Protein AF-A0A923SUY2-F1 (afdb_monomer_lite)

Sequence (675 aa):
MVNAIQSGGDWDSFSASMKSFDTWKGCISSTAGSLVTNSLNEAVVGARYENVLGEGGKKITRLEHSKLDGFNSSQIGSISSFNSTIGSLASTAVTYGLTGEATFNVLNISDFGAGASSGLLEVALGGKKGFSSRIGTGGTDVSMGNLKTALAGINNLNMNSKIKKAAKANNMENAATALRMQYGFGDEKQMQQLDDILNGKAAIKAGDGKGDAQTVMENGQRTVYLNKYKENMTREEKLAMGITLGHESYRDGVVGTQSEQINETVGAVFGHTVMADKVQKDKNYEKIMKGIIADKSLFTTDLQKDLSYFEDFKKTGDIKAFGDYVLDNYDYSADYWKVLENGNIGWDGQFDLFDENGSLLHHTDKTSYTEALAEHLGITQEAANSLIVNAGYDHFVKGENGQAGYFVGANGRKVTDKNEIQTSEKFKASYDFQVNYADKVLDKYNGNMVSALQDYHFNSLMGETLASSQIISTMMSGLYIFAEAYDDSIQKFGNVGSNNITKEIYENIYNQTGWQSNNNILYEYLKDGTISPVVGYSYITTKAFYEAGLEYLGIPEGAMHSTSINGTAVDLGTNSNNHPVVSVFNSSFLIDNSYGYTNGGGNYISLYTNNLKTDYKHLLGSSNAYNTINSLNSYGRNAGIWSFPVPSNYQIGNVGNSGTLTTNIHLHFQNTRLR

Structure (mmCIF, N/CA/C/O backbone):
data_AF-A0A923SUY2-F1
#
_entry.id   AF-A0A923SUY2-F1
#
loop_
_atom_site.group_PDB
_atom_site.id
_atom_site.type_symbol
_atom_site.label_atom_id
_atom_site.label_alt_id
_atom_site.label_comp_id
_atom_site.label_asym_id
_atom_site.label_entity_id
_atom_site.label_seq_id
_atom_site.pdbx_PDB_ins_code
_atom_site.Cartn_x
_atom_site.Cartn_y
_atom_site.Cartn_z
_atom_site.occupancy
_atom_site.B_iso_or_equiv
_atom_site.auth_seq_id
_atom_site.auth_comp_id
_atom_site.auth_asym_id
_atom_site.auth_atom_id
_atom_site.pdbx_PDB_model_num
ATOM 1 N N . MET A 1 1 ? 40.017 -22.989 -34.394 1.00 28.00 1 MET A N 1
ATOM 2 C CA . MET A 1 1 ? 40.090 -21.721 -35.154 1.00 28.00 1 MET A CA 1
ATOM 3 C C . MET A 1 1 ? 38.667 -21.238 -35.410 1.00 28.00 1 MET A C 1
ATOM 5 O O . MET A 1 1 ? 38.035 -21.788 -36.296 1.00 28.00 1 MET A O 1
ATOM 9 N N . VAL A 1 2 ? 38.130 -20.302 -34.614 1.00 27.25 2 VAL A N 1
ATOM 10 C CA . VAL A 1 2 ? 36.739 -19.802 -34.792 1.00 27.25 2 VAL A CA 1
ATOM 11 C C . VAL A 1 2 ? 36.644 -18.271 -34.653 1.00 27.25 2 VAL A C 1
ATOM 13 O O . VAL A 1 2 ? 35.903 -17.629 -35.388 1.00 27.25 2 VAL A O 1
ATOM 16 N N . ASN A 1 3 ? 37.472 -17.650 -33.806 1.00 33.94 3 ASN A N 1
ATOM 17 C CA . ASN A 1 3 ? 37.354 -16.222 -33.459 1.00 33.94 3 ASN A CA 1
ATOM 18 C C . ASN A 1 3 ? 37.777 -15.230 -34.570 1.00 33.94 3 ASN A C 1
ATOM 20 O O . ASN A 1 3 ? 37.639 -14.024 -34.392 1.00 33.94 3 ASN A O 1
ATOM 24 N N . ALA A 1 4 ? 38.276 -15.704 -35.717 1.00 31.09 4 ALA A N 1
ATOM 25 C CA . ALA A 1 4 ? 38.757 -14.848 -36.809 1.00 31.09 4 ALA A CA 1
ATOM 26 C C . ALA A 1 4 ? 37.637 -14.199 -37.650 1.00 31.09 4 ALA A C 1
ATOM 28 O O . ALA A 1 4 ? 37.929 -13.331 -38.464 1.00 31.09 4 ALA A O 1
ATOM 29 N N . ILE A 1 5 ? 36.376 -14.614 -37.474 1.00 33.03 5 ILE A N 1
ATOM 30 C CA . ILE A 1 5 ? 35.226 -14.091 -38.236 1.00 33.03 5 ILE A CA 1
ATOM 31 C C . ILE A 1 5 ? 34.541 -12.918 -37.504 1.00 33.03 5 ILE A C 1
ATOM 33 O O . ILE A 1 5 ? 33.970 -12.045 -38.150 1.00 33.03 5 ILE A O 1
ATOM 37 N N . GLN A 1 6 ? 34.651 -12.828 -36.171 1.00 42.62 6 GLN A N 1
ATOM 38 C CA . GLN A 1 6 ? 34.088 -11.703 -35.403 1.00 42.62 6 GLN A CA 1
ATOM 39 C C . GLN A 1 6 ? 34.863 -10.385 -35.565 1.00 42.62 6 GLN A C 1
ATOM 41 O O . GLN A 1 6 ? 34.278 -9.321 -35.388 1.00 42.62 6 GLN A O 1
ATOM 46 N N . SER A 1 7 ? 36.146 -10.429 -35.944 1.00 42.47 7 SER A N 1
ATOM 47 C CA . SER A 1 7 ? 36.966 -9.219 -36.104 1.00 42.47 7 SER A CA 1
ATOM 48 C C . SER A 1 7 ? 36.410 -8.247 -37.145 1.00 42.47 7 SER A C 1
ATOM 50 O O . SER A 1 7 ? 36.475 -7.043 -36.919 1.00 42.47 7 SER A O 1
ATOM 52 N N . GLY A 1 8 ? 35.816 -8.742 -38.237 1.00 46.50 8 GLY A N 1
ATOM 53 C CA . GLY A 1 8 ? 35.150 -7.895 -39.232 1.00 46.50 8 GLY A CA 1
ATOM 54 C C . GLY A 1 8 ? 34.011 -7.075 -38.621 1.00 46.50 8 GLY A C 1
ATOM 55 O O . GLY A 1 8 ? 34.009 -5.855 -38.736 1.00 46.50 8 GLY A O 1
ATOM 56 N N . GLY A 1 9 ? 33.106 -7.724 -37.879 1.00 51.97 9 GLY A N 1
ATOM 57 C CA . GLY A 1 9 ? 31.955 -7.058 -37.259 1.00 51.97 9 GLY A CA 1
ATOM 58 C C . GLY A 1 9 ? 32.334 -6.008 -36.208 1.00 51.97 9 GLY A C 1
ATOM 59 O O . GLY A 1 9 ? 31.713 -4.946 -36.157 1.00 51.97 9 GLY A O 1
ATOM 60 N N . ASP A 1 10 ? 33.376 -6.260 -35.410 1.00 54.69 10 ASP A N 1
ATOM 61 C CA . ASP A 1 10 ? 33.889 -5.281 -34.441 1.00 54.69 10 ASP A CA 1
ATOM 62 C C . ASP A 1 10 ? 34.547 -4.071 -35.153 1.00 54.69 10 ASP A C 1
ATOM 64 O O . ASP A 1 10 ? 34.311 -2.921 -34.770 1.00 54.69 10 ASP A O 1
ATOM 68 N N . TRP A 1 11 ? 35.297 -4.294 -36.245 1.00 54.75 11 TRP A N 1
ATOM 69 C CA . TRP A 1 11 ? 35.875 -3.223 -37.076 1.00 54.75 11 TRP A CA 1
ATOM 70 C C . TRP A 1 11 ? 34.820 -2.406 -37.838 1.00 54.75 11 TRP A C 1
ATOM 72 O O . TRP A 1 11 ? 34.917 -1.177 -37.882 1.00 54.75 11 TRP A O 1
ATOM 82 N N . ASP A 1 12 ? 33.800 -3.051 -38.405 1.00 54.84 12 ASP A N 1
ATOM 83 C CA . ASP A 1 12 ? 32.694 -2.377 -39.092 1.00 54.84 12 ASP A CA 1
ATOM 84 C C . ASP A 1 12 ? 31.872 -1.531 -38.109 1.00 54.84 12 ASP A C 1
ATOM 86 O O . ASP A 1 12 ? 31.564 -0.372 -38.397 1.00 54.84 12 ASP A O 1
ATOM 90 N N . SER A 1 13 ? 31.612 -2.053 -36.905 1.00 54.03 13 SER A N 1
ATOM 91 C CA . SER A 1 13 ? 30.945 -1.320 -35.818 1.00 54.03 13 SER A CA 1
ATOM 92 C C . SER A 1 13 ? 31.750 -0.094 -35.373 1.00 54.03 13 SER A C 1
ATOM 94 O O . SER A 1 13 ? 31.186 0.986 -35.175 1.00 54.03 13 SER A O 1
ATOM 96 N N . PHE A 1 14 ? 33.077 -0.218 -35.279 1.00 53.09 14 PHE A N 1
ATOM 97 C CA . PHE A 1 14 ? 33.982 0.892 -34.962 1.00 53.09 14 PHE A CA 1
ATOM 98 C C . PHE A 1 14 ? 33.998 1.941 -36.087 1.00 53.09 14 PHE A C 1
ATOM 100 O O . PHE A 1 14 ? 33.862 3.139 -35.828 1.00 53.09 14 PHE A O 1
ATOM 107 N N . SER A 1 15 ? 34.064 1.498 -37.346 1.00 54.25 15 SER A N 1
ATOM 108 C CA . SER A 1 15 ? 34.021 2.358 -38.538 1.00 54.25 15 SER A CA 1
ATOM 109 C C . SER A 1 15 ? 32.690 3.106 -38.682 1.00 54.25 15 SER A C 1
ATOM 111 O O . SER A 1 15 ? 32.676 4.278 -39.062 1.00 54.25 15 SER A O 1
ATOM 113 N N . ALA A 1 16 ? 31.565 2.462 -38.361 1.00 56.31 16 ALA A N 1
ATOM 114 C CA . ALA A 1 16 ? 30.252 3.099 -38.308 1.00 56.31 16 ALA A CA 1
ATOM 115 C C . ALA A 1 16 ? 30.184 4.152 -37.190 1.00 56.31 16 ALA A C 1
ATOM 117 O O . ALA A 1 16 ? 29.839 5.303 -37.453 1.00 56.31 16 ALA A O 1
ATOM 118 N N . SER A 1 17 ? 30.605 3.793 -35.975 1.00 52.12 17 SER A N 1
ATOM 119 C CA . SER A 1 17 ? 30.573 4.678 -34.800 1.00 52.12 17 SER A CA 1
ATOM 120 C C . SER A 1 17 ? 31.433 5.940 -34.975 1.00 52.12 17 SER A C 1
ATOM 122 O O . SER A 1 17 ? 31.040 7.030 -34.552 1.00 52.12 17 SER A O 1
ATOM 124 N N . MET A 1 18 ? 32.572 5.827 -35.666 1.00 53.62 18 MET A N 1
ATOM 125 C CA . MET A 1 18 ? 33.428 6.970 -36.013 1.00 53.62 18 MET A CA 1
ATOM 126 C C . MET A 1 18 ? 32.769 7.961 -36.984 1.00 53.62 18 MET A C 1
ATOM 128 O O . MET A 1 18 ? 33.041 9.159 -36.913 1.00 53.62 18 MET A O 1
ATOM 132 N N . LYS A 1 19 ? 31.884 7.503 -37.880 1.00 52.91 19 LYS A N 1
ATOM 133 C CA . LYS A 1 19 ? 31.214 8.371 -38.871 1.00 52.91 19 LYS A CA 1
ATOM 134 C C . LYS A 1 19 ? 30.139 9.268 -38.249 1.00 52.91 19 LYS A C 1
ATOM 136 O O . LYS A 1 19 ? 29.808 10.293 -38.834 1.00 52.91 19 LYS A O 1
ATOM 141 N N . SER A 1 20 ? 29.621 8.914 -37.071 1.00 44.62 20 SER A N 1
ATOM 142 C CA . SER A 1 20 ? 28.547 9.642 -36.376 1.00 44.62 20 SER A CA 1
ATOM 143 C C . SER A 1 20 ? 28.997 10.783 -35.445 1.00 44.62 20 SER A C 1
ATOM 145 O O . SER A 1 20 ? 28.147 11.388 -34.795 1.00 44.62 20 SER A O 1
ATOM 147 N N . PHE A 1 21 ? 30.298 11.095 -35.340 1.00 50.50 21 PHE A N 1
ATOM 148 C CA . PHE A 1 21 ? 30.824 12.009 -34.308 1.00 50.50 21 PHE A CA 1
ATOM 149 C C . PHE A 1 21 ? 31.453 13.302 -34.876 1.00 50.50 21 PHE A C 1
ATOM 151 O O . PHE A 1 21 ? 32.666 13.415 -35.052 1.00 50.50 21 PHE A O 1
ATOM 158 N N . ASP A 1 22 ? 30.629 14.330 -35.114 1.00 46.06 22 ASP A N 1
ATOM 159 C CA . ASP A 1 22 ? 31.070 15.625 -35.676 1.00 46.06 22 ASP A CA 1
ATOM 160 C C . ASP A 1 22 ? 32.100 16.387 -34.821 1.00 46.06 22 ASP A C 1
ATOM 162 O O . ASP A 1 22 ? 32.917 17.142 -35.356 1.00 46.06 22 ASP A O 1
ATOM 166 N N . THR A 1 23 ? 32.111 16.158 -33.503 1.00 44.66 23 THR A N 1
ATOM 167 C CA . THR A 1 23 ? 32.978 16.828 -32.512 1.00 44.66 23 THR A CA 1
ATOM 168 C C . THR A 1 23 ? 34.474 16.749 -32.844 1.00 44.66 23 THR A C 1
ATOM 170 O O . THR A 1 23 ? 35.264 17.551 -32.349 1.00 44.66 23 THR A O 1
ATOM 173 N N . TRP A 1 24 ? 34.889 15.779 -33.662 1.00 48.47 24 TRP A N 1
ATOM 174 C CA . TRP A 1 24 ? 36.299 15.449 -33.861 1.00 48.47 24 TRP A CA 1
ATOM 175 C C . TRP A 1 24 ? 37.027 16.298 -34.919 1.00 48.47 24 TRP A C 1
ATOM 177 O O . TRP A 1 24 ? 38.250 16.428 -34.872 1.00 48.47 24 TRP A O 1
ATOM 187 N N . LYS A 1 25 ? 36.294 16.956 -35.830 1.00 42.47 25 LYS A N 1
ATOM 188 C CA . LYS A 1 25 ? 36.864 17.704 -36.974 1.00 42.47 25 LYS A CA 1
ATOM 189 C C . LYS A 1 25 ? 37.778 18.880 -36.582 1.00 42.47 25 LYS A C 1
ATOM 191 O O . LYS A 1 25 ? 38.600 19.293 -37.392 1.00 42.47 25 LYS A O 1
ATOM 196 N N . GLY A 1 26 ? 37.650 19.415 -35.364 1.00 40.94 26 GLY A N 1
ATOM 197 C CA . GLY A 1 26 ? 38.374 20.612 -34.910 1.00 40.94 26 GLY A CA 1
ATOM 198 C C . GLY A 1 26 ? 39.663 20.382 -34.106 1.00 40.94 26 GLY A C 1
ATOM 199 O O . GLY A 1 26 ? 40.336 21.357 -33.794 1.00 40.94 26 GLY A O 1
ATOM 200 N N . CYS A 1 27 ? 40.013 19.144 -33.730 1.00 39.44 27 CYS A N 1
ATOM 201 C CA . CYS A 1 27 ? 41.085 18.893 -32.743 1.00 39.44 27 CYS A CA 1
ATOM 202 C C . CYS A 1 27 ? 42.423 18.403 -33.347 1.00 39.44 27 CYS A C 1
ATOM 204 O O . CYS A 1 27 ? 43.454 18.409 -32.682 1.00 39.44 27 CYS A O 1
ATOM 206 N N . ILE A 1 28 ? 42.424 17.990 -34.616 1.00 42.41 28 ILE A N 1
ATOM 207 C CA . ILE A 1 28 ? 43.501 17.188 -35.233 1.00 42.41 28 ILE A CA 1
ATOM 208 C C . ILE A 1 28 ? 44.678 18.051 -35.749 1.00 42.41 28 ILE A C 1
ATOM 210 O O . ILE A 1 28 ? 45.744 17.541 -36.081 1.00 42.41 28 ILE A O 1
ATOM 214 N N . SER A 1 29 ? 44.506 19.369 -35.862 1.00 35.88 29 SER A N 1
ATOM 215 C CA . SER A 1 29 ? 45.182 20.167 -36.896 1.00 35.88 29 SER A CA 1
ATOM 216 C C . SER A 1 29 ? 46.664 20.535 -36.694 1.00 35.88 29 SER A C 1
ATOM 218 O O . SER A 1 29 ? 47.213 21.153 -37.605 1.00 35.88 29 SER A O 1
ATOM 220 N N . SER A 1 30 ? 47.323 20.261 -35.554 1.00 37.91 30 SER A N 1
ATOM 221 C CA . SER A 1 30 ? 48.619 20.930 -35.280 1.00 37.91 30 SER A CA 1
ATOM 222 C C . SER A 1 30 ? 49.615 20.325 -34.262 1.00 37.91 30 SER A C 1
ATOM 224 O O . SER A 1 30 ? 50.483 21.067 -33.795 1.00 37.91 30 SER A O 1
ATOM 226 N N . THR A 1 31 ? 49.581 19.043 -33.857 1.00 41.19 31 THR A N 1
ATOM 227 C CA . THR A 1 31 ? 50.612 18.535 -32.901 1.00 41.19 31 THR A CA 1
ATOM 228 C C . THR A 1 31 ? 50.918 17.029 -32.975 1.00 41.19 31 THR A C 1
ATOM 230 O O . THR A 1 31 ? 50.167 16.253 -33.554 1.00 41.19 31 THR A O 1
ATOM 233 N N . ALA A 1 32 ? 52.052 16.615 -32.391 1.00 42.81 32 ALA A N 1
ATOM 234 C CA . ALA A 1 32 ? 52.519 15.226 -32.314 1.00 42.81 32 ALA A CA 1
ATOM 235 C C . ALA A 1 32 ? 51.817 14.393 -31.212 1.00 42.81 32 ALA A C 1
ATOM 237 O O . ALA A 1 32 ? 51.270 14.938 -30.253 1.00 42.81 32 ALA A O 1
ATOM 238 N N . GLY A 1 33 ? 51.873 13.060 -31.330 1.00 44.47 33 GLY A N 1
ATOM 239 C CA . GLY A 1 33 ? 50.963 12.110 -30.664 1.00 44.47 33 GLY A CA 1
ATOM 240 C C . GLY A 1 33 ? 50.758 12.240 -29.146 1.00 44.47 33 GLY A C 1
ATOM 241 O O . GLY A 1 33 ? 49.621 12.143 -28.681 1.00 44.47 33 GLY A O 1
ATOM 242 N N . SER A 1 34 ? 51.804 12.494 -28.350 1.00 43.88 34 SER A N 1
ATOM 243 C CA . SER A 1 34 ? 51.650 12.640 -26.888 1.00 43.88 34 SER A CA 1
ATOM 244 C C . SER A 1 34 ? 50.942 13.941 -26.497 1.00 43.88 34 SER A C 1
ATOM 246 O O . SER A 1 34 ? 50.113 13.942 -25.589 1.00 43.88 34 SER A O 1
ATOM 248 N N . LEU A 1 35 ? 51.198 15.032 -27.225 1.00 46.50 35 LEU A N 1
ATOM 249 C CA . LEU A 1 35 ? 50.470 16.293 -27.077 1.00 46.50 35 LEU A CA 1
ATOM 250 C C . LEU A 1 35 ? 49.018 16.156 -27.544 1.00 46.50 35 LEU A C 1
ATOM 252 O O . LEU A 1 35 ? 48.143 16.690 -26.875 1.00 46.50 35 LEU A O 1
ATOM 256 N N . VAL A 1 36 ? 48.752 15.391 -28.609 1.00 53.19 36 VAL A N 1
ATOM 257 C CA . VAL A 1 36 ? 47.384 15.086 -29.072 1.00 53.19 36 VAL A CA 1
ATOM 258 C C . VAL A 1 36 ? 46.617 14.252 -28.044 1.00 53.19 36 VAL A C 1
ATOM 260 O O . VAL A 1 36 ? 45.492 14.590 -27.702 1.00 53.19 36 VAL A O 1
ATOM 263 N N . THR A 1 37 ? 47.219 13.200 -27.485 1.00 54.25 37 THR A N 1
ATOM 264 C CA . THR A 1 37 ? 46.555 12.373 -26.458 1.00 54.25 37 THR A CA 1
ATOM 265 C C . THR A 1 37 ? 46.261 13.185 -25.191 1.00 54.25 37 THR A C 1
ATOM 267 O O . THR A 1 37 ? 45.172 13.084 -24.628 1.00 54.25 37 THR A O 1
ATOM 270 N N . ASN A 1 38 ? 47.193 14.044 -24.766 1.00 54.25 38 ASN A N 1
ATOM 271 C CA . ASN A 1 38 ? 47.004 14.898 -23.594 1.00 54.25 38 ASN A CA 1
ATOM 272 C C . ASN A 1 38 ? 45.978 16.017 -23.841 1.00 54.25 38 ASN A C 1
ATOM 274 O O . ASN A 1 38 ? 45.128 16.251 -22.982 1.00 54.25 38 ASN A O 1
ATOM 278 N N . SER A 1 39 ? 45.997 16.671 -25.009 1.00 55.84 39 SER A N 1
ATOM 279 C CA . SER A 1 39 ? 45.029 17.723 -25.346 1.00 55.84 39 SER A CA 1
ATOM 280 C C . SER A 1 39 ? 43.625 17.162 -25.568 1.00 55.84 39 SER A C 1
ATOM 282 O O . SER A 1 39 ? 42.664 17.763 -25.095 1.00 55.84 39 SER A O 1
ATOM 284 N N . LEU A 1 40 ? 43.486 15.977 -26.176 1.00 60.88 40 LEU A N 1
ATOM 285 C CA . LEU A 1 40 ? 42.222 15.236 -26.234 1.00 60.88 40 LEU A CA 1
ATOM 286 C C . LEU A 1 40 ? 41.725 14.882 -24.832 1.00 60.88 40 LEU A C 1
ATOM 288 O O . LEU A 1 40 ? 40.542 15.057 -24.547 1.00 60.88 40 LEU A O 1
ATOM 292 N N . ASN A 1 41 ? 42.603 14.439 -23.929 1.00 61.53 41 ASN A N 1
ATOM 293 C CA . ASN A 1 41 ? 42.196 14.123 -22.563 1.00 61.53 41 ASN A CA 1
ATOM 294 C C . ASN A 1 41 ? 41.740 15.375 -21.783 1.00 61.53 41 ASN A C 1
ATOM 296 O O . ASN A 1 41 ? 40.703 15.334 -21.116 1.00 61.53 41 ASN A O 1
ATOM 300 N N . GLU A 1 42 ? 42.402 16.526 -21.913 1.00 59.47 42 GLU A N 1
ATOM 301 C CA . GLU A 1 42 ? 41.888 17.767 -21.314 1.00 59.47 42 GLU A CA 1
ATOM 302 C C . GLU A 1 42 ? 40.598 18.258 -22.008 1.00 59.47 42 GLU A C 1
ATOM 304 O O . GLU A 1 42 ? 39.634 18.652 -21.343 1.00 59.47 42 GLU A O 1
ATOM 309 N N . ALA A 1 43 ? 40.520 18.199 -23.340 1.00 59.03 43 ALA A N 1
ATOM 310 C CA . ALA A 1 43 ? 39.373 18.672 -24.115 1.00 59.03 43 ALA A CA 1
ATOM 311 C C . ALA A 1 43 ? 38.109 17.829 -23.878 1.00 59.03 43 ALA A C 1
ATOM 313 O O . ALA A 1 43 ? 37.049 18.392 -23.587 1.00 59.03 43 ALA A O 1
ATOM 314 N N . VAL A 1 44 ? 38.228 16.502 -23.948 1.00 60.66 44 VAL A N 1
ATOM 315 C CA . VAL A 1 44 ? 37.115 15.541 -23.904 1.00 60.66 44 VAL A CA 1
ATOM 316 C C . VAL A 1 44 ? 36.762 15.146 -22.469 1.00 60.66 44 VAL A C 1
ATOM 318 O O . VAL A 1 44 ? 35.599 15.264 -22.076 1.00 60.66 44 VAL A O 1
ATOM 321 N N . VAL A 1 45 ? 37.745 14.702 -21.673 1.00 63.31 45 VAL A N 1
ATOM 322 C CA . VAL A 1 45 ? 37.503 14.143 -20.324 1.00 63.31 45 VAL A CA 1
ATOM 323 C C . VAL A 1 45 ? 37.813 15.115 -19.186 1.00 63.31 45 VAL A C 1
ATOM 325 O O . VAL A 1 45 ? 37.385 14.896 -18.054 1.00 63.31 45 VAL A O 1
ATOM 328 N N . GLY A 1 46 ? 38.460 16.243 -19.488 1.00 58.00 46 GLY A N 1
ATOM 329 C CA . GLY A 1 46 ? 38.779 17.272 -18.498 1.00 58.00 46 GLY A CA 1
ATOM 330 C C . GLY A 1 46 ? 39.925 16.876 -17.575 1.00 58.00 46 GLY A C 1
ATOM 331 O O . GLY A 1 46 ? 39.973 17.387 -16.459 1.00 58.00 46 GLY A O 1
ATOM 332 N N . ALA A 1 47 ? 40.791 15.963 -18.038 1.00 59.31 47 ALA A N 1
ATOM 333 C CA . ALA A 1 47 ? 41.933 15.429 -17.304 1.00 59.31 47 ALA A CA 1
ATOM 334 C C . ALA A 1 47 ? 42.875 16.551 -16.855 1.00 59.31 47 ALA A C 1
ATOM 336 O O . ALA A 1 47 ? 43.551 17.165 -17.682 1.00 59.31 47 ALA A O 1
ATOM 337 N N . ARG A 1 48 ? 42.943 16.798 -15.545 1.00 56.88 48 ARG A N 1
ATOM 338 C CA . ARG A 1 48 ? 43.890 17.744 -14.942 1.00 56.88 48 ARG A CA 1
ATOM 339 C C . ARG A 1 48 ? 44.623 17.113 -13.767 1.00 56.88 48 ARG A C 1
ATOM 341 O O . ARG A 1 48 ? 44.032 16.388 -12.974 1.00 56.88 48 ARG A O 1
ATOM 348 N N . TYR A 1 49 ? 45.920 17.399 -13.682 1.00 53.75 49 TYR A N 1
ATOM 349 C CA . TYR A 1 49 ? 46.790 16.987 -12.584 1.00 53.75 49 TYR A CA 1
ATOM 350 C C . TYR A 1 49 ? 46.816 18.077 -11.510 1.00 53.75 49 TYR A C 1
ATOM 352 O O . TYR A 1 49 ? 47.599 19.025 -11.596 1.00 53.75 49 TYR A O 1
ATOM 360 N N . GLU A 1 50 ? 45.970 17.950 -10.492 1.00 46.84 50 GLU A N 1
ATOM 361 C CA . GLU A 1 50 ? 45.962 18.887 -9.368 1.00 46.84 50 GLU A CA 1
ATOM 362 C C . GLU A 1 50 ? 46.977 18.473 -8.298 1.00 46.84 50 GLU A C 1
ATOM 364 O O . GLU A 1 50 ? 47.082 17.304 -7.925 1.00 46.84 50 GLU A O 1
ATOM 369 N N . ASN A 1 51 ? 47.754 19.443 -7.807 1.00 43.72 51 ASN A N 1
ATOM 370 C CA . ASN A 1 51 ? 48.752 19.239 -6.757 1.00 43.72 51 ASN A CA 1
ATOM 371 C C . ASN A 1 51 ? 48.126 19.518 -5.387 1.00 43.72 51 ASN A C 1
ATOM 373 O O . ASN A 1 51 ? 48.228 20.632 -4.873 1.00 43.72 51 ASN A O 1
ATOM 377 N N . VAL A 1 52 ? 47.498 18.506 -4.795 1.00 46.97 52 VAL A N 1
ATOM 378 C CA . VAL A 1 52 ? 46.855 18.619 -3.480 1.00 46.97 52 VAL A CA 1
ATOM 379 C C . VAL A 1 52 ? 47.883 18.336 -2.380 1.00 46.97 52 VAL A C 1
ATOM 381 O O . VAL A 1 52 ? 48.700 17.422 -2.504 1.00 46.97 52 VAL A O 1
ATOM 384 N N . LEU A 1 53 ? 47.861 19.104 -1.289 1.00 41.50 53 LEU A N 1
ATOM 385 C CA . LEU A 1 53 ? 48.643 18.789 -0.091 1.00 41.50 53 LEU A CA 1
ATOM 386 C C . LEU A 1 53 ? 47.934 17.683 0.700 1.00 41.50 53 LEU A C 1
ATOM 388 O O . LEU A 1 53 ? 46.826 17.877 1.194 1.00 41.50 53 LEU A O 1
ATOM 392 N N . GLY A 1 54 ? 48.569 16.518 0.804 1.00 44.44 54 GLY A N 1
ATOM 393 C CA . GLY A 1 54 ? 48.159 15.458 1.720 1.00 44.44 54 GLY A CA 1
ATOM 394 C C . GLY A 1 54 ? 48.640 15.714 3.150 1.00 44.44 54 GLY A C 1
ATOM 395 O O . GLY A 1 54 ? 49.489 16.575 3.402 1.00 44.44 54 GLY A O 1
ATOM 396 N N . GLU A 1 55 ? 48.130 14.921 4.091 1.00 36.91 55 GLU A N 1
ATOM 397 C CA . GLU A 1 55 ? 48.596 14.923 5.480 1.00 36.91 55 GLU A CA 1
ATOM 398 C C . GLU A 1 55 ? 50.114 14.676 5.550 1.00 36.91 55 GLU A C 1
ATOM 400 O O . GLU A 1 55 ? 50.689 13.921 4.761 1.00 36.91 55 GLU A O 1
ATOM 405 N N . GLY A 1 56 ? 50.792 15.383 6.458 1.00 46.53 56 GLY A N 1
ATOM 406 C CA . GLY A 1 56 ? 52.258 15.424 6.499 1.00 46.53 56 GLY A CA 1
ATOM 407 C C . GLY A 1 56 ? 52.915 16.243 5.374 1.00 46.53 56 GLY A C 1
ATOM 408 O O . GLY A 1 56 ? 54.127 16.156 5.194 1.00 46.53 56 GLY A O 1
ATOM 409 N N . GLY A 1 57 ? 52.153 17.029 4.602 1.00 40.75 57 GLY A N 1
ATOM 410 C CA . GLY A 1 57 ? 52.682 18.007 3.641 1.00 40.75 57 GLY A CA 1
ATOM 411 C C . GLY A 1 57 ? 53.199 17.427 2.320 1.00 40.75 57 GLY A C 1
ATOM 412 O O . GLY A 1 57 ? 53.769 18.157 1.507 1.00 40.75 57 GLY A O 1
ATOM 413 N N . LYS A 1 58 ? 53.002 16.127 2.063 1.00 38.19 58 LYS A N 1
ATOM 414 C CA . LYS A 1 58 ? 53.343 15.518 0.769 1.00 38.19 58 LYS A CA 1
ATOM 415 C C . LYS A 1 58 ? 52.392 16.025 -0.316 1.00 38.19 58 LYS A C 1
ATOM 417 O O . LYS A 1 58 ? 51.177 15.912 -0.175 1.00 38.19 58 LYS A O 1
ATOM 422 N N . LYS A 1 59 ? 52.936 16.518 -1.434 1.00 39.94 59 LYS A N 1
ATOM 423 C CA . LYS A 1 59 ? 52.145 16.746 -2.652 1.00 39.94 59 LYS A CA 1
ATOM 424 C C . LYS A 1 59 ? 51.653 15.405 -3.193 1.00 39.94 59 LYS A C 1
ATOM 426 O O . LYS A 1 59 ? 52.461 14.522 -3.471 1.00 39.94 59 LYS A O 1
ATOM 431 N N . ILE A 1 60 ? 50.343 15.283 -3.364 1.00 47.53 60 ILE A N 1
ATOM 432 C CA . ILE A 1 60 ? 49.681 14.180 -4.056 1.00 47.53 60 ILE A CA 1
ATOM 433 C C . ILE A 1 60 ? 49.131 14.749 -5.361 1.00 47.53 60 ILE A C 1
ATOM 435 O O . ILE A 1 60 ? 48.366 15.714 -5.351 1.00 47.53 60 ILE A O 1
ATOM 439 N N . THR A 1 61 ? 49.523 14.162 -6.488 1.00 44.59 61 THR A N 1
ATOM 440 C CA . THR A 1 61 ? 49.003 14.554 -7.799 1.00 44.59 61 THR A CA 1
ATOM 441 C C . THR A 1 61 ? 47.715 13.779 -8.078 1.00 44.59 61 THR A C 1
ATOM 443 O O . THR A 1 61 ? 47.768 12.568 -8.292 1.00 44.59 61 THR A O 1
ATOM 446 N N . ARG A 1 62 ? 46.554 14.447 -8.056 1.00 50.66 62 ARG A N 1
ATOM 447 C CA . ARG A 1 62 ? 45.250 13.819 -8.341 1.00 50.66 62 ARG A CA 1
ATOM 448 C C . ARG A 1 62 ? 44.852 14.080 -9.795 1.00 50.66 62 ARG A C 1
ATOM 450 O O . ARG A 1 62 ? 44.975 15.206 -10.267 1.00 50.66 62 ARG A O 1
ATOM 457 N N . LEU A 1 63 ? 44.417 13.036 -10.505 1.00 56.69 63 LEU A N 1
ATOM 458 C CA . LEU A 1 63 ? 43.950 13.121 -11.893 1.00 56.69 63 LEU A CA 1
ATOM 459 C C . LEU A 1 63 ? 42.425 13.319 -11.910 1.00 56.69 63 LEU A C 1
ATOM 461 O O . LEU A 1 63 ? 41.659 12.357 -11.843 1.00 56.69 63 LEU A O 1
ATOM 465 N N . GLU A 1 64 ? 41.990 14.575 -11.970 1.00 54.53 64 GLU A N 1
ATOM 466 C CA . GLU A 1 64 ? 40.577 14.961 -12.032 1.00 54.53 64 GLU A CA 1
ATOM 467 C C . GLU A 1 64 ? 40.026 14.746 -13.451 1.00 54.53 64 GLU A C 1
ATOM 469 O O . GLU A 1 64 ? 40.535 15.337 -14.399 1.00 54.53 64 GLU A O 1
ATOM 474 N N . HIS A 1 65 ? 38.956 13.958 -13.614 1.00 64.75 65 HIS A N 1
ATOM 475 C CA . HIS A 1 65 ? 38.239 13.788 -14.892 1.00 64.75 65 HIS A CA 1
ATOM 476 C C . HIS A 1 65 ? 36.980 14.670 -14.932 1.00 64.75 65 HIS A C 1
ATOM 478 O O . HIS A 1 65 ? 35.853 14.192 -15.071 1.00 64.75 65 HIS A O 1
ATOM 484 N N . SER A 1 66 ? 37.176 15.981 -14.774 1.00 64.19 66 SER A N 1
ATOM 485 C CA . SER A 1 66 ? 36.116 16.973 -14.515 1.00 64.19 66 SER A CA 1
ATOM 486 C C . SER A 1 66 ? 34.933 16.972 -15.504 1.00 64.19 66 SER A C 1
ATOM 488 O O . SER A 1 66 ? 33.832 17.380 -15.141 1.00 64.19 66 SER A O 1
ATOM 490 N N . LYS A 1 67 ? 35.108 16.485 -16.744 1.00 75.94 67 LYS A N 1
ATOM 491 C CA . LYS A 1 67 ? 34.048 16.427 -17.778 1.00 75.94 67 LYS A CA 1
ATOM 492 C C . LYS A 1 67 ? 33.350 15.063 -17.891 1.00 75.94 67 LYS A C 1
ATOM 494 O O . LYS A 1 67 ? 32.444 14.931 -18.730 1.00 75.94 67 LYS A O 1
ATOM 499 N N . LEU A 1 68 ? 33.777 14.076 -17.097 1.00 85.81 68 LEU A N 1
ATOM 500 C CA . LEU A 1 68 ? 33.190 12.735 -16.956 1.00 85.81 68 LEU A CA 1
ATOM 501 C C . LEU A 1 68 ? 32.636 12.458 -15.551 1.00 85.81 68 LEU A C 1
ATOM 503 O O . LEU A 1 68 ? 32.070 11.389 -15.341 1.00 85.81 68 LEU A O 1
ATOM 507 N N . ASP A 1 69 ? 32.826 13.370 -14.596 1.00 87.81 69 ASP A N 1
ATOM 508 C CA . ASP A 1 69 ? 32.576 13.092 -13.182 1.00 87.81 69 ASP A CA 1
ATOM 509 C C . ASP A 1 69 ? 31.141 12.593 -12.933 1.00 87.81 69 ASP A C 1
ATOM 511 O O . ASP A 1 69 ? 30.185 13.133 -13.496 1.00 87.81 69 ASP A O 1
ATOM 515 N N . GLY A 1 70 ? 31.016 11.520 -12.153 1.00 88.81 70 GLY A N 1
ATOM 516 C CA . GLY A 1 70 ? 29.798 10.730 -11.980 1.00 88.81 70 GLY A CA 1
ATOM 517 C C . GLY A 1 70 ? 29.791 9.401 -12.751 1.00 88.81 70 GLY A C 1
ATOM 518 O O . GLY A 1 70 ? 29.049 8.505 -12.374 1.00 88.81 70 GLY A O 1
ATOM 519 N N . PHE A 1 71 ? 30.618 9.217 -13.786 1.00 93.31 71 PHE A N 1
ATOM 520 C CA . PHE A 1 71 ? 30.813 7.897 -14.410 1.00 93.31 71 PHE A CA 1
ATOM 521 C C . PHE A 1 71 ? 31.679 6.975 -13.540 1.00 93.31 71 PHE A C 1
ATOM 523 O O . PHE A 1 71 ? 32.614 7.432 -12.884 1.00 93.31 71 PHE A O 1
ATOM 530 N N . ASN A 1 72 ? 31.434 5.662 -13.599 1.00 92.19 72 ASN A N 1
ATOM 531 C CA . ASN A 1 72 ? 32.264 4.693 -12.877 1.00 92.19 72 ASN A CA 1
ATOM 532 C C . ASN A 1 72 ? 33.671 4.554 -13.487 1.00 92.19 72 ASN A C 1
ATOM 534 O O . ASN A 1 72 ? 33.940 4.957 -14.625 1.00 92.19 72 ASN A O 1
ATOM 538 N N . SER A 1 73 ? 34.601 3.965 -12.737 1.00 88.06 73 SER A N 1
ATOM 539 C CA . SER A 1 73 ? 36.000 3.875 -13.162 1.00 88.06 73 SER A CA 1
ATOM 540 C C . SER A 1 73 ? 36.253 2.958 -14.366 1.00 88.06 73 SER A C 1
ATOM 542 O O . SER A 1 73 ? 37.280 3.120 -15.029 1.00 88.06 73 SER A O 1
ATOM 544 N N . SER A 1 74 ? 35.327 2.053 -14.705 1.00 86.19 74 SER A N 1
ATOM 545 C CA . SER A 1 74 ? 35.382 1.262 -15.945 1.00 86.19 74 SER A CA 1
ATOM 546 C C . SER A 1 74 ? 34.957 2.101 -17.155 1.00 86.19 74 SER A C 1
ATOM 548 O O . SER A 1 74 ? 35.653 2.133 -18.170 1.00 86.19 74 SER A O 1
ATOM 550 N N . GLN A 1 75 ? 33.885 2.888 -17.023 1.00 89.25 75 GLN A N 1
ATOM 551 C CA . GLN A 1 75 ? 33.438 3.845 -18.039 1.00 89.25 75 GLN A CA 1
ATOM 552 C C . GLN A 1 75 ? 34.513 4.905 -18.311 1.00 89.25 75 GLN A C 1
ATOM 554 O O . GLN A 1 75 ? 34.904 5.091 -19.464 1.00 89.25 75 GLN A O 1
ATOM 559 N N . ILE A 1 76 ? 35.068 5.530 -17.266 1.00 85.44 76 ILE A N 1
ATOM 560 C CA . ILE A 1 76 ? 36.189 6.479 -17.391 1.00 85.44 76 ILE A CA 1
ATOM 561 C C . ILE A 1 76 ? 37.409 5.798 -18.033 1.00 85.44 76 ILE A C 1
ATOM 563 O O . ILE A 1 76 ? 38.002 6.360 -18.954 1.00 85.44 76 ILE A O 1
ATOM 567 N N . GLY A 1 77 ? 37.738 4.568 -17.621 1.00 82.81 77 GLY A N 1
ATOM 568 C CA . GLY A 1 77 ? 38.802 3.766 -18.231 1.00 82.81 77 GLY A CA 1
ATOM 569 C C . GLY A 1 77 ? 38.604 3.558 -19.735 1.00 82.81 77 GLY A C 1
ATOM 570 O O . GLY A 1 77 ? 39.505 3.860 -20.512 1.00 82.81 77 GLY A O 1
ATOM 571 N N . SER A 1 78 ? 37.408 3.137 -20.159 1.00 81.12 78 SER A N 1
ATOM 572 C CA . SER A 1 78 ? 37.080 2.900 -21.572 1.00 81.12 78 SER A CA 1
ATOM 573 C C . SER A 1 78 ? 37.208 4.155 -22.443 1.00 81.12 78 SER A C 1
ATOM 575 O O . SER A 1 78 ? 37.705 4.085 -23.566 1.00 81.12 78 SER A O 1
ATOM 577 N N . ILE A 1 79 ? 36.833 5.326 -21.913 1.00 78.19 79 ILE A N 1
ATOM 578 C CA . ILE A 1 79 ? 36.963 6.606 -22.617 1.00 78.19 79 ILE A CA 1
ATOM 579 C C . ILE A 1 79 ? 38.439 7.013 -22.730 1.00 78.19 79 ILE A C 1
ATOM 581 O O . ILE A 1 79 ? 38.872 7.468 -23.788 1.00 78.19 79 ILE A O 1
ATOM 585 N N . SER A 1 80 ? 39.234 6.810 -21.678 1.00 78.81 80 SER A N 1
ATOM 586 C CA . SER A 1 80 ? 40.678 7.061 -21.723 1.00 78.81 80 SER A CA 1
ATOM 587 C C . SER A 1 80 ? 41.393 6.110 -22.692 1.00 78.81 80 SER A C 1
ATOM 589 O O . SER A 1 80 ? 42.205 6.572 -23.488 1.00 78.81 80 SER A O 1
ATOM 591 N N . SER A 1 81 ? 41.031 4.821 -22.729 1.00 77.75 81 SER A N 1
ATOM 592 C CA . SER A 1 81 ? 41.515 3.868 -23.742 1.00 77.75 81 SER A CA 1
ATOM 593 C C . SER A 1 81 ? 41.112 4.269 -25.163 1.00 77.75 81 SER A C 1
ATOM 595 O O . SER A 1 81 ? 41.934 4.184 -26.074 1.00 77.75 81 SER A O 1
ATOM 597 N N . PHE A 1 82 ? 39.888 4.764 -25.369 1.00 76.31 82 PHE A N 1
ATOM 598 C CA . PHE A 1 82 ? 39.446 5.304 -26.657 1.00 76.31 82 PHE A CA 1
ATOM 599 C C . PHE A 1 82 ? 40.299 6.506 -27.093 1.00 76.31 82 PHE A C 1
ATOM 601 O O . PHE A 1 82 ? 40.877 6.480 -28.180 1.00 76.31 82 PHE A O 1
ATOM 608 N N . ASN A 1 83 ? 40.469 7.512 -26.229 1.00 69.56 83 ASN A N 1
ATOM 609 C CA . ASN A 1 83 ? 41.314 8.676 -26.510 1.00 69.56 83 ASN A CA 1
ATOM 610 C C . ASN A 1 83 ? 42.771 8.276 -26.805 1.00 69.56 83 ASN A C 1
ATOM 612 O O . ASN A 1 83 ? 43.366 8.787 -27.754 1.00 69.56 83 ASN A O 1
ATOM 616 N N . SER A 1 84 ? 43.337 7.337 -26.039 1.00 73.88 84 SER A N 1
ATOM 617 C CA . SER A 1 84 ? 44.682 6.794 -26.269 1.00 73.88 84 SER A CA 1
ATOM 618 C C . SER A 1 84 ? 44.790 6.021 -27.584 1.00 73.88 84 SER A C 1
ATOM 620 O O . SER A 1 84 ? 45.798 6.147 -28.279 1.00 73.88 84 SER A O 1
ATOM 622 N N . THR A 1 85 ? 43.751 5.275 -27.969 1.00 74.19 85 THR A N 1
ATOM 623 C CA . THR A 1 85 ? 43.692 4.563 -29.254 1.00 74.19 85 THR A CA 1
ATOM 624 C C . THR A 1 85 ? 43.711 5.554 -30.412 1.00 74.19 85 THR A C 1
ATOM 626 O O . THR A 1 85 ? 44.544 5.424 -31.306 1.00 74.19 85 THR A O 1
ATOM 629 N N . ILE A 1 86 ? 42.873 6.600 -30.384 1.00 67.12 86 ILE A N 1
ATOM 630 C CA . ILE A 1 86 ? 42.869 7.590 -31.471 1.00 67.12 86 ILE A CA 1
ATOM 631 C C . ILE A 1 86 ? 44.148 8.436 -31.480 1.00 67.12 86 ILE A C 1
ATOM 633 O O . ILE A 1 86 ? 44.701 8.680 -32.549 1.00 67.12 86 ILE A O 1
ATOM 637 N N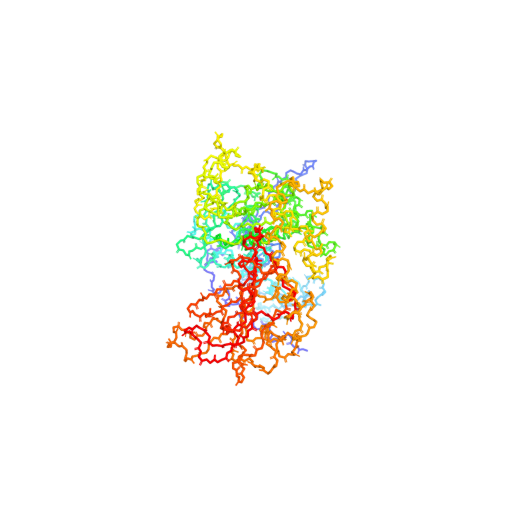 . GLY A 1 87 ? 44.655 8.857 -30.318 1.00 65.75 87 GLY A N 1
ATOM 638 C CA . GLY A 1 87 ? 45.927 9.580 -30.227 1.00 65.75 87 GLY A CA 1
ATOM 639 C C . GLY A 1 87 ? 47.094 8.773 -30.806 1.00 65.75 87 GLY A C 1
ATOM 640 O O . GLY A 1 87 ? 47.938 9.320 -31.520 1.00 65.75 87 GLY A O 1
ATOM 641 N N . SER A 1 88 ? 47.081 7.454 -30.594 1.00 70.25 88 SER A N 1
ATOM 642 C CA . SER A 1 88 ? 48.032 6.529 -31.213 1.00 70.25 88 SER A CA 1
ATOM 643 C C . SER A 1 88 ? 47.825 6.428 -32.727 1.00 70.25 88 SER A C 1
ATOM 645 O O . SER A 1 88 ? 48.788 6.635 -33.457 1.00 70.25 88 SER A O 1
ATOM 647 N N . LEU A 1 89 ? 46.591 6.222 -33.214 1.00 68.00 89 LEU A N 1
ATOM 648 C CA . LEU A 1 89 ? 46.253 6.167 -34.650 1.00 68.00 89 LEU A CA 1
ATOM 649 C C . LEU A 1 89 ? 46.630 7.453 -35.407 1.00 68.00 89 LEU A C 1
ATOM 651 O O . LEU A 1 89 ? 47.172 7.397 -36.513 1.00 68.00 89 LEU A O 1
ATOM 655 N N . ALA A 1 90 ? 46.395 8.621 -34.804 1.00 62.31 90 ALA A N 1
ATOM 656 C CA . ALA A 1 90 ? 46.822 9.910 -35.342 1.00 62.31 90 ALA A CA 1
ATOM 657 C C . ALA A 1 90 ? 48.356 9.993 -35.422 1.00 62.31 90 ALA A C 1
ATOM 659 O O . ALA A 1 90 ? 48.905 10.449 -36.425 1.00 62.31 90 ALA A O 1
ATOM 660 N N . SER A 1 91 ? 49.063 9.476 -34.411 1.00 63.91 91 SER A N 1
ATOM 661 C CA . SER A 1 91 ? 50.523 9.362 -34.440 1.00 63.91 91 SER A CA 1
ATOM 662 C C . SER A 1 91 ? 51.018 8.371 -35.505 1.00 63.91 91 SER A C 1
ATOM 664 O O . SER A 1 91 ? 52.033 8.648 -36.149 1.00 63.91 91 SER A O 1
ATOM 666 N N . THR A 1 92 ? 50.318 7.253 -35.752 1.00 67.44 92 THR A N 1
ATOM 667 C CA . THR A 1 92 ? 50.646 6.323 -36.850 1.00 67.44 92 THR A CA 1
ATOM 668 C C . THR A 1 92 ? 50.472 6.997 -38.206 1.00 67.44 92 THR A C 1
ATOM 670 O O . THR A 1 92 ? 51.335 6.844 -39.064 1.00 67.44 92 THR A O 1
ATOM 673 N N . ALA A 1 93 ? 49.403 7.777 -38.398 1.00 58.75 93 ALA A N 1
ATOM 674 C CA . ALA A 1 93 ? 49.145 8.505 -39.640 1.00 58.75 93 ALA A CA 1
ATOM 675 C C . ALA A 1 93 ? 50.205 9.589 -39.918 1.00 58.75 93 ALA A C 1
ATOM 677 O O . ALA A 1 93 ? 50.695 9.696 -41.042 1.00 58.75 93 ALA A O 1
ATOM 678 N N . VAL A 1 94 ? 50.623 10.342 -38.891 1.00 61.09 94 VAL A N 1
ATOM 679 C CA . VAL A 1 94 ? 51.733 11.308 -39.001 1.00 61.09 94 VAL A CA 1
ATOM 680 C C . VAL A 1 94 ? 53.057 10.596 -39.289 1.00 61.09 94 VAL A C 1
ATOM 682 O O . VAL A 1 94 ? 53.806 11.032 -40.159 1.00 61.09 94 VAL A O 1
ATOM 685 N N . THR A 1 95 ? 53.331 9.471 -38.621 1.00 63.00 95 THR A N 1
ATOM 686 C CA . THR A 1 95 ? 54.531 8.657 -38.886 1.00 63.00 95 THR A CA 1
ATOM 687 C C . THR A 1 95 ? 54.536 8.162 -40.331 1.00 63.00 95 THR A C 1
ATOM 689 O O . THR A 1 95 ? 55.506 8.400 -41.041 1.00 63.00 95 THR A O 1
ATOM 692 N N . TYR A 1 96 ? 53.431 7.583 -40.806 1.00 65.75 96 TYR A N 1
ATOM 693 C CA . TYR A 1 96 ? 53.265 7.121 -42.185 1.00 65.75 96 TYR A CA 1
ATOM 694 C C . TYR A 1 96 ? 53.486 8.239 -43.212 1.00 65.75 96 TYR A C 1
ATOM 696 O O . TYR A 1 96 ? 54.184 8.031 -44.201 1.00 65.75 96 TYR A O 1
ATOM 704 N N . GLY A 1 97 ? 52.968 9.445 -42.956 1.00 56.12 97 GLY A N 1
ATOM 705 C CA . GLY A 1 97 ? 53.191 10.614 -43.813 1.00 56.12 97 GLY A CA 1
ATOM 706 C C . GLY A 1 97 ? 54.644 11.111 -43.860 1.00 56.12 97 GLY A C 1
ATOM 707 O O . GLY A 1 97 ? 55.018 11.780 -44.820 1.00 56.12 97 GLY A O 1
ATOM 708 N N . LEU A 1 98 ? 55.468 10.781 -42.857 1.00 63.25 98 LEU A N 1
ATOM 709 C CA . LEU A 1 98 ? 56.876 11.192 -42.758 1.00 63.25 98 LEU A CA 1
ATOM 710 C C . LEU A 1 98 ? 57.872 10.097 -43.178 1.00 63.25 98 LEU A C 1
ATOM 712 O O . LEU A 1 98 ? 58.938 10.412 -43.702 1.00 63.25 98 LEU A O 1
ATOM 716 N N . THR A 1 99 ? 57.557 8.821 -42.935 1.00 71.19 99 THR A N 1
ATOM 717 C CA . THR A 1 99 ? 58.456 7.672 -43.167 1.00 71.19 99 THR A CA 1
ATOM 718 C C . THR A 1 99 ? 58.018 6.779 -44.329 1.00 71.19 99 THR A C 1
ATOM 720 O O . THR A 1 99 ? 58.813 5.978 -44.822 1.00 71.19 99 THR A O 1
ATOM 723 N N . GLY A 1 100 ? 56.753 6.877 -44.746 1.00 67.88 100 GLY A N 1
ATOM 724 C CA . GLY A 1 100 ? 56.102 5.936 -45.654 1.00 67.88 100 GLY A CA 1
ATOM 725 C C . GLY A 1 100 ? 55.726 4.590 -45.020 1.00 67.88 100 GLY A C 1
ATOM 726 O O . GLY A 1 100 ? 55.285 3.708 -45.753 1.00 67.88 100 GLY A O 1
ATOM 727 N N . GLU A 1 101 ? 55.907 4.392 -43.706 1.00 74.81 101 GLU A N 1
ATOM 728 C CA . GLU A 1 101 ? 55.680 3.116 -43.005 1.00 74.81 101 GLU A CA 1
ATOM 729 C C . GLU A 1 101 ? 54.820 3.302 -41.739 1.00 74.81 101 GLU A C 1
ATOM 731 O O . GLU A 1 101 ? 55.103 4.145 -40.888 1.00 74.81 101 GLU A O 1
ATOM 736 N N . ALA A 1 102 ? 53.764 2.495 -41.614 1.00 76.62 102 ALA A N 1
ATOM 737 C CA . ALA A 1 102 ? 52.873 2.412 -40.456 1.00 76.62 102 ALA A CA 1
ATOM 738 C C . ALA A 1 102 ? 53.013 1.028 -39.810 1.00 76.62 102 ALA A C 1
ATOM 740 O O . ALA A 1 102 ? 53.164 0.045 -40.528 1.00 76.62 102 ALA A O 1
ATOM 741 N N . THR A 1 103 ? 52.940 0.912 -38.481 1.00 77.81 103 THR A N 1
ATOM 742 C CA . THR A 1 103 ? 52.957 -0.387 -37.779 1.00 77.81 103 THR A CA 1
ATOM 743 C C . THR A 1 103 ? 51.835 -0.456 -36.747 1.00 77.81 103 THR A C 1
ATOM 745 O O . THR A 1 103 ? 51.623 0.498 -35.998 1.00 77.81 103 THR A O 1
ATOM 748 N N . PHE A 1 104 ? 51.150 -1.597 -36.684 1.00 80.50 104 PHE A N 1
ATOM 749 C CA . PHE A 1 104 ? 49.985 -1.854 -35.839 1.00 80.50 104 PHE A CA 1
ATOM 750 C C . PHE A 1 104 ? 50.155 -3.164 -35.055 1.00 80.50 104 PHE A C 1
ATOM 752 O O . PHE A 1 104 ? 50.484 -4.179 -35.665 1.00 80.50 104 PHE A O 1
ATOM 759 N N . ASN A 1 105 ? 49.894 -3.176 -33.745 1.00 79.06 105 ASN A N 1
ATOM 760 C CA . ASN A 1 105 ? 49.757 -4.420 -32.976 1.00 79.06 105 ASN A CA 1
ATOM 761 C C . ASN A 1 105 ? 48.320 -4.924 -33.181 1.00 79.06 105 ASN A C 1
ATOM 763 O O . ASN A 1 105 ? 47.375 -4.245 -32.783 1.00 79.06 105 ASN A O 1
ATOM 767 N N . VAL A 1 106 ? 48.146 -6.082 -33.819 1.00 78.19 106 VAL A N 1
ATOM 768 C CA . VAL A 1 106 ? 46.821 -6.647 -34.158 1.00 78.19 106 VAL A CA 1
ATOM 769 C C . VAL A 1 106 ? 46.396 -7.795 -33.236 1.00 78.19 106 VAL A C 1
ATOM 771 O O . VAL A 1 106 ? 45.227 -8.171 -33.227 1.00 78.19 106 VAL A O 1
ATOM 774 N N . LEU A 1 107 ? 47.334 -8.344 -32.458 1.00 73.38 107 LEU A N 1
ATOM 775 C CA . LEU A 1 107 ? 47.093 -9.303 -31.377 1.00 73.38 107 LEU A CA 1
ATOM 776 C C . LEU A 1 107 ? 48.043 -9.008 -30.214 1.00 73.38 107 LEU A C 1
ATOM 778 O O . LEU A 1 107 ? 49.237 -8.778 -30.435 1.00 73.38 107 LEU A O 1
ATOM 782 N N . ASN A 1 108 ? 47.525 -9.106 -28.994 1.00 74.25 108 ASN A N 1
ATOM 783 C CA . ASN A 1 108 ? 48.259 -9.000 -27.737 1.00 74.25 108 ASN A CA 1
ATOM 784 C C . ASN A 1 108 ? 48.215 -10.328 -26.962 1.00 74.25 108 ASN A C 1
ATOM 786 O O . ASN A 1 108 ? 47.298 -11.132 -27.118 1.00 74.25 108 ASN A O 1
ATOM 790 N N . ILE A 1 109 ? 49.165 -10.537 -26.048 1.00 66.38 109 ILE A N 1
ATOM 791 C CA . ILE A 1 109 ? 49.148 -11.678 -25.113 1.00 66.38 109 ILE A CA 1
ATOM 792 C C . ILE A 1 109 ? 47.895 -11.636 -24.210 1.00 66.38 109 ILE A C 1
ATOM 794 O O . ILE A 1 109 ? 47.311 -12.678 -23.907 1.00 66.38 109 ILE A O 1
ATOM 798 N N . SER A 1 110 ? 47.414 -10.434 -23.877 1.00 66.38 110 SER A N 1
ATOM 799 C CA . SER A 1 110 ? 46.176 -10.207 -23.122 1.00 66.38 110 SER A CA 1
ATOM 800 C C . SER A 1 110 ? 44.902 -10.704 -23.814 1.00 66.38 110 SER A C 1
ATOM 802 O O . SER A 1 110 ? 43.946 -11.034 -23.115 1.00 66.38 110 SER A O 1
ATOM 804 N N . ASP A 1 111 ? 44.876 -10.831 -25.149 1.00 65.44 111 ASP A N 1
ATOM 805 C CA . ASP A 1 111 ? 43.716 -11.381 -25.878 1.00 65.44 111 ASP A CA 1
ATOM 806 C C . ASP A 1 111 ? 43.483 -12.880 -25.569 1.00 65.44 111 ASP A C 1
ATOM 808 O O . ASP A 1 111 ? 42.423 -13.424 -25.877 1.00 65.44 111 ASP A O 1
ATOM 812 N N . PHE A 1 112 ? 44.454 -13.546 -24.929 1.00 68.50 112 PHE A N 1
ATOM 813 C CA . PHE A 1 112 ? 44.389 -14.944 -24.488 1.00 68.50 112 PHE A CA 1
ATOM 814 C C . PHE A 1 112 ? 44.175 -15.094 -22.968 1.00 68.50 112 PHE A C 1
ATOM 816 O O . PHE A 1 112 ? 44.357 -16.180 -22.422 1.00 68.50 112 PHE A O 1
ATOM 823 N N . GLY A 1 113 ? 43.821 -14.014 -22.260 1.00 54.34 113 GLY A N 1
ATOM 824 C CA . GLY A 1 113 ? 43.549 -14.026 -20.814 1.00 54.34 113 GLY A CA 1
ATOM 825 C C . GLY A 1 113 ? 44.790 -14.055 -19.911 1.00 54.34 113 GLY A C 1
ATOM 826 O O . GLY A 1 113 ? 44.668 -13.906 -18.696 1.00 54.34 113 GLY A O 1
ATOM 827 N N . ALA A 1 114 ? 45.994 -14.183 -20.473 1.00 56.53 114 ALA A N 1
ATOM 828 C CA . ALA A 1 114 ? 47.238 -13.978 -19.740 1.00 56.53 114 ALA A CA 1
ATOM 829 C C . ALA A 1 114 ? 47.466 -12.469 -19.538 1.00 56.53 114 ALA A C 1
ATOM 831 O O . ALA A 1 114 ? 47.646 -11.738 -20.507 1.00 56.53 114 ALA A O 1
ATOM 832 N N . GLY A 1 115 ? 47.465 -11.998 -18.286 1.00 49.03 115 GLY A N 1
ATOM 833 C CA . GLY A 1 115 ? 47.396 -10.573 -17.905 1.00 49.03 115 GLY A CA 1
ATOM 834 C C . GLY A 1 115 ? 48.583 -9.661 -18.270 1.00 49.03 115 GLY A C 1
ATOM 835 O O . GLY A 1 115 ? 48.770 -8.634 -17.624 1.00 49.03 115 GLY A O 1
ATOM 836 N N . ALA A 1 116 ? 49.391 -10.009 -19.273 1.00 55.84 116 ALA A N 1
ATOM 837 C CA . ALA A 1 116 ? 50.459 -9.174 -19.809 1.00 55.84 116 ALA A CA 1
ATOM 838 C C . ALA A 1 116 ? 49.993 -8.453 -21.087 1.00 55.84 116 ALA A C 1
ATOM 840 O O . ALA A 1 116 ? 49.798 -9.074 -22.133 1.00 55.84 116 ALA A O 1
ATOM 841 N N . SER A 1 117 ? 49.872 -7.126 -21.026 1.00 53.66 117 SER A N 1
ATOM 842 C CA . SER A 1 117 ? 49.563 -6.253 -22.169 1.00 53.66 117 SER A CA 1
ATOM 843 C C . SER A 1 117 ? 50.787 -6.047 -23.078 1.00 53.66 117 SER A C 1
ATOM 845 O O . SER A 1 117 ? 51.276 -4.932 -23.251 1.00 53.66 117 SER A O 1
ATOM 847 N N . SER A 1 118 ? 51.328 -7.143 -23.610 1.00 60.47 118 SER A N 1
ATOM 848 C CA . SER A 1 118 ? 52.421 -7.136 -24.583 1.00 60.47 118 SER A CA 1
ATOM 849 C C . SER A 1 118 ? 51.881 -7.487 -25.962 1.00 60.47 118 SER A C 1
ATOM 851 O O . SER A 1 118 ? 5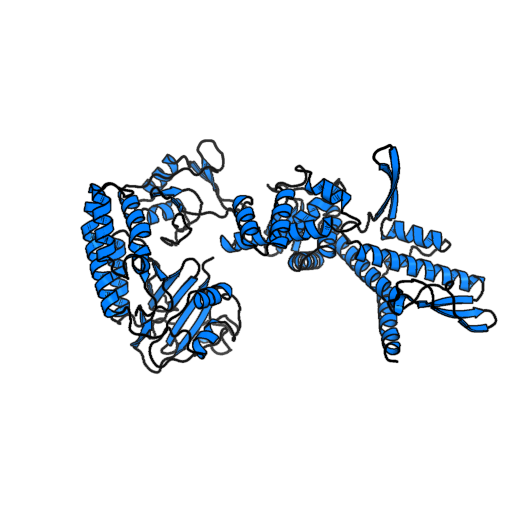1.150 -8.470 -26.103 1.00 60.47 118 SER A O 1
ATOM 853 N N . GLY A 1 119 ? 52.307 -6.733 -26.975 1.00 61.09 119 GLY A N 1
ATOM 854 C CA . GLY A 1 119 ? 52.118 -7.095 -28.376 1.00 61.09 119 GLY A CA 1
ATOM 855 C C . GLY A 1 119 ? 52.662 -8.492 -28.678 1.00 61.09 119 GLY A C 1
ATOM 856 O O . GLY A 1 119 ? 53.716 -8.892 -28.175 1.00 61.09 119 GLY A O 1
ATOM 857 N N . LEU A 1 120 ? 51.889 -9.242 -29.463 1.00 72.00 120 LEU A N 1
ATOM 858 C CA . LEU A 1 120 ? 52.192 -10.599 -29.918 1.00 72.00 120 LEU A CA 1
ATOM 859 C C . LEU A 1 120 ? 52.354 -10.646 -31.444 1.00 72.00 120 LEU A C 1
ATOM 861 O O . LEU A 1 120 ? 53.210 -11.373 -31.944 1.00 72.00 120 LEU A O 1
ATOM 865 N N . LEU A 1 121 ? 51.563 -9.857 -32.178 1.00 77.31 121 LEU A N 1
ATOM 866 C CA . LEU A 1 121 ? 51.653 -9.736 -33.633 1.00 77.31 121 LEU A CA 1
ATOM 867 C C . LEU A 1 121 ? 51.581 -8.270 -34.069 1.00 77.31 121 LEU A C 1
ATOM 869 O O . LEU A 1 121 ? 50.538 -7.628 -33.957 1.00 77.31 121 LEU A O 1
ATOM 873 N N . GLU A 1 122 ? 52.683 -7.775 -34.624 1.00 83.06 122 GLU A N 1
ATOM 874 C CA . GLU A 1 122 ? 52.758 -6.532 -35.385 1.00 83.06 122 GLU A CA 1
ATOM 875 C C . GLU A 1 122 ? 52.500 -6.791 -36.875 1.00 83.06 122 GLU A C 1
ATOM 877 O O . GLU A 1 122 ? 53.031 -7.743 -37.454 1.00 83.06 122 GLU A O 1
ATOM 882 N N . VAL A 1 123 ? 51.764 -5.883 -37.515 1.00 80.25 123 VAL A N 1
ATOM 883 C CA . VAL A 1 123 ? 51.637 -5.755 -38.972 1.00 80.25 123 VAL A CA 1
ATOM 884 C C . VAL A 1 123 ? 52.119 -4.366 -39.380 1.00 80.25 123 VAL A C 1
ATOM 886 O O . VAL A 1 123 ? 51.603 -3.356 -38.903 1.00 80.25 123 VAL A O 1
ATOM 889 N N . ALA A 1 124 ? 53.106 -4.317 -40.271 1.00 78.88 124 ALA A N 1
ATOM 890 C CA . ALA A 1 124 ? 53.641 -3.099 -40.860 1.00 78.88 124 ALA A CA 1
ATOM 891 C C . ALA A 1 124 ? 53.195 -2.950 -42.323 1.00 78.88 124 ALA A C 1
ATOM 893 O O . ALA A 1 124 ? 53.302 -3.891 -43.116 1.00 78.88 124 ALA A O 1
ATOM 894 N N . LEU A 1 125 ? 52.713 -1.755 -42.666 1.00 72.56 125 LEU A N 1
ATOM 895 C CA . LEU A 1 125 ? 52.201 -1.368 -43.979 1.00 72.56 125 LEU A CA 1
ATOM 896 C C . LEU A 1 125 ? 53.053 -0.231 -44.556 1.00 72.56 125 LEU A C 1
ATOM 898 O O . LEU A 1 125 ? 53.317 0.763 -43.878 1.00 72.56 125 LEU A O 1
ATOM 902 N N . GLY A 1 126 ? 53.448 -0.359 -45.821 1.00 65.06 126 GLY A N 1
ATOM 903 C CA . GLY A 1 126 ? 54.328 0.582 -46.510 1.00 65.06 126 GLY A CA 1
ATOM 904 C C . GLY A 1 126 ? 55.821 0.274 -46.341 1.00 65.06 126 GLY A C 1
ATOM 905 O O . GLY A 1 126 ? 56.241 -0.886 -46.285 1.00 65.06 126 GLY A O 1
ATOM 906 N N . GLY A 1 127 ? 56.639 1.325 -46.338 1.00 64.06 127 GLY A N 1
ATOM 907 C CA . GLY A 1 127 ? 58.098 1.239 -46.306 1.00 64.06 127 GLY A CA 1
ATOM 908 C C . GLY A 1 127 ? 58.691 0.481 -47.502 1.00 64.06 127 GLY A C 1
ATOM 909 O O . GLY A 1 127 ? 58.041 0.244 -48.520 1.00 64.06 127 GLY A O 1
ATOM 910 N N . LYS A 1 128 ? 59.947 0.036 -47.374 1.00 56.31 128 LYS A N 1
ATOM 911 C CA . LYS A 1 128 ? 60.656 -0.718 -48.434 1.00 56.31 128 LYS A CA 1
ATOM 912 C C . LYS A 1 128 ? 60.146 -2.156 -48.644 1.00 56.31 128 LYS A C 1
ATOM 914 O O . LYS A 1 128 ? 60.713 -2.872 -49.465 1.00 56.31 128 LYS A O 1
ATOM 919 N N . LYS A 1 129 ? 59.142 -2.605 -47.880 1.00 62.84 129 LYS A N 1
ATOM 920 C CA . LYS A 1 129 ? 58.625 -3.988 -47.901 1.00 62.84 129 LYS A CA 1
ATOM 921 C C . LYS A 1 129 ? 57.142 -4.100 -48.274 1.00 62.84 129 LYS A C 1
ATOM 923 O O . LYS A 1 129 ? 56.703 -5.197 -48.599 1.00 62.84 129 LYS A O 1
ATOM 928 N N . GLY A 1 130 ? 56.380 -3.004 -48.262 1.00 66.31 130 GLY A N 1
ATOM 929 C CA . GLY A 1 130 ? 54.966 -2.951 -48.659 1.00 66.31 130 GLY A CA 1
ATOM 930 C C . GLY A 1 130 ? 54.007 -3.548 -47.623 1.00 66.31 130 GLY A C 1
ATOM 931 O O . GLY A 1 130 ? 53.121 -2.853 -47.136 1.00 66.31 130 GLY A O 1
ATOM 932 N N . PHE A 1 131 ? 54.208 -4.813 -47.260 1.00 79.50 131 PHE A N 1
ATOM 933 C CA . PHE A 1 131 ? 53.503 -5.510 -46.185 1.00 79.50 131 PHE A CA 1
ATOM 934 C C . PHE A 1 131 ? 54.486 -6.430 -45.456 1.00 79.50 131 PHE A C 1
ATOM 936 O O . PHE A 1 131 ? 55.227 -7.180 -46.092 1.00 79.50 131 PHE A O 1
ATOM 943 N N . SER A 1 132 ? 54.496 -6.415 -44.123 1.00 78.81 132 SER A N 1
ATOM 944 C CA . SER A 1 132 ? 55.215 -7.427 -43.341 1.00 78.81 132 SER A CA 1
ATOM 945 C C . SER A 1 132 ? 54.613 -7.619 -41.954 1.00 78.81 132 SER A C 1
ATOM 947 O O . SER A 1 132 ? 54.055 -6.687 -41.386 1.00 78.81 132 SER A O 1
ATOM 949 N N . SER A 1 133 ? 54.752 -8.818 -41.393 1.00 78.94 133 SER A N 1
ATOM 950 C CA . SER A 1 133 ? 54.319 -9.147 -40.032 1.00 78.94 133 SER A CA 1
ATOM 951 C C . SER A 1 133 ? 55.495 -9.620 -39.180 1.00 78.94 133 SER A C 1
ATOM 953 O O . SER A 1 133 ? 56.354 -10.351 -39.680 1.00 78.94 133 SER A O 1
ATOM 955 N N . ARG A 1 134 ? 55.536 -9.244 -37.899 1.00 81.88 134 ARG A N 1
ATOM 956 C CA . ARG A 1 134 ? 56.585 -9.648 -36.943 1.00 81.88 134 ARG A CA 1
ATOM 957 C C . ARG A 1 134 ? 56.023 -9.782 -35.525 1.00 81.88 134 ARG A C 1
ATOM 959 O O . ARG A 1 134 ? 54.932 -9.304 -35.250 1.00 81.88 134 ARG A O 1
ATOM 966 N N . ILE A 1 135 ? 56.766 -10.419 -34.625 1.00 77.94 135 ILE A N 1
ATOM 967 C CA . ILE A 1 135 ? 56.478 -10.364 -33.183 1.00 77.94 135 ILE A CA 1
ATOM 968 C C . ILE A 1 135 ? 57.123 -9.080 -32.645 1.00 77.94 135 ILE A C 1
ATOM 970 O O . ILE A 1 135 ? 58.289 -8.818 -32.945 1.00 77.94 135 ILE A O 1
ATOM 974 N N . GLY A 1 136 ? 56.373 -8.275 -31.893 1.00 70.75 136 GLY A N 1
ATOM 975 C CA . GLY A 1 136 ? 56.828 -6.980 -31.388 1.00 70.75 136 GLY A CA 1
ATOM 976 C C . GLY A 1 136 ? 55.756 -6.245 -30.579 1.00 70.75 136 GLY A C 1
ATOM 977 O O . GLY A 1 136 ? 54.628 -6.722 -30.455 1.00 70.75 136 GLY A O 1
ATOM 978 N N . THR A 1 137 ? 56.137 -5.105 -30.003 1.00 72.69 137 THR A N 1
ATOM 979 C CA . THR A 1 137 ? 55.304 -4.256 -29.131 1.00 72.69 137 THR A CA 1
ATOM 980 C C . THR A 1 137 ? 55.274 -2.775 -29.537 1.00 72.69 137 THR A C 1
ATOM 982 O O . THR A 1 137 ? 54.584 -1.987 -28.894 1.00 72.69 137 THR A O 1
ATOM 985 N N . GLY A 1 138 ? 56.018 -2.379 -30.573 1.00 68.94 138 GLY A N 1
ATOM 986 C CA . GLY A 1 138 ? 56.211 -0.990 -31.004 1.00 68.94 138 GLY A CA 1
ATOM 987 C C . GLY A 1 138 ? 55.199 -0.485 -32.038 1.00 68.94 138 GLY A C 1
ATOM 988 O O . GLY A 1 138 ? 55.296 0.666 -32.466 1.00 68.94 138 GLY A O 1
ATOM 989 N N . GLY A 1 139 ? 54.248 -1.318 -32.465 1.00 72.62 139 GLY A N 1
ATOM 990 C CA . GLY A 1 139 ? 53.112 -0.893 -33.278 1.00 72.62 139 GLY A CA 1
ATOM 991 C C . GLY A 1 139 ? 52.025 -0.173 -32.472 1.00 72.62 139 GLY A C 1
ATOM 992 O O . GLY A 1 139 ? 51.959 -0.243 -31.248 1.00 72.62 139 GLY A O 1
ATOM 993 N N . THR A 1 140 ? 51.130 0.515 -33.180 1.00 78.25 140 THR A N 1
ATOM 994 C CA . THR A 1 140 ? 49.910 1.103 -32.604 1.00 78.25 140 THR A CA 1
ATOM 995 C C . THR A 1 140 ? 48.897 0.012 -32.266 1.00 78.25 140 THR A C 1
ATOM 997 O O . THR A 1 140 ? 48.544 -0.779 -33.138 1.00 78.25 140 THR A O 1
ATOM 1000 N N . ASP A 1 141 ? 48.423 -0.038 -31.022 1.00 74.69 141 ASP A N 1
ATOM 1001 C CA . ASP A 1 141 ? 47.520 -1.094 -30.558 1.00 74.69 141 ASP A CA 1
ATOM 1002 C C . ASP A 1 141 ? 46.111 -0.981 -31.161 1.00 74.69 141 ASP A C 1
ATOM 1004 O O . ASP A 1 141 ? 45.348 -0.059 -30.865 1.00 74.69 141 ASP A O 1
ATOM 1008 N N . VAL A 1 142 ? 45.770 -1.960 -31.997 1.00 73.81 142 VAL A N 1
ATOM 1009 C CA . VAL A 1 142 ? 44.440 -2.191 -32.577 1.00 73.81 142 VAL A CA 1
ATOM 1010 C C . VAL A 1 142 ? 44.007 -3.649 -32.355 1.00 73.81 142 VAL A C 1
ATOM 1012 O O . VAL A 1 142 ? 43.299 -4.238 -33.171 1.00 73.81 142 VAL A O 1
ATOM 1015 N N . SER A 1 143 ? 44.466 -4.245 -31.250 1.00 76.88 143 SER A N 1
ATOM 1016 C CA . SER A 1 143 ? 44.080 -5.586 -30.802 1.00 76.88 143 SER A CA 1
ATOM 1017 C C . SER A 1 143 ? 42.581 -5.693 -30.514 1.00 76.88 143 SER A C 1
ATOM 1019 O O . SER A 1 143 ? 41.891 -4.699 -30.273 1.00 76.88 143 SER A O 1
ATOM 1021 N N . MET A 1 144 ? 42.070 -6.926 -30.488 1.00 70.19 144 MET A N 1
ATOM 1022 C CA . MET A 1 144 ? 40.659 -7.206 -30.212 1.00 70.19 144 MET A CA 1
ATOM 1023 C C . MET A 1 144 ? 40.218 -6.654 -28.843 1.00 70.19 144 MET A C 1
ATOM 1025 O O . MET A 1 144 ? 39.175 -6.001 -28.747 1.00 70.19 144 MET A O 1
ATOM 1029 N N . GLY A 1 145 ? 41.021 -6.861 -27.793 1.00 68.00 145 GLY A N 1
ATOM 1030 C CA . GLY A 1 145 ? 40.762 -6.301 -26.466 1.00 68.00 145 GLY A CA 1
ATOM 1031 C C . GLY A 1 145 ? 40.761 -4.768 -26.443 1.00 68.00 145 GLY A C 1
ATOM 1032 O O . GLY A 1 145 ? 39.876 -4.164 -25.826 1.00 68.00 145 GLY A O 1
ATOM 1033 N N . ASN A 1 146 ? 41.694 -4.119 -27.153 1.00 73.88 146 ASN A N 1
ATOM 1034 C CA . ASN A 1 146 ? 41.734 -2.658 -27.206 1.00 73.88 146 ASN A CA 1
ATOM 1035 C C . ASN A 1 146 ? 40.547 -2.076 -27.997 1.00 73.88 146 ASN A C 1
ATOM 1037 O O . ASN A 1 146 ? 39.880 -1.167 -27.510 1.00 73.88 146 ASN A O 1
ATOM 1041 N N . LEU A 1 147 ? 40.205 -2.645 -29.160 1.00 68.12 147 LEU A N 1
ATOM 1042 C CA . LEU A 1 147 ? 39.060 -2.206 -29.972 1.00 68.12 147 LEU A CA 1
ATOM 1043 C C . LEU A 1 147 ? 37.730 -2.307 -29.214 1.00 68.12 147 LEU A C 1
ATOM 1045 O O . LEU A 1 147 ? 36.941 -1.363 -29.241 1.00 68.12 147 LEU A O 1
ATOM 1049 N N . LYS A 1 148 ? 37.492 -3.400 -28.477 1.00 66.94 148 LYS A N 1
ATOM 1050 C CA . LYS A 1 148 ? 36.281 -3.558 -27.647 1.00 66.94 148 LYS A CA 1
ATOM 1051 C C . LYS A 1 148 ? 36.213 -2.543 -26.509 1.00 66.94 148 LYS A C 1
ATOM 1053 O O . LYS A 1 148 ? 35.153 -1.973 -26.249 1.00 66.94 148 LYS A O 1
ATOM 1058 N N . THR A 1 149 ? 37.352 -2.248 -25.891 1.00 70.88 149 THR A N 1
ATOM 1059 C CA . THR A 1 149 ? 37.456 -1.209 -24.858 1.00 70.88 149 THR A CA 1
ATOM 1060 C C . THR A 1 149 ? 37.225 0.191 -25.447 1.00 70.88 149 THR A C 1
ATOM 1062 O O . THR A 1 149 ? 36.509 1.003 -24.860 1.00 70.88 149 THR A O 1
ATOM 1065 N N . ALA A 1 150 ? 37.752 0.464 -26.644 1.00 69.19 150 ALA A N 1
ATOM 1066 C CA . ALA A 1 150 ? 37.564 1.721 -27.361 1.00 69.19 150 ALA A CA 1
ATOM 1067 C C . ALA A 1 150 ? 36.108 1.925 -27.832 1.00 69.19 150 ALA A C 1
ATOM 1069 O O . ALA A 1 150 ? 35.579 3.029 -27.706 1.00 69.19 150 ALA A O 1
ATOM 1070 N N . LEU A 1 151 ? 35.430 0.869 -28.300 1.00 66.19 151 LEU A N 1
ATOM 1071 C CA . LEU A 1 151 ? 33.997 0.869 -28.636 1.00 66.19 151 LEU A CA 1
ATOM 1072 C C . LEU A 1 151 ? 33.124 1.238 -27.427 1.00 66.19 151 LEU A C 1
ATOM 1074 O O . LEU A 1 151 ? 32.252 2.103 -27.533 1.00 66.19 151 LEU A O 1
ATOM 1078 N N . ALA A 1 152 ? 33.394 0.646 -26.258 1.00 71.69 152 ALA A N 1
ATOM 1079 C CA . ALA A 1 152 ? 32.732 1.036 -25.012 1.00 71.69 152 ALA A CA 1
ATOM 1080 C C . ALA A 1 152 ? 32.988 2.520 -24.677 1.00 71.69 152 ALA A C 1
ATOM 1082 O O . ALA A 1 152 ? 32.061 3.235 -24.291 1.00 71.69 152 ALA A O 1
ATOM 1083 N N . GLY A 1 153 ? 34.207 3.016 -24.917 1.00 73.56 153 GLY A N 1
ATOM 1084 C CA . GLY A 1 153 ? 34.552 4.434 -24.799 1.00 73.56 153 GLY A CA 1
ATOM 1085 C C . GLY A 1 153 ? 33.707 5.353 -25.691 1.00 73.56 153 GLY A C 1
ATOM 1086 O O . GLY A 1 153 ? 33.210 6.369 -25.202 1.00 73.56 153 GLY A O 1
ATOM 1087 N N . ILE A 1 154 ? 33.463 4.986 -26.957 1.00 70.50 154 ILE A N 1
ATOM 1088 C CA . ILE A 1 154 ? 32.574 5.750 -27.858 1.00 70.50 154 ILE A CA 1
ATOM 1089 C C . ILE A 1 154 ? 31.154 5.811 -27.292 1.00 70.50 154 ILE A C 1
ATOM 1091 O O . ILE A 1 154 ? 30.568 6.892 -27.210 1.00 70.50 154 ILE A O 1
ATOM 1095 N N . ASN A 1 155 ? 30.605 4.672 -26.865 1.00 74.19 155 ASN A N 1
ATOM 1096 C CA . ASN A 1 155 ? 29.245 4.601 -26.326 1.00 74.19 155 ASN A CA 1
ATOM 1097 C C . ASN A 1 155 ? 29.093 5.455 -25.056 1.00 74.19 155 ASN A C 1
ATOM 1099 O O . ASN A 1 155 ? 28.127 6.208 -24.923 1.00 74.19 155 ASN A O 1
ATOM 1103 N N . ASN A 1 156 ? 30.091 5.430 -24.172 1.00 82.19 156 ASN A N 1
ATOM 1104 C CA . ASN A 1 156 ? 30.103 6.236 -22.953 1.00 82.19 156 ASN A CA 1
ATOM 1105 C C . ASN A 1 156 ? 30.293 7.744 -23.246 1.00 82.19 156 ASN A C 1
ATOM 1107 O O . ASN A 1 156 ? 29.708 8.586 -22.560 1.00 82.19 156 ASN A O 1
ATOM 1111 N N . LEU A 1 157 ? 31.023 8.121 -24.306 1.00 75.56 157 LEU A N 1
ATOM 1112 C CA . LEU A 1 157 ? 31.080 9.510 -24.789 1.00 75.56 157 LEU A CA 1
ATOM 1113 C C . LEU A 1 157 ? 29.775 9.980 -25.439 1.00 75.56 157 LEU A C 1
ATOM 1115 O O . LEU A 1 157 ? 29.362 11.117 -25.204 1.00 75.56 157 LEU A O 1
ATOM 1119 N N . ASN A 1 158 ? 29.110 9.121 -26.214 1.00 74.94 158 ASN A N 1
ATOM 1120 C CA . ASN A 1 158 ? 27.784 9.391 -26.769 1.00 74.94 158 ASN A CA 1
ATOM 1121 C C . ASN A 1 158 ? 26.775 9.634 -25.633 1.00 74.94 158 ASN A C 1
ATOM 1123 O O . ASN A 1 158 ? 26.089 10.656 -25.616 1.00 74.94 158 ASN A O 1
ATOM 1127 N N . MET A 1 159 ? 26.777 8.775 -24.607 1.00 82.56 159 MET A N 1
ATOM 1128 C CA . MET A 1 159 ? 25.940 8.957 -23.420 1.00 82.56 159 MET A CA 1
ATOM 1129 C C . MET A 1 159 ? 26.262 10.263 -22.674 1.00 82.56 159 MET A C 1
ATOM 1131 O O . MET A 1 159 ? 25.352 11.016 -22.339 1.00 82.56 159 MET A O 1
ATOM 1135 N N . ASN A 1 160 ? 27.541 10.620 -22.497 1.00 85.69 160 ASN A N 1
ATOM 1136 C CA . ASN A 1 160 ? 27.923 11.915 -21.914 1.00 85.69 160 ASN A CA 1
ATOM 1137 C C . ASN A 1 160 ? 27.427 13.111 -22.753 1.00 85.69 160 ASN A C 1
ATOM 1139 O O . ASN A 1 160 ? 27.062 14.147 -22.198 1.00 85.69 160 ASN A O 1
ATOM 1143 N N . SER A 1 161 ? 27.400 12.982 -24.085 1.00 79.19 161 SER A N 1
ATOM 1144 C CA . SER A 1 161 ? 26.850 14.002 -24.986 1.00 79.19 161 SER A CA 1
ATOM 1145 C C . SER A 1 161 ? 25.336 14.156 -24.803 1.00 79.19 161 SER A C 1
ATOM 1147 O O . SER A 1 161 ? 24.867 15.276 -24.583 1.00 79.19 161 SER A O 1
ATOM 1149 N N . LYS A 1 162 ? 24.586 13.042 -24.775 1.00 85.56 162 LYS A N 1
ATOM 1150 C CA . LYS A 1 162 ? 23.147 13.029 -24.456 1.00 85.56 162 LYS A CA 1
ATOM 1151 C C . LYS A 1 162 ? 22.866 13.671 -23.091 1.00 85.56 162 LYS A C 1
ATOM 1153 O O . LYS A 1 162 ? 22.057 14.591 -23.014 1.00 85.56 162 LYS A O 1
ATOM 1158 N N . ILE A 1 163 ? 23.589 13.258 -22.046 1.00 90.38 163 ILE A N 1
ATOM 1159 C CA . ILE A 1 163 ? 23.465 13.787 -20.677 1.00 90.38 163 ILE A CA 1
ATOM 1160 C C . ILE A 1 163 ? 23.710 15.299 -20.634 1.00 90.38 163 ILE A C 1
ATOM 1162 O O . ILE A 1 163 ? 22.903 16.032 -20.068 1.00 90.38 163 ILE A O 1
ATOM 1166 N N . LYS A 1 164 ? 24.780 15.794 -21.270 1.00 87.38 164 LYS A N 1
ATOM 1167 C CA . LYS A 1 164 ? 25.065 17.238 -21.344 1.00 87.38 164 LYS A CA 1
ATOM 1168 C C . LYS A 1 164 ? 23.972 18.003 -22.096 1.00 87.38 164 LYS A C 1
ATOM 1170 O O . LYS A 1 164 ? 23.608 19.096 -21.670 1.00 87.38 164 LYS A O 1
ATOM 1175 N N . LYS A 1 165 ? 23.418 17.431 -23.172 1.00 84.56 165 LYS A N 1
ATOM 1176 C CA . LYS A 1 165 ? 22.302 18.027 -23.921 1.00 84.56 165 LYS A CA 1
ATOM 1177 C C . LYS A 1 165 ? 21.029 18.106 -23.071 1.00 84.56 165 LYS A C 1
ATOM 1179 O O . LYS A 1 165 ? 20.415 19.166 -23.038 1.00 84.56 165 LYS A O 1
ATOM 1184 N N . ALA A 1 166 ? 20.656 17.032 -22.374 1.00 86.88 166 ALA A N 1
ATOM 1185 C CA . ALA A 1 166 ? 19.464 16.990 -21.525 1.00 86.88 166 ALA A CA 1
ATOM 1186 C C . ALA A 1 166 ? 19.588 17.927 -20.312 1.00 86.88 166 ALA A C 1
ATOM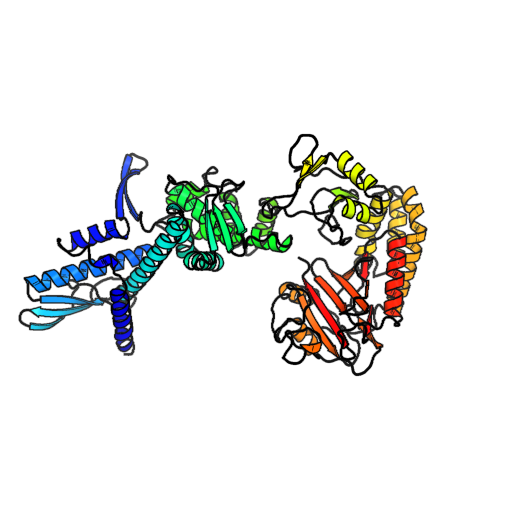 1188 O O . ALA A 1 166 ? 18.696 18.739 -20.071 1.00 86.88 166 ALA A O 1
ATOM 1189 N N . ALA A 1 167 ? 20.728 17.898 -19.613 1.00 90.88 167 ALA A N 1
ATOM 1190 C CA . ALA A 1 167 ? 21.024 18.815 -18.513 1.00 90.88 167 ALA A CA 1
ATOM 1191 C C . ALA A 1 167 ? 20.913 20.283 -18.961 1.00 90.88 167 ALA A C 1
ATOM 1193 O O . ALA A 1 167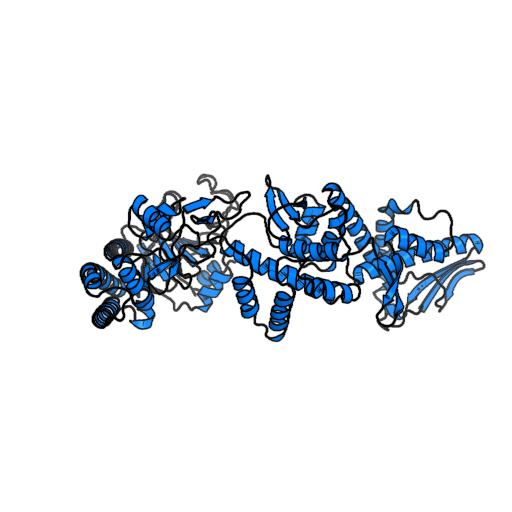 ? 20.221 21.070 -18.320 1.00 90.88 167 ALA A O 1
ATOM 1194 N N . LYS A 1 168 ? 21.506 20.642 -20.111 1.00 88.75 168 LYS A N 1
ATOM 1195 C CA . LYS A 1 168 ? 21.400 21.997 -20.670 1.00 88.75 168 LYS A CA 1
ATOM 1196 C C . LYS A 1 168 ? 19.978 22.359 -21.112 1.00 88.75 168 LYS A C 1
ATOM 1198 O O . LYS A 1 168 ? 19.557 23.483 -20.877 1.00 88.75 168 LYS A O 1
ATOM 1203 N N . ALA A 1 169 ? 19.229 21.434 -21.716 1.00 84.62 169 ALA A N 1
ATOM 1204 C CA . ALA A 1 169 ? 17.843 21.674 -22.134 1.00 84.62 169 ALA A CA 1
ATOM 1205 C C . ALA A 1 169 ? 16.902 21.972 -20.950 1.00 84.62 169 ALA A C 1
ATOM 1207 O O . ALA A 1 169 ? 15.943 22.719 -21.109 1.00 84.62 169 ALA A O 1
ATOM 1208 N N . ASN A 1 170 ? 17.213 21.438 -19.765 1.00 86.12 170 ASN A N 1
ATOM 1209 C CA . ASN A 1 170 ? 16.515 21.732 -18.513 1.00 86.12 170 ASN A CA 1
ATOM 1210 C C . ASN A 1 170 ? 17.067 22.984 -17.780 1.00 86.12 170 ASN A C 1
ATOM 1212 O O . ASN A 1 170 ? 16.543 23.356 -16.738 1.00 86.12 170 ASN A O 1
ATOM 1216 N N . ASN A 1 171 ? 18.117 23.642 -18.296 1.00 89.50 171 ASN A N 1
ATOM 1217 C CA . ASN A 1 171 ? 18.919 24.683 -17.615 1.00 89.50 171 ASN A CA 1
ATOM 1218 C C . ASN A 1 171 ? 19.662 24.199 -16.345 1.00 89.50 171 ASN A C 1
ATOM 1220 O O . ASN A 1 171 ? 20.119 24.992 -15.525 1.00 89.50 171 ASN A O 1
ATOM 1224 N N . MET A 1 172 ? 19.847 22.885 -16.213 1.00 91.00 172 MET A N 1
ATOM 1225 C CA . MET A 1 172 ? 20.399 22.196 -15.043 1.00 91.00 172 MET A CA 1
ATOM 1226 C C . MET A 1 172 ? 21.824 21.675 -15.307 1.00 91.00 172 MET A C 1
ATOM 1228 O O . MET A 1 172 ? 22.115 20.504 -15.066 1.00 91.00 172 MET A O 1
ATOM 1232 N N . GLU A 1 173 ? 22.738 22.496 -15.848 1.00 88.88 173 GLU A N 1
ATOM 1233 C CA . GLU A 1 173 ? 24.053 22.014 -16.326 1.00 88.88 173 GLU A CA 1
ATOM 1234 C C . GLU A 1 173 ? 24.884 21.277 -15.247 1.00 88.88 173 GLU A C 1
ATOM 1236 O O . GLU A 1 173 ? 25.560 20.295 -15.567 1.00 88.88 173 GLU A O 1
ATOM 1241 N N . ASN A 1 174 ? 24.776 21.652 -13.963 1.00 89.25 174 ASN A N 1
ATOM 1242 C CA . ASN A 1 174 ? 25.445 20.933 -12.863 1.00 89.25 174 ASN A CA 1
ATOM 1243 C C . ASN A 1 174 ? 24.850 19.538 -12.578 1.00 89.25 174 ASN A C 1
ATOM 1245 O O . ASN A 1 174 ? 25.572 18.653 -12.112 1.00 89.25 174 ASN A O 1
ATOM 1249 N N . ALA A 1 175 ? 23.576 19.294 -12.908 1.00 91.81 175 ALA A N 1
ATOM 1250 C CA . ALA A 1 175 ? 22.936 17.985 -12.748 1.00 91.81 175 ALA A CA 1
ATOM 1251 C C . ALA A 1 175 ? 23.479 16.931 -13.732 1.00 91.81 175 ALA A C 1
ATOM 1253 O O . ALA A 1 175 ? 23.240 15.738 -13.559 1.00 91.81 175 ALA A O 1
ATOM 1254 N N . ALA A 1 176 ? 24.291 17.331 -14.720 1.00 92.62 176 ALA A N 1
ATOM 1255 C CA . ALA A 1 176 ? 24.977 16.400 -15.610 1.00 92.62 176 ALA A CA 1
ATOM 1256 C C . ALA A 1 176 ? 25.880 15.394 -14.863 1.00 92.62 176 ALA A C 1
ATOM 1258 O O . ALA A 1 176 ? 26.117 14.311 -15.387 1.00 92.62 176 ALA A O 1
ATOM 1259 N N . THR A 1 177 ? 26.382 15.714 -13.662 1.00 93.75 177 THR A N 1
ATOM 1260 C CA . THR A 1 177 ? 27.112 14.748 -12.813 1.00 93.75 177 THR A CA 1
ATOM 1261 C C . THR A 1 177 ? 26.167 13.732 -12.168 1.00 93.75 177 THR A C 1
ATOM 1263 O O . THR A 1 177 ? 26.411 12.533 -12.283 1.00 93.75 177 THR A O 1
ATOM 1266 N N . ALA A 1 178 ? 25.043 14.177 -11.600 1.00 94.50 178 ALA A N 1
ATOM 1267 C CA . ALA A 1 178 ? 24.013 13.300 -11.037 1.00 94.50 178 ALA A CA 1
ATOM 1268 C C . ALA A 1 178 ? 23.433 12.331 -12.092 1.00 94.50 178 ALA A C 1
ATOM 1270 O O . ALA A 1 178 ? 23.323 11.128 -11.861 1.00 94.50 178 ALA A O 1
ATOM 1271 N N . LEU A 1 179 ? 23.170 12.829 -13.305 1.00 96.31 179 LEU A N 1
ATOM 1272 C CA . LEU A 1 179 ? 22.748 12.015 -14.451 1.00 96.31 179 LEU A CA 1
ATOM 1273 C C . LEU A 1 179 ? 23.814 10.989 -14.884 1.00 96.31 179 LEU A C 1
ATOM 1275 O O . LEU A 1 179 ? 23.467 9.868 -15.253 1.00 96.31 179 LEU A O 1
ATOM 1279 N N . ARG A 1 180 ? 25.114 11.319 -14.799 1.00 96.50 180 ARG A N 1
ATOM 1280 C CA . ARG A 1 180 ? 26.187 10.329 -15.018 1.00 96.50 180 ARG A CA 1
ATOM 1281 C C . ARG A 1 180 ? 26.244 9.277 -13.919 1.00 96.50 180 ARG A C 1
ATOM 1283 O O . ARG A 1 180 ? 26.551 8.137 -14.245 1.00 96.50 180 ARG A O 1
ATOM 1290 N N . MET A 1 181 ? 25.930 9.619 -12.669 1.00 96.69 181 MET A N 1
ATOM 1291 C CA . MET A 1 181 ? 25.927 8.644 -11.574 1.00 96.69 181 MET A CA 1
ATOM 1292 C C . MET A 1 181 ? 24.844 7.584 -11.747 1.00 96.69 181 MET A C 1
ATOM 1294 O O . MET A 1 181 ? 25.133 6.414 -11.518 1.00 96.69 181 MET A O 1
ATOM 1298 N N . GLN A 1 182 ? 23.660 7.943 -12.250 1.00 94.69 182 GLN A N 1
ATOM 1299 C CA . GLN A 1 182 ? 22.652 6.946 -12.637 1.00 94.69 182 GLN A CA 1
ATOM 1300 C C . GLN A 1 182 ? 23.183 5.995 -13.727 1.00 94.69 182 GLN A C 1
ATOM 1302 O O . GLN A 1 182 ? 23.033 4.786 -13.610 1.00 94.69 182 GLN A O 1
ATOM 1307 N N . TYR A 1 183 ? 23.916 6.499 -14.727 1.00 95.38 183 TYR A N 1
ATOM 1308 C CA . TYR A 1 183 ? 24.564 5.643 -15.736 1.00 95.38 183 TYR A CA 1
ATOM 1309 C C . TYR A 1 183 ? 25.760 4.828 -15.204 1.00 95.38 183 TYR A C 1
ATOM 1311 O O . TYR A 1 183 ? 26.079 3.762 -15.728 1.00 95.38 183 TYR A O 1
ATOM 1319 N N . GLY A 1 184 ? 26.483 5.343 -14.208 1.00 91.56 184 GLY A N 1
ATOM 1320 C CA . GLY A 1 184 ? 27.697 4.729 -13.664 1.00 91.56 184 GLY A CA 1
ATOM 1321 C C . GLY A 1 184 ? 27.439 3.692 -12.578 1.00 91.56 184 GLY A C 1
ATOM 1322 O O . GLY A 1 184 ? 28.150 2.691 -12.500 1.00 91.56 184 GLY A O 1
ATOM 1323 N N . PHE A 1 185 ? 26.431 3.931 -11.748 1.00 94.12 185 PHE A N 1
ATOM 1324 C CA . PHE A 1 185 ? 26.193 3.219 -10.495 1.00 94.12 185 PHE A CA 1
ATOM 1325 C C . PHE A 1 185 ? 24.721 2.837 -10.302 1.00 94.12 185 PHE A C 1
ATOM 1327 O O . PHE A 1 185 ? 24.377 2.261 -9.272 1.00 94.12 185 PHE A O 1
ATOM 1334 N N . GLY A 1 186 ? 23.862 3.126 -11.282 1.00 89.12 186 GLY A N 1
ATOM 1335 C CA . GLY A 1 186 ? 22.431 2.872 -11.209 1.00 89.12 186 GLY A CA 1
ATOM 1336 C C . GLY A 1 186 ? 22.052 1.411 -10.971 1.00 89.12 186 GLY A C 1
ATOM 1337 O O . GLY A 1 186 ? 22.827 0.477 -11.208 1.00 89.12 186 GLY A O 1
ATOM 1338 N N . ASP A 1 187 ? 20.846 1.211 -10.466 1.00 84.75 187 ASP A N 1
ATOM 1339 C CA . ASP A 1 187 ? 20.008 0.046 -10.758 1.00 84.75 187 ASP A CA 1
ATOM 1340 C C . ASP A 1 187 ? 19.112 0.307 -11.993 1.00 84.75 187 ASP A C 1
ATOM 1342 O O . ASP A 1 187 ? 19.313 1.267 -12.742 1.00 84.75 187 ASP A O 1
ATOM 1346 N N . GLU A 1 188 ? 18.139 -0.573 -12.236 1.00 87.94 188 GLU A N 1
ATOM 1347 C CA . GLU A 1 188 ? 17.210 -0.482 -13.366 1.00 87.94 188 GLU A CA 1
ATOM 1348 C C . GLU A 1 188 ? 16.275 0.738 -13.290 1.00 87.94 188 GLU A C 1
ATOM 1350 O O . GLU A 1 188 ? 16.035 1.371 -14.318 1.00 87.94 188 GLU A O 1
ATOM 1355 N N . LYS A 1 189 ? 15.813 1.139 -12.096 1.00 87.50 189 LYS A N 1
ATOM 1356 C CA . LYS A 1 189 ? 14.950 2.322 -11.911 1.00 87.50 189 LYS A CA 1
ATOM 1357 C C . LYS A 1 189 ? 15.729 3.612 -12.143 1.00 87.50 189 LYS A C 1
ATOM 1359 O O . LYS A 1 189 ? 15.268 4.503 -12.856 1.00 87.50 189 LYS A O 1
ATOM 1364 N N . GLN A 1 190 ? 16.955 3.668 -11.635 1.00 92.31 190 GLN A N 1
ATOM 1365 C CA . GLN A 1 190 ? 17.885 4.781 -11.842 1.00 92.31 190 GLN A CA 1
ATOM 1366 C C . GLN A 1 190 ? 18.282 4.906 -13.329 1.00 92.31 190 GLN A C 1
ATOM 1368 O O . GLN A 1 190 ? 18.338 6.007 -13.882 1.00 92.31 190 GLN A O 1
ATOM 1373 N N . MET A 1 191 ? 18.475 3.781 -14.025 1.00 90.50 191 MET A N 1
ATOM 1374 C CA . MET A 1 191 ? 18.688 3.757 -15.478 1.00 90.50 191 MET A CA 1
ATOM 1375 C C . MET A 1 191 ? 17.440 4.151 -16.285 1.00 90.50 191 MET A C 1
ATOM 1377 O O . MET A 1 191 ? 17.572 4.859 -17.286 1.00 90.50 191 MET A O 1
ATOM 1381 N N . GLN A 1 192 ? 16.241 3.744 -15.855 1.00 91.81 192 GLN A N 1
ATOM 1382 C CA . GLN A 1 192 ? 14.976 4.121 -16.491 1.00 91.81 192 GLN A CA 1
ATOM 1383 C C . GLN A 1 192 ? 14.722 5.629 -16.371 1.00 91.81 192 GLN A C 1
ATOM 1385 O O . GLN A 1 192 ? 14.504 6.290 -17.386 1.00 91.81 192 GLN A O 1
ATOM 1390 N N . GLN A 1 193 ? 14.843 6.196 -15.163 1.00 94.75 193 GLN A N 1
ATOM 1391 C CA . GLN A 1 193 ? 14.724 7.641 -14.947 1.00 94.75 193 GLN A CA 1
ATOM 1392 C C . GLN A 1 193 ? 15.707 8.421 -15.833 1.00 94.75 193 GLN A C 1
ATOM 1394 O O . GLN A 1 193 ? 15.344 9.453 -16.399 1.00 94.75 193 GLN A O 1
ATOM 1399 N N . LEU A 1 194 ? 16.946 7.939 -15.978 1.00 96.00 194 LEU A N 1
ATOM 1400 C CA . LEU A 1 194 ? 17.909 8.553 -16.884 1.00 96.00 194 LEU A CA 1
ATOM 1401 C C . LEU A 1 194 ? 17.407 8.551 -18.338 1.00 96.00 194 LEU A C 1
ATOM 1403 O O . LEU A 1 194 ? 17.412 9.612 -18.958 1.00 96.00 194 LEU A O 1
ATOM 1407 N N . ASP A 1 195 ? 16.977 7.414 -18.893 1.00 92.81 195 ASP A N 1
ATOM 1408 C CA . ASP A 1 195 ? 16.484 7.361 -20.279 1.00 92.81 195 ASP A CA 1
ATOM 1409 C C . ASP A 1 195 ? 15.244 8.247 -20.491 1.00 92.81 195 ASP A C 1
ATOM 1411 O O . ASP A 1 195 ? 15.169 8.985 -21.477 1.00 92.81 195 ASP A O 1
ATOM 1415 N N . ASP A 1 196 ? 14.320 8.270 -19.528 1.00 94.38 196 ASP A N 1
ATOM 1416 C CA . ASP A 1 196 ? 13.126 9.111 -19.587 1.00 94.38 196 ASP A CA 1
ATOM 1417 C C . ASP A 1 196 ? 13.468 10.616 -19.561 1.00 94.38 196 ASP A C 1
ATOM 1419 O O . ASP A 1 196 ? 12.846 11.392 -20.294 1.00 94.38 196 ASP A O 1
ATOM 1423 N N . ILE A 1 197 ? 14.508 11.036 -18.825 1.00 94.69 197 ILE A N 1
ATOM 1424 C CA . ILE A 1 197 ? 15.046 12.413 -18.858 1.00 94.69 197 ILE A CA 1
ATOM 1425 C C . ILE A 1 197 ? 15.775 12.705 -20.182 1.00 94.69 197 ILE A C 1
ATOM 1427 O O . ILE A 1 197 ? 15.638 13.792 -20.746 1.00 94.69 197 ILE A O 1
ATOM 1431 N N . LEU A 1 198 ? 16.549 11.752 -20.714 1.00 91.25 198 LEU A N 1
ATOM 1432 C CA . LEU A 1 198 ? 17.275 11.919 -21.982 1.00 91.25 198 LEU A CA 1
ATOM 1433 C C . LEU A 1 198 ? 16.337 12.025 -23.194 1.00 91.25 198 LEU A C 1
ATOM 1435 O O . LEU A 1 198 ? 16.669 12.717 -24.161 1.00 91.25 198 LEU A O 1
ATOM 1439 N N . ASN A 1 199 ? 15.183 11.359 -23.129 1.00 89.31 199 ASN A N 1
ATOM 1440 C CA . ASN A 1 199 ? 14.146 11.364 -24.159 1.00 89.31 199 ASN A CA 1
ATOM 1441 C C . ASN A 1 199 ? 13.036 12.407 -23.908 1.00 89.31 199 ASN A C 1
ATOM 1443 O O . ASN A 1 199 ? 12.150 12.557 -24.746 1.00 89.31 199 ASN A O 1
ATOM 1447 N N . GLY A 1 200 ? 13.087 13.150 -22.795 1.00 88.06 200 GLY A N 1
ATOM 1448 C CA . GLY A 1 200 ? 12.153 14.240 -22.477 1.00 88.06 200 GLY A CA 1
ATOM 1449 C C . GLY A 1 200 ? 10.771 13.804 -21.973 1.00 88.06 200 GLY A C 1
ATOM 1450 O O . GLY A 1 200 ? 9.874 14.639 -21.873 1.00 88.06 200 GLY A O 1
ATOM 1451 N N . LYS A 1 201 ? 10.584 12.524 -21.633 1.00 88.31 201 LYS A N 1
ATOM 1452 C CA . LYS A 1 201 ? 9.380 12.027 -20.939 1.00 88.31 201 LYS A CA 1
ATOM 1453 C C . LYS A 1 201 ? 9.339 12.485 -19.475 1.00 88.31 201 LYS A C 1
ATOM 1455 O O . LYS A 1 201 ? 8.262 12.648 -18.914 1.00 88.31 201 LYS A O 1
ATOM 1460 N N . ALA A 1 202 ? 10.511 12.694 -18.878 1.00 91.56 202 ALA A N 1
ATOM 1461 C CA . ALA A 1 202 ? 10.686 13.273 -17.553 1.00 91.56 202 ALA A CA 1
ATOM 1462 C C . ALA A 1 202 ? 11.555 14.541 -17.622 1.00 91.56 202 ALA A C 1
ATOM 1464 O O . ALA A 1 202 ? 12.365 14.707 -18.538 1.00 91.56 202 ALA A O 1
ATOM 1465 N N . ALA A 1 203 ? 11.391 15.427 -16.643 1.00 92.50 203 ALA A N 1
ATOM 1466 C CA . ALA A 1 203 ? 12.113 16.690 -16.515 1.00 92.50 203 ALA A CA 1
ATOM 1467 C C . ALA A 1 203 ? 12.890 16.765 -15.191 1.00 92.50 203 ALA A C 1
ATOM 1469 O O . ALA A 1 203 ? 12.552 16.094 -14.214 1.00 92.50 203 ALA A O 1
ATOM 1470 N N . ILE A 1 204 ? 13.917 17.617 -15.149 1.00 94.50 204 ILE A N 1
ATOM 1471 C CA . ILE A 1 204 ? 14.642 17.969 -13.920 1.00 94.50 204 ILE A CA 1
ATOM 1472 C C . ILE A 1 204 ? 14.661 19.487 -13.753 1.00 94.50 204 ILE A C 1
ATOM 1474 O O . ILE A 1 204 ? 14.901 20.212 -14.714 1.00 94.50 204 ILE A O 1
ATOM 1478 N N . LYS A 1 205 ? 14.420 19.986 -12.542 1.00 93.94 205 LYS A N 1
ATOM 1479 C CA . LYS A 1 205 ? 14.348 21.426 -12.253 1.00 93.94 205 LYS A CA 1
ATOM 1480 C C . LYS A 1 205 ? 15.043 21.762 -10.938 1.00 93.94 205 LYS A C 1
ATOM 1482 O O . LYS A 1 205 ? 15.226 20.898 -10.085 1.00 93.94 205 LYS A O 1
ATOM 1487 N N . ALA A 1 206 ? 15.428 23.022 -10.769 1.00 90.38 206 ALA A N 1
ATOM 1488 C CA . ALA A 1 206 ? 15.793 23.551 -9.460 1.00 90.38 206 ALA A CA 1
ATOM 1489 C C . ALA A 1 206 ? 14.508 23.775 -8.653 1.00 90.38 206 ALA A C 1
ATOM 1491 O O . ALA A 1 206 ? 13.534 24.284 -9.209 1.00 90.38 206 ALA A O 1
ATOM 1492 N N . GLY A 1 207 ? 14.507 23.380 -7.382 1.00 85.88 207 GLY A N 1
ATOM 1493 C CA . GLY A 1 207 ? 13.403 23.618 -6.449 1.00 85.88 207 GLY A CA 1
ATOM 1494 C C . GLY A 1 207 ? 13.848 24.415 -5.226 1.00 85.88 207 GLY A C 1
ATOM 1495 O O . GLY A 1 207 ? 15.039 24.648 -5.029 1.00 85.88 207 GLY A O 1
ATOM 1496 N N . ASP A 1 208 ? 12.884 24.807 -4.403 1.00 77.25 208 ASP A N 1
ATOM 1497 C CA . ASP A 1 208 ? 13.056 25.492 -3.117 1.00 77.25 208 ASP A CA 1
ATOM 1498 C C . ASP A 1 208 ? 12.249 24.818 -1.983 1.00 77.25 208 ASP A C 1
ATOM 1500 O O . ASP A 1 208 ? 12.047 25.392 -0.911 1.00 77.25 208 ASP A O 1
ATOM 1504 N N . GLY A 1 209 ? 11.802 23.577 -2.215 1.00 64.25 209 GLY A N 1
ATOM 1505 C CA . GLY A 1 209 ? 10.993 22.796 -1.284 1.00 64.25 209 GLY A CA 1
ATOM 1506 C C . GLY A 1 209 ? 11.741 22.307 -0.036 1.00 64.25 209 GLY A C 1
ATOM 1507 O O . GLY A 1 209 ? 12.960 22.422 0.100 1.00 64.25 209 GLY A O 1
ATOM 1508 N N . LYS A 1 210 ? 10.983 21.713 0.893 1.00 62.56 210 LYS A N 1
ATOM 1509 C CA . LYS A 1 210 ? 11.536 20.993 2.054 1.00 62.56 210 LYS A CA 1
ATOM 1510 C C . LYS A 1 210 ? 12.121 19.648 1.598 1.00 62.56 210 LYS A C 1
ATOM 1512 O O . LYS A 1 210 ? 11.585 19.032 0.685 1.00 62.56 210 LYS A O 1
ATOM 1517 N N . GLY A 1 211 ? 13.179 19.182 2.264 1.00 74.19 211 GLY A N 1
ATOM 1518 C CA . GLY A 1 211 ? 13.923 17.981 1.852 1.00 74.19 211 GLY A CA 1
ATOM 1519 C C . GLY A 1 211 ? 14.921 18.259 0.721 1.00 74.19 211 GLY A C 1
ATOM 1520 O O . GLY A 1 211 ? 14.966 19.359 0.173 1.00 74.19 211 GLY A O 1
ATOM 1521 N N . ASP A 1 212 ? 15.754 17.275 0.379 1.00 81.44 212 ASP A N 1
ATOM 1522 C CA . ASP A 1 212 ? 16.841 17.454 -0.601 1.00 81.44 212 ASP A CA 1
ATOM 1523 C C . ASP A 1 212 ? 16.354 17.524 -2.064 1.00 81.44 212 ASP A C 1
ATOM 1525 O O . ASP A 1 212 ? 16.994 18.166 -2.906 1.00 81.44 212 ASP A O 1
ATOM 1529 N N . ALA A 1 213 ? 15.215 16.892 -2.353 1.00 86.62 213 ALA A N 1
ATOM 1530 C CA . ALA A 1 213 ? 14.518 16.882 -3.635 1.00 86.62 213 ALA A CA 1
ATOM 1531 C C . ALA A 1 213 ? 13.018 16.579 -3.441 1.00 86.62 213 ALA A C 1
ATOM 1533 O O . ALA A 1 213 ? 12.587 16.277 -2.329 1.00 86.62 213 ALA A O 1
ATOM 1534 N N . GLN A 1 214 ? 12.238 16.679 -4.520 1.00 85.06 214 GLN A N 1
ATOM 1535 C CA . GLN A 1 214 ? 10.851 16.217 -4.593 1.00 85.06 214 GLN A CA 1
ATOM 1536 C C . GLN A 1 214 ? 10.482 15.861 -6.043 1.00 85.06 214 GLN A C 1
ATOM 1538 O O . GLN A 1 214 ? 10.602 16.697 -6.940 1.00 85.06 214 GLN A O 1
ATOM 1543 N N . THR A 1 215 ? 9.965 14.658 -6.282 1.00 86.50 215 THR A N 1
ATOM 1544 C CA . THR A 1 215 ? 9.330 14.290 -7.558 1.00 86.50 215 THR A CA 1
ATOM 1545 C C . THR A 1 215 ? 7.830 14.585 -7.525 1.00 86.50 215 THR A C 1
ATOM 1547 O O . THR A 1 215 ? 7.158 14.292 -6.540 1.00 86.50 215 THR A O 1
ATOM 1550 N N . VAL A 1 216 ? 7.298 15.151 -8.611 1.00 82.25 216 VAL A N 1
ATOM 1551 C CA . VAL A 1 216 ? 5.868 15.453 -8.804 1.00 82.25 216 VAL A CA 1
ATOM 1552 C C . VAL A 1 216 ? 5.439 15.226 -10.257 1.00 82.25 216 VAL A C 1
ATOM 1554 O O . VAL A 1 216 ? 6.252 15.296 -11.181 1.00 82.25 216 VAL A O 1
ATOM 1557 N N . MET A 1 217 ? 4.145 14.994 -10.475 1.00 81.06 217 MET A N 1
ATOM 1558 C CA . MET A 1 217 ? 3.543 14.872 -11.805 1.00 81.06 217 MET A CA 1
ATOM 1559 C C . MET A 1 217 ? 2.960 16.213 -12.282 1.00 81.06 217 MET A C 1
ATOM 1561 O O . MET A 1 217 ? 1.907 16.651 -11.823 1.00 81.06 217 MET A O 1
ATOM 1565 N N . GLU A 1 218 ? 3.614 16.871 -13.239 1.00 79.00 218 GLU A N 1
ATOM 1566 C CA . GLU A 1 218 ? 3.208 18.183 -13.758 1.00 79.00 218 GLU A CA 1
ATOM 1567 C C . GLU A 1 218 ? 2.642 18.076 -15.173 1.00 79.00 218 GLU A C 1
ATOM 1569 O O . GLU A 1 218 ? 3.361 17.768 -16.119 1.00 79.00 218 GLU A O 1
ATOM 1574 N N . ASN A 1 219 ? 1.356 18.386 -15.357 1.00 77.69 219 ASN A N 1
ATOM 1575 C CA . ASN A 1 219 ? 0.691 18.344 -16.672 1.00 77.69 219 ASN A CA 1
ATOM 1576 C C . ASN A 1 219 ? 0.821 16.980 -17.398 1.00 77.69 219 ASN A C 1
ATOM 1578 O O . ASN A 1 219 ? 0.780 16.924 -18.626 1.00 77.69 219 ASN A O 1
ATOM 1582 N N . GLY A 1 220 ? 0.998 15.885 -16.646 1.00 72.31 220 GLY A N 1
ATOM 1583 C CA . GLY A 1 220 ? 1.256 14.540 -17.180 1.00 72.31 220 GLY A CA 1
ATOM 1584 C C . GLY A 1 220 ? 2.727 14.235 -17.508 1.00 72.31 220 GLY A C 1
ATOM 1585 O O . GLY A 1 220 ? 3.004 13.188 -18.085 1.00 72.31 220 GLY A O 1
ATOM 1586 N N . GLN A 1 221 ? 3.665 15.119 -17.153 1.00 85.38 221 GLN A N 1
ATOM 1587 C CA . GLN A 1 221 ? 5.109 14.899 -17.245 1.00 85.38 221 GLN A CA 1
ATOM 1588 C C . GLN A 1 221 ? 5.706 14.735 -15.840 1.00 85.38 221 GLN A C 1
ATOM 1590 O O . GLN A 1 221 ? 5.453 15.547 -14.950 1.00 85.38 221 GLN A O 1
ATOM 1595 N N . ARG A 1 222 ? 6.531 13.704 -15.635 1.00 88.44 222 ARG A N 1
ATOM 1596 C CA . ARG A 1 222 ? 7.210 13.473 -14.353 1.00 88.44 222 ARG A CA 1
ATOM 1597 C C . ARG A 1 222 ? 8.360 14.467 -14.181 1.00 88.44 222 ARG A C 1
ATOM 1599 O O . ARG A 1 222 ? 9.323 14.422 -14.947 1.00 88.44 222 ARG A O 1
ATOM 1606 N N . THR A 1 223 ? 8.297 15.323 -13.168 1.00 92.62 223 THR A N 1
ATOM 1607 C CA . THR A 1 223 ? 9.312 16.346 -12.884 1.00 92.62 223 THR A CA 1
ATOM 1608 C C . THR A 1 223 ? 9.991 16.074 -11.550 1.00 92.62 223 THR A C 1
ATOM 1610 O O . THR A 1 223 ? 9.325 15.967 -10.525 1.00 92.62 223 THR A O 1
ATOM 1613 N N . VAL A 1 224 ? 11.325 16.040 -11.549 1.00 93.69 224 VAL A N 1
ATOM 1614 C CA . VAL A 1 224 ? 12.132 15.989 -10.322 1.00 93.69 224 VAL A CA 1
ATOM 1615 C C . VAL A 1 224 ? 12.669 17.381 -9.993 1.00 93.69 224 VAL A C 1
ATOM 1617 O O . VAL A 1 224 ? 13.490 17.931 -10.734 1.00 93.69 224 VAL A O 1
ATOM 1620 N N . TYR A 1 225 ? 12.232 17.943 -8.870 1.00 93.12 225 TYR A N 1
ATOM 1621 C CA . TYR A 1 225 ? 12.783 19.164 -8.291 1.00 93.12 225 TYR A CA 1
ATOM 1622 C C . TYR A 1 225 ? 13.972 18.830 -7.388 1.00 93.12 225 TYR A C 1
ATOM 1624 O O . TYR A 1 225 ? 13.870 18.011 -6.483 1.00 93.12 225 TYR A O 1
ATOM 1632 N N . LEU A 1 226 ? 15.116 19.465 -7.635 1.00 92.62 226 LEU A N 1
ATOM 1633 C CA . LEU A 1 226 ? 16.348 19.295 -6.867 1.00 92.62 226 LEU A CA 1
ATOM 1634 C C . LEU A 1 226 ? 16.548 20.537 -5.988 1.00 92.62 226 LEU A C 1
ATOM 1636 O O . LEU A 1 226 ? 17.060 21.558 -6.454 1.00 92.62 226 LEU A O 1
ATOM 1640 N N . ASN A 1 227 ? 16.127 20.458 -4.723 1.00 86.31 227 ASN A N 1
ATOM 1641 C CA . ASN A 1 227 ? 16.032 21.609 -3.811 1.00 86.31 227 ASN A CA 1
ATOM 1642 C C . ASN A 1 227 ? 17.407 22.152 -3.381 1.00 86.31 227 ASN A C 1
ATOM 1644 O O . ASN A 1 227 ? 17.557 23.326 -3.057 1.00 86.31 227 ASN A O 1
ATOM 1648 N N . LYS A 1 228 ? 18.447 21.308 -3.421 1.00 85.44 228 LYS A N 1
ATOM 1649 C CA . LYS A 1 228 ? 19.849 21.704 -3.182 1.00 85.44 228 LYS A CA 1
ATOM 1650 C C . LYS A 1 228 ? 20.610 22.153 -4.444 1.00 85.44 228 LYS A C 1
ATOM 1652 O O . LYS A 1 228 ? 21.825 22.357 -4.380 1.00 85.44 228 LYS A O 1
ATOM 1657 N N . TYR A 1 229 ? 19.947 22.307 -5.595 1.00 91.31 229 TYR A N 1
ATOM 1658 C CA . TYR A 1 229 ? 20.609 22.746 -6.828 1.00 91.31 229 TYR A CA 1
ATOM 1659 C C . TYR A 1 229 ? 21.046 24.219 -6.775 1.00 91.31 229 TYR A C 1
ATOM 1661 O O . TYR A 1 229 ? 20.294 25.096 -6.361 1.00 91.31 229 TYR A O 1
ATOM 1669 N N . LYS A 1 230 ? 22.249 24.511 -7.283 1.00 88.69 230 LYS A N 1
ATOM 1670 C CA . LYS A 1 230 ? 22.746 25.878 -7.522 1.00 88.69 230 LYS A CA 1
ATOM 1671 C C . LYS A 1 230 ? 23.775 25.907 -8.656 1.00 88.69 230 LYS A C 1
ATOM 1673 O O . LYS A 1 230 ? 24.382 24.891 -9.001 1.00 88.69 230 LYS A O 1
ATOM 1678 N N . GLU A 1 231 ? 24.015 27.077 -9.245 1.00 85.06 231 GLU A N 1
ATOM 1679 C CA . GLU A 1 231 ? 24.982 27.231 -10.348 1.00 85.06 231 GLU A CA 1
ATOM 1680 C C . GLU A 1 231 ? 26.441 27.024 -9.903 1.00 85.06 231 GLU A C 1
ATOM 1682 O O . GLU A 1 231 ? 27.274 26.536 -10.667 1.00 85.06 231 GLU A O 1
ATOM 1687 N N . ASN A 1 232 ? 26.750 27.324 -8.641 1.00 86.44 232 ASN A N 1
ATOM 1688 C CA . ASN A 1 232 ? 28.093 27.274 -8.060 1.00 86.44 232 ASN A CA 1
ATOM 1689 C C . ASN A 1 232 ? 28.339 26.040 -7.166 1.00 86.44 232 ASN A C 1
ATOM 1691 O O . ASN A 1 232 ? 29.109 26.127 -6.211 1.00 86.44 232 ASN A O 1
ATOM 1695 N N . MET A 1 233 ? 27.699 24.899 -7.455 1.00 87.00 233 MET A N 1
ATOM 1696 C CA . MET A 1 233 ? 27.888 23.672 -6.666 1.00 87.00 233 MET A CA 1
ATOM 1697 C C . MET A 1 233 ? 29.345 23.182 -6.667 1.00 87.00 233 MET A C 1
ATOM 1699 O O . MET A 1 233 ? 30.007 23.177 -7.717 1.00 87.00 233 MET A O 1
ATOM 1703 N N . THR A 1 234 ? 29.804 22.691 -5.513 1.00 89.75 234 THR A N 1
ATOM 1704 C CA . THR A 1 234 ? 31.087 21.984 -5.355 1.00 89.75 234 THR A CA 1
ATOM 1705 C C . THR A 1 234 ? 31.068 20.617 -6.054 1.00 89.75 234 THR A C 1
ATOM 1707 O O . THR A 1 234 ? 30.073 20.221 -6.672 1.00 89.75 234 THR A O 1
ATOM 1710 N N . ARG A 1 235 ? 32.182 19.874 -6.000 1.00 87.75 235 ARG A N 1
ATOM 1711 C CA . ARG A 1 235 ? 32.221 18.498 -6.515 1.00 87.75 235 ARG A CA 1
ATOM 1712 C C . ARG A 1 235 ? 31.425 17.565 -5.602 1.00 87.75 235 ARG A C 1
ATOM 1714 O O . ARG A 1 235 ? 30.651 16.743 -6.078 1.00 87.75 235 ARG A O 1
ATOM 1721 N N . GLU A 1 236 ? 31.568 17.761 -4.301 1.00 89.50 236 GLU A N 1
ATOM 1722 C CA . GLU A 1 236 ? 30.913 17.026 -3.227 1.00 89.50 236 GLU A CA 1
ATOM 1723 C C . GLU A 1 236 ? 29.386 17.171 -3.304 1.00 89.50 236 GLU A C 1
ATOM 1725 O O . GLU A 1 236 ? 28.672 16.171 -3.326 1.00 89.50 236 GLU A O 1
ATOM 1730 N N . GLU A 1 237 ? 28.884 18.397 -3.476 1.00 89.88 237 GLU A N 1
ATOM 1731 C CA . GLU A 1 237 ? 27.452 18.684 -3.637 1.00 89.88 237 GLU A CA 1
ATOM 1732 C C . GLU A 1 237 ? 26.865 18.043 -4.906 1.00 89.88 237 GLU A C 1
ATOM 1734 O O . GLU A 1 237 ? 25.726 17.578 -4.897 1.00 89.88 237 GLU A O 1
ATOM 1739 N N . LYS A 1 238 ? 27.638 17.964 -5.999 1.00 92.88 238 LYS A N 1
ATOM 1740 C CA . LYS A 1 238 ? 27.209 17.303 -7.249 1.00 92.88 238 LYS A CA 1
ATOM 1741 C C . LYS A 1 238 ? 27.123 15.787 -7.125 1.00 92.88 238 LYS A C 1
ATOM 1743 O O . LYS A 1 238 ? 26.303 15.181 -7.812 1.00 92.88 238 LYS A O 1
ATOM 1748 N N . LEU A 1 239 ? 27.957 15.189 -6.274 1.00 92.56 239 LEU A N 1
ATOM 1749 C CA . LEU A 1 239 ? 27.915 13.761 -5.969 1.00 92.56 239 LEU A CA 1
ATOM 1750 C C . LEU A 1 239 ? 26.786 13.440 -4.977 1.00 92.56 239 LEU A C 1
ATOM 1752 O O . LEU A 1 239 ? 26.042 12.491 -5.208 1.00 92.56 239 LEU A O 1
ATOM 1756 N N . ALA A 1 240 ? 26.581 14.272 -3.949 1.00 91.94 240 ALA A N 1
ATOM 1757 C CA . ALA A 1 240 ? 25.440 14.165 -3.037 1.00 91.94 240 ALA A CA 1
ATOM 1758 C C . ALA A 1 240 ? 24.101 14.264 -3.793 1.00 91.94 240 ALA A C 1
ATOM 1760 O O . ALA A 1 240 ? 23.280 13.357 -3.697 1.00 91.94 240 ALA A O 1
ATOM 1761 N N . MET A 1 241 ? 23.944 15.269 -4.666 1.00 93.94 241 MET A N 1
ATOM 1762 C CA . MET A 1 241 ? 22.796 15.400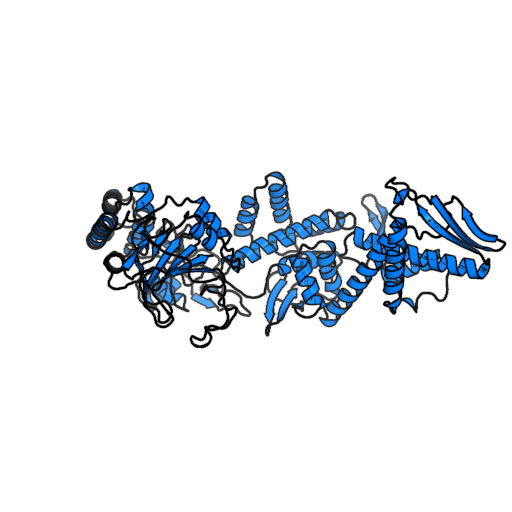 -5.579 1.00 93.94 241 MET A CA 1
ATOM 1763 C C . MET A 1 241 ? 22.621 14.183 -6.508 1.00 93.94 241 MET A C 1
ATOM 1765 O O . MET A 1 241 ? 21.509 13.904 -6.948 1.00 93.94 241 MET A O 1
ATOM 1769 N N . GLY A 1 242 ? 23.691 13.443 -6.816 1.00 94.00 242 GLY A N 1
ATOM 1770 C CA . GLY A 1 242 ? 23.609 12.184 -7.558 1.00 94.00 242 GLY A CA 1
ATOM 1771 C C . GLY A 1 242 ? 22.994 11.038 -6.760 1.00 94.00 242 GLY A C 1
ATOM 1772 O O . GLY A 1 242 ? 22.242 10.255 -7.333 1.00 94.00 242 GLY A O 1
ATOM 1773 N N . ILE A 1 243 ? 23.253 10.974 -5.452 1.00 94.12 243 ILE A N 1
ATOM 1774 C CA . ILE A 1 243 ? 22.573 10.045 -4.537 1.00 94.12 243 ILE A CA 1
ATOM 1775 C C . ILE A 1 243 ? 21.113 10.473 -4.341 1.00 94.12 243 ILE A C 1
ATOM 1777 O O . ILE A 1 243 ? 20.221 9.640 -4.467 1.00 94.12 243 ILE A O 1
ATOM 1781 N N . THR A 1 244 ? 20.846 11.771 -4.150 1.00 92.69 244 THR A N 1
ATOM 1782 C CA . THR A 1 244 ? 19.477 12.311 -4.063 1.00 92.69 244 THR A CA 1
ATOM 1783 C C . THR A 1 244 ? 18.662 12.002 -5.323 1.00 92.69 244 THR A C 1
ATOM 1785 O O . THR A 1 244 ? 17.571 11.460 -5.228 1.00 92.69 244 THR A O 1
ATOM 1788 N N . LEU A 1 245 ? 19.201 12.244 -6.524 1.00 94.12 245 LEU A N 1
ATOM 1789 C CA . LEU A 1 245 ? 18.521 11.887 -7.776 1.00 94.12 245 LEU A CA 1
ATOM 1790 C C . LEU A 1 245 ? 18.316 10.361 -7.911 1.00 94.12 245 LEU A C 1
ATOM 1792 O O . LEU A 1 245 ? 17.358 9.924 -8.546 1.00 94.12 245 LEU A O 1
ATOM 1796 N N . GLY A 1 246 ? 19.181 9.556 -7.284 1.00 91.12 246 GLY A N 1
ATOM 1797 C CA . GLY A 1 246 ? 19.011 8.110 -7.133 1.00 91.12 246 GLY A CA 1
ATOM 1798 C C . GLY A 1 246 ? 17.831 7.712 -6.238 1.00 91.12 246 GLY A C 1
ATOM 1799 O O . GLY A 1 246 ? 17.122 6.770 -6.592 1.00 91.12 246 GLY A O 1
ATOM 1800 N N . HIS A 1 247 ? 17.576 8.445 -5.146 1.00 91.06 247 HIS A N 1
ATOM 1801 C CA . HIS A 1 247 ? 16.365 8.307 -4.316 1.00 91.06 247 HIS A CA 1
ATOM 1802 C C . HIS A 1 247 ? 15.123 8.609 -5.161 1.00 91.06 247 HIS A C 1
ATOM 1804 O O . HIS A 1 247 ? 14.239 7.768 -5.303 1.00 91.06 247 HIS A O 1
ATOM 1810 N N . GLU A 1 248 ? 15.113 9.768 -5.824 1.00 91.62 248 GLU A N 1
ATOM 1811 C CA . GLU A 1 248 ? 13.972 10.231 -6.619 1.00 91.62 248 GLU A CA 1
ATOM 1812 C C . GLU A 1 248 ? 13.567 9.268 -7.742 1.00 91.62 248 GLU A C 1
ATOM 1814 O O . GLU A 1 248 ? 12.395 9.211 -8.088 1.00 91.62 248 GLU A O 1
ATOM 1819 N N . SER A 1 249 ? 14.479 8.450 -8.281 1.00 90.38 249 SER A N 1
ATOM 1820 C CA . SER A 1 249 ? 14.151 7.459 -9.328 1.00 90.38 249 SER A CA 1
ATOM 1821 C C . SER A 1 249 ? 13.097 6.410 -8.932 1.00 90.38 249 SER A C 1
ATOM 1823 O O . SER A 1 249 ? 12.497 5.788 -9.810 1.00 90.38 249 SER A O 1
ATOM 1825 N N . TYR A 1 250 ? 12.868 6.228 -7.630 1.00 85.75 250 TYR A N 1
ATOM 1826 C CA . TYR A 1 250 ? 11.851 5.338 -7.066 1.00 85.75 250 TYR A CA 1
ATOM 1827 C C . TYR A 1 250 ? 10.533 6.050 -6.728 1.00 85.75 250 TYR A C 1
ATOM 1829 O O . TYR A 1 250 ? 9.585 5.379 -6.337 1.00 85.75 250 TYR A O 1
ATOM 1837 N N . ARG A 1 251 ? 10.468 7.377 -6.901 1.00 80.31 251 ARG A N 1
ATOM 1838 C CA . ARG A 1 251 ? 9.247 8.186 -6.804 1.00 80.31 251 ARG A CA 1
ATOM 1839 C C . ARG A 1 251 ? 8.622 8.347 -8.183 1.00 80.31 251 ARG A C 1
ATOM 1841 O O . ARG A 1 251 ? 9.309 8.797 -9.103 1.00 80.31 251 ARG A O 1
ATOM 1848 N N . ASP A 1 252 ? 7.345 8.043 -8.373 1.00 77.50 252 ASP A N 1
ATOM 1849 C CA . ASP A 1 252 ? 6.650 8.316 -9.636 1.00 77.50 252 ASP A CA 1
ATOM 1850 C C . ASP A 1 252 ? 6.147 9.773 -9.732 1.00 77.50 252 ASP A C 1
ATOM 1852 O O . ASP A 1 252 ? 6.072 10.323 -10.833 1.00 77.50 252 ASP A O 1
ATOM 1856 N N . GLY A 1 253 ? 5.937 10.439 -8.590 1.00 67.25 253 GLY A N 1
ATOM 1857 C CA . GLY A 1 253 ? 5.445 11.818 -8.485 1.00 67.25 253 GLY A CA 1
ATOM 1858 C C . GLY A 1 253 ? 3.928 11.945 -8.303 1.00 67.25 253 GLY A C 1
ATOM 1859 O O . GLY A 1 253 ? 3.393 13.051 -8.420 1.00 67.25 253 GLY A O 1
ATOM 1860 N N . VAL A 1 254 ? 3.243 10.837 -8.034 1.00 65.38 254 VAL A N 1
ATOM 1861 C CA . VAL A 1 254 ? 1.818 10.721 -7.731 1.00 65.38 254 VAL A CA 1
ATOM 1862 C C . VAL A 1 254 ? 1.679 10.203 -6.300 1.00 65.38 254 VAL A C 1
ATOM 1864 O O . VAL A 1 254 ? 2.207 9.153 -5.946 1.00 65.38 254 VAL A O 1
ATOM 1867 N N . VAL A 1 255 ? 0.934 10.912 -5.451 1.00 56.75 255 VAL A N 1
ATOM 1868 C CA . VAL A 1 255 ? 0.642 10.403 -4.104 1.00 56.75 255 VAL A CA 1
ATOM 1869 C C . VAL A 1 255 ? -0.478 9.369 -4.198 1.00 56.75 255 VAL A C 1
ATOM 1871 O O . VAL A 1 255 ? -1.663 9.701 -4.222 1.00 56.75 255 VAL A O 1
ATOM 1874 N N . GLY A 1 256 ? -0.059 8.109 -4.329 1.00 46.69 256 GLY A N 1
ATOM 1875 C CA . GLY A 1 256 ? -0.904 6.922 -4.225 1.00 46.69 256 GLY A CA 1
ATOM 1876 C C . GLY A 1 256 ? -1.259 6.565 -2.777 1.00 46.69 256 GLY A C 1
ATOM 1877 O O . GLY A 1 256 ? -1.228 7.398 -1.870 1.00 46.69 256 GLY A O 1
ATOM 1878 N N . THR A 1 257 ? -1.597 5.299 -2.553 1.00 42.97 257 THR A N 1
ATOM 1879 C CA . THR A 1 257 ? -1.894 4.746 -1.225 1.00 42.97 257 THR A CA 1
ATOM 1880 C C . THR A 1 257 ? -0.681 4.792 -0.288 1.00 42.97 257 THR A C 1
ATOM 1882 O O . THR A 1 257 ? 0.462 4.895 -0.736 1.00 42.97 257 THR A O 1
ATOM 1885 N N . GLN A 1 258 ? -0.910 4.604 1.022 1.00 42.19 258 GLN A N 1
ATOM 1886 C CA . GLN A 1 258 ? 0.159 4.403 2.016 1.00 42.19 258 GLN A CA 1
ATOM 1887 C C . GLN A 1 258 ? 1.224 3.430 1.534 1.00 42.19 258 GLN A C 1
ATOM 1889 O O . GLN A 1 258 ? 2.405 3.637 1.767 1.00 42.19 258 GLN A O 1
ATOM 1894 N N . SER A 1 259 ? 0.801 2.321 0.939 1.00 42.94 259 SER A N 1
ATOM 1895 C CA . SER A 1 259 ? 1.682 1.185 0.706 1.00 42.94 259 SER A CA 1
ATOM 1896 C C . SER A 1 259 ? 2.394 1.283 -0.627 1.00 42.94 259 SER A C 1
ATOM 1898 O O . SER A 1 259 ? 3.527 0.829 -0.724 1.00 42.94 259 SER A O 1
ATOM 1900 N N . GLU A 1 260 ? 1.827 2.000 -1.595 1.00 48.34 260 GLU A N 1
ATOM 1901 C CA . GLU A 1 260 ? 2.610 2.574 -2.688 1.00 48.34 260 GLU A CA 1
ATOM 1902 C C . GLU A 1 260 ? 3.651 3.554 -2.123 1.00 48.34 260 GLU A C 1
ATOM 1904 O O . GLU A 1 260 ? 4.833 3.356 -2.370 1.00 48.34 260 GLU A O 1
ATOM 1909 N N . GLN A 1 261 ? 3.279 4.499 -1.251 1.00 49.72 261 GLN A N 1
ATOM 1910 C CA . GLN A 1 261 ? 4.221 5.448 -0.633 1.00 49.72 261 GLN A CA 1
ATOM 1911 C C . GLN A 1 261 ? 5.288 4.800 0.274 1.00 49.72 261 GLN A C 1
ATOM 1913 O O . GLN A 1 261 ? 6.424 5.273 0.314 1.00 49.72 261 GLN A O 1
ATOM 1918 N N . ILE A 1 262 ? 4.988 3.692 0.955 1.00 51.44 262 ILE A N 1
ATOM 1919 C CA . ILE A 1 262 ? 5.953 2.887 1.719 1.00 51.44 262 ILE A CA 1
ATOM 1920 C C . ILE A 1 262 ? 6.854 2.092 0.773 1.00 51.44 262 ILE A C 1
ATOM 1922 O O . ILE A 1 262 ? 8.065 2.097 0.969 1.00 51.44 262 ILE A O 1
ATOM 1926 N N . ASN A 1 263 ? 6.312 1.446 -0.264 1.00 58.09 263 ASN A N 1
ATOM 1927 C CA . ASN A 1 263 ? 7.120 0.715 -1.245 1.00 58.09 263 ASN A CA 1
ATOM 1928 C C . ASN A 1 263 ? 8.034 1.664 -2.037 1.00 58.09 263 ASN A C 1
ATOM 1930 O O . ASN A 1 263 ? 9.189 1.326 -2.293 1.00 58.09 263 ASN A O 1
ATOM 1934 N N . GLU A 1 264 ? 7.558 2.868 -2.359 1.00 64.62 264 GLU A N 1
ATOM 1935 C CA . GLU A 1 264 ? 8.378 3.960 -2.876 1.00 64.62 264 GLU A CA 1
ATOM 1936 C C . GLU A 1 264 ? 9.441 4.386 -1.865 1.00 64.62 264 GLU A C 1
ATOM 1938 O O . GLU A 1 264 ? 10.601 4.483 -2.235 1.00 64.62 264 GLU A O 1
ATOM 1943 N N . THR A 1 265 ? 9.091 4.628 -0.596 1.00 68.06 265 THR A N 1
ATOM 1944 C CA . THR A 1 265 ? 10.052 5.118 0.409 1.00 68.06 265 THR A CA 1
ATOM 1945 C C . THR A 1 265 ? 11.132 4.075 0.698 1.00 68.06 265 THR A C 1
ATOM 1947 O O . THR A 1 265 ? 12.319 4.376 0.602 1.00 68.06 265 THR A O 1
ATOM 1950 N N . VAL A 1 266 ? 10.756 2.823 0.965 1.00 66.88 266 VAL A N 1
ATOM 1951 C CA . VAL A 1 266 ? 11.692 1.707 1.175 1.00 66.88 266 VAL A CA 1
ATOM 1952 C C . VAL A 1 266 ? 12.499 1.428 -0.094 1.00 66.88 266 VAL A C 1
ATOM 1954 O O . VAL A 1 266 ? 13.712 1.238 -0.009 1.00 66.88 266 VAL A O 1
ATOM 1957 N N . GLY A 1 267 ? 11.872 1.477 -1.274 1.00 72.62 267 GLY A N 1
ATOM 1958 C CA . GLY A 1 267 ? 12.550 1.343 -2.564 1.00 72.62 267 GLY A CA 1
ATOM 1959 C C . GLY A 1 267 ? 13.559 2.462 -2.830 1.00 72.62 267 GLY A C 1
ATOM 1960 O O . GLY A 1 267 ? 14.689 2.183 -3.222 1.00 72.62 267 GLY A O 1
ATOM 1961 N N . ALA A 1 268 ? 13.198 3.713 -2.549 1.00 81.56 268 ALA A N 1
ATOM 1962 C CA . ALA A 1 268 ? 14.038 4.893 -2.728 1.00 81.56 268 ALA A CA 1
ATOM 1963 C C . ALA A 1 268 ? 15.204 4.924 -1.739 1.00 81.56 268 ALA A C 1
ATOM 1965 O O . ALA A 1 268 ? 16.322 5.302 -2.105 1.00 81.56 268 ALA A O 1
ATOM 1966 N N . VAL A 1 269 ? 14.978 4.493 -0.494 1.00 81.06 269 VAL A N 1
ATOM 1967 C CA . VAL A 1 269 ? 16.037 4.361 0.509 1.00 81.06 269 VAL A CA 1
ATOM 1968 C C . VAL A 1 269 ? 16.984 3.220 0.162 1.00 81.06 269 VAL A C 1
ATOM 1970 O O . VAL A 1 269 ? 18.192 3.442 0.082 1.00 81.06 269 VAL A O 1
ATOM 1973 N N . PHE A 1 270 ? 16.465 2.037 -0.171 1.00 80.62 270 PHE A N 1
ATOM 1974 C CA . PHE A 1 270 ? 17.270 0.918 -0.666 1.00 80.62 270 PHE A CA 1
ATOM 1975 C C . PHE A 1 270 ? 18.079 1.298 -1.917 1.00 80.62 270 PHE A C 1
ATOM 1977 O O . PHE A 1 270 ? 19.297 1.131 -1.935 1.00 80.62 270 PHE A O 1
ATOM 1984 N N . GLY A 1 271 ? 17.433 1.868 -2.935 1.00 80.06 271 GLY A N 1
ATOM 1985 C CA . GLY A 1 271 ? 18.042 2.236 -4.213 1.00 80.06 271 GLY A CA 1
ATOM 1986 C C . GLY A 1 271 ? 19.159 3.268 -4.072 1.00 80.06 271 GLY A C 1
ATOM 1987 O O . GLY A 1 271 ? 20.251 3.073 -4.617 1.00 80.06 271 GLY A O 1
ATOM 1988 N N . HIS A 1 272 ? 18.953 4.345 -3.303 1.00 89.00 272 HIS A N 1
ATOM 1989 C CA . HIS A 1 272 ? 20.016 5.337 -3.103 1.00 89.00 272 HIS A CA 1
ATOM 1990 C C . HIS A 1 272 ? 21.131 4.829 -2.177 1.00 89.00 272 HIS A C 1
ATOM 1992 O O . HIS A 1 272 ? 22.289 5.192 -2.376 1.00 89.00 272 HIS A O 1
ATOM 1998 N N . THR A 1 273 ? 20.828 3.937 -1.228 1.00 85.88 273 THR A N 1
ATOM 1999 C CA . THR A 1 273 ? 21.826 3.296 -0.352 1.00 85.88 273 THR A CA 1
ATOM 2000 C C . THR A 1 273 ? 22.699 2.309 -1.124 1.00 85.88 273 THR A C 1
ATOM 2002 O O . THR A 1 273 ? 23.924 2.335 -1.010 1.00 85.88 273 THR A O 1
ATOM 2005 N N . VAL A 1 274 ? 22.094 1.488 -1.987 1.00 85.56 274 VAL A N 1
ATOM 2006 C CA . VAL A 1 274 ? 22.789 0.605 -2.938 1.00 85.56 274 VAL A CA 1
ATOM 2007 C C . VAL A 1 274 ? 23.662 1.423 -3.892 1.00 85.56 274 VAL A C 1
ATOM 2009 O O . VAL A 1 274 ? 24.811 1.058 -4.151 1.00 85.56 274 VAL A O 1
ATOM 2012 N N . MET A 1 275 ? 23.149 2.545 -4.402 1.00 90.81 275 MET A N 1
ATOM 2013 C CA . MET A 1 275 ? 23.900 3.462 -5.258 1.00 90.81 275 MET A CA 1
ATOM 2014 C C . MET A 1 275 ? 25.082 4.092 -4.506 1.00 90.81 275 MET A C 1
ATOM 2016 O O . MET A 1 275 ? 26.207 4.045 -5.002 1.00 90.81 275 MET A O 1
ATOM 2020 N N . ALA A 1 276 ? 24.874 4.596 -3.287 1.00 90.94 276 ALA A N 1
ATOM 2021 C CA . ALA A 1 276 ? 25.936 5.124 -2.432 1.00 90.94 276 ALA A CA 1
ATOM 2022 C C . ALA A 1 276 ? 27.003 4.061 -2.124 1.00 90.94 276 ALA A C 1
ATOM 2024 O O . ALA A 1 276 ? 28.196 4.365 -2.198 1.00 90.94 276 ALA A O 1
ATOM 2025 N N . ASP A 1 277 ? 26.597 2.810 -1.874 1.00 90.44 277 ASP A N 1
ATOM 2026 C CA . ASP A 1 277 ? 27.512 1.695 -1.623 1.00 90.44 277 ASP A CA 1
ATOM 2027 C C . ASP A 1 277 ? 28.402 1.382 -2.840 1.00 90.44 277 ASP A C 1
ATOM 2029 O O . ASP A 1 277 ? 29.621 1.230 -2.714 1.00 90.44 277 ASP A O 1
ATOM 2033 N N . LYS A 1 278 ? 27.817 1.359 -4.045 1.00 91.56 278 LYS A N 1
ATOM 2034 C CA . LYS A 1 278 ? 28.565 1.203 -5.304 1.00 91.56 278 LYS A CA 1
ATOM 2035 C C . LYS A 1 278 ? 29.552 2.359 -5.521 1.00 91.56 278 LYS A C 1
ATOM 2037 O O . LYS A 1 278 ? 30.693 2.109 -5.906 1.00 91.56 278 LYS A O 1
ATOM 2042 N N . VAL A 1 279 ? 29.146 3.609 -5.264 1.00 90.88 279 VAL A N 1
ATOM 2043 C CA . VAL A 1 279 ? 30.005 4.790 -5.481 1.00 90.88 279 VAL A CA 1
ATOM 2044 C C . VAL A 1 279 ? 31.150 4.828 -4.456 1.00 90.88 279 VAL A C 1
ATOM 2046 O O . VAL A 1 279 ? 32.291 5.065 -4.845 1.00 90.88 279 VAL A O 1
ATOM 2049 N N . GLN A 1 280 ? 30.915 4.528 -3.168 1.00 90.81 280 GLN A N 1
ATOM 2050 C CA . GLN A 1 280 ? 32.002 4.487 -2.170 1.00 90.81 280 GLN A CA 1
ATOM 2051 C C . GLN A 1 280 ? 33.008 3.346 -2.403 1.00 90.81 280 GLN A C 1
ATOM 2053 O O . GLN A 1 280 ? 34.136 3.428 -1.920 1.00 90.81 280 GLN A O 1
ATOM 2058 N N . LYS A 1 281 ? 32.619 2.290 -3.129 1.00 88.19 281 LYS A N 1
ATOM 2059 C CA . LYS A 1 281 ? 33.488 1.155 -3.485 1.00 88.19 281 LYS A CA 1
ATOM 2060 C C . LYS A 1 281 ? 34.236 1.349 -4.811 1.00 88.19 281 LYS A C 1
ATOM 2062 O O . LYS A 1 281 ? 35.117 0.550 -5.126 1.00 88.19 281 LYS A O 1
ATOM 2067 N N . ASP A 1 282 ? 33.960 2.413 -5.571 1.00 91.00 282 ASP A N 1
ATOM 2068 C CA . ASP A 1 282 ? 34.734 2.749 -6.769 1.00 91.00 282 ASP A CA 1
ATOM 2069 C C . ASP A 1 282 ? 36.009 3.539 -6.430 1.00 91.00 282 ASP A C 1
ATOM 2071 O O . ASP A 1 282 ? 35.992 4.562 -5.742 1.00 91.00 282 ASP A O 1
ATOM 2075 N N . LYS A 1 283 ? 37.138 3.084 -6.983 1.00 86.75 283 LYS A N 1
ATOM 2076 C CA . LYS A 1 283 ? 38.488 3.635 -6.768 1.00 86.75 283 LYS A CA 1
ATOM 2077 C C . LYS A 1 283 ? 38.660 5.125 -7.107 1.00 86.75 283 LYS A C 1
ATOM 2079 O O . LYS A 1 283 ? 39.610 5.739 -6.627 1.00 86.75 283 LYS A O 1
ATOM 2084 N N . ASN A 1 284 ? 37.787 5.715 -7.927 1.00 84.88 284 ASN A N 1
ATOM 2085 C CA . ASN A 1 284 ? 37.816 7.149 -8.233 1.00 84.88 284 ASN A CA 1
ATOM 2086 C C . ASN A 1 284 ? 37.072 7.993 -7.180 1.00 84.88 284 ASN A C 1
ATOM 2088 O O . ASN A 1 284 ? 37.277 9.209 -7.125 1.00 84.88 284 ASN A O 1
ATOM 2092 N N . TYR A 1 285 ? 36.220 7.363 -6.363 1.00 87.31 285 TYR A N 1
ATOM 2093 C CA . TYR A 1 285 ? 35.245 8.027 -5.494 1.00 87.31 285 TYR A CA 1
ATOM 2094 C C . TYR A 1 285 ? 35.360 7.667 -4.008 1.00 87.31 285 TYR A C 1
ATOM 2096 O O . TYR A 1 285 ? 34.943 8.470 -3.177 1.00 87.31 285 TYR A O 1
ATOM 2104 N N . GLU A 1 286 ? 35.992 6.547 -3.648 1.00 87.06 286 GLU A N 1
ATOM 2105 C CA . GLU A 1 286 ? 36.132 6.053 -2.267 1.00 87.06 286 GLU A CA 1
ATOM 2106 C C . GLU A 1 286 ? 36.456 7.156 -1.239 1.00 87.06 286 GLU A C 1
ATOM 2108 O O . GLU A 1 286 ? 35.728 7.338 -0.262 1.00 87.06 286 GLU A O 1
ATOM 2113 N N . LYS A 1 287 ? 37.526 7.938 -1.459 1.00 85.38 287 LYS A N 1
ATOM 2114 C CA . LYS A 1 287 ? 37.950 8.971 -0.497 1.00 85.38 287 LYS A CA 1
ATOM 2115 C C . LYS A 1 287 ? 36.966 10.145 -0.391 1.00 85.38 287 LYS A C 1
ATOM 2117 O O . LYS A 1 287 ? 36.821 10.696 0.695 1.00 85.38 287 LYS A O 1
ATOM 2122 N N . ILE A 1 288 ? 36.332 10.552 -1.493 1.00 85.38 288 ILE A N 1
ATOM 2123 C CA . ILE A 1 288 ? 35.403 11.695 -1.494 1.00 85.38 288 ILE A CA 1
ATOM 2124 C C . ILE A 1 288 ? 34.029 11.278 -0.948 1.00 85.38 288 ILE A C 1
ATOM 2126 O O . ILE A 1 288 ? 33.480 11.990 -0.113 1.00 85.38 288 ILE A O 1
ATOM 2130 N N . MET A 1 289 ? 33.539 10.078 -1.281 1.00 88.06 289 MET A N 1
ATOM 2131 C CA . MET A 1 289 ? 32.298 9.537 -0.714 1.00 88.06 289 MET A CA 1
ATOM 2132 C C . MET A 1 289 ? 32.390 9.294 0.789 1.00 88.06 289 MET A C 1
ATOM 2134 O O . MET A 1 289 ? 31.455 9.636 1.498 1.00 88.06 289 MET A O 1
ATOM 2138 N N . LYS A 1 290 ? 33.519 8.789 1.307 1.00 86.00 290 LYS A N 1
ATOM 2139 C CA . LYS A 1 290 ? 33.724 8.652 2.762 1.00 86.00 290 LYS A CA 1
ATOM 2140 C C . LYS A 1 290 ? 33.657 9.991 3.510 1.00 86.00 290 LYS A C 1
ATOM 2142 O O . LYS A 1 290 ? 33.288 10.002 4.677 1.00 86.00 290 LYS A O 1
ATOM 2147 N N . GLY A 1 291 ? 33.989 11.103 2.846 1.00 83.75 291 GLY A N 1
ATOM 2148 C CA . GLY A 1 291 ? 33.740 12.452 3.363 1.00 83.75 291 GLY A CA 1
ATOM 2149 C C . GLY A 1 291 ? 32.261 12.832 3.282 1.00 83.75 291 GLY A C 1
ATOM 2150 O O . GLY A 1 291 ? 31.674 13.197 4.291 1.00 83.75 291 GLY A O 1
ATOM 2151 N N . ILE A 1 292 ? 31.648 12.672 2.104 1.00 86.75 292 ILE A N 1
ATOM 2152 C CA . ILE A 1 292 ? 30.239 13.012 1.838 1.00 86.75 292 ILE A CA 1
ATOM 2153 C C . ILE A 1 292 ? 29.269 12.274 2.777 1.00 86.75 292 ILE A C 1
ATOM 2155 O O . ILE A 1 292 ? 28.374 12.893 3.335 1.00 86.75 292 ILE A O 1
ATOM 2159 N N . ILE A 1 293 ? 29.469 10.971 2.996 1.00 85.00 293 ILE A N 1
ATOM 2160 C CA . ILE A 1 293 ? 28.639 10.123 3.874 1.00 85.00 293 ILE A CA 1
ATOM 2161 C C . ILE A 1 293 ? 28.742 10.554 5.350 1.00 85.00 293 ILE A C 1
ATOM 2163 O O . ILE A 1 293 ? 27.809 10.340 6.118 1.00 85.00 293 ILE A O 1
ATOM 2167 N N . ALA A 1 294 ? 29.857 11.171 5.753 1.00 81.44 294 ALA A N 1
ATOM 2168 C CA . ALA A 1 294 ? 30.059 11.690 7.106 1.00 81.44 294 ALA A CA 1
ATOM 2169 C C . ALA A 1 294 ? 29.590 13.152 7.280 1.00 81.44 294 ALA A C 1
ATOM 2171 O O . ALA A 1 294 ? 29.515 13.637 8.411 1.00 81.44 294 ALA A O 1
ATOM 2172 N N . ASP A 1 295 ? 29.286 13.866 6.190 1.00 78.81 295 ASP A N 1
ATOM 2173 C CA . ASP A 1 295 ? 28.915 15.282 6.214 1.00 78.81 295 ASP A CA 1
ATOM 2174 C C . ASP A 1 295 ? 27.391 15.468 6.270 1.00 78.81 295 ASP A C 1
ATOM 2176 O O . ASP A 1 295 ? 26.685 15.499 5.258 1.00 78.81 295 ASP A O 1
ATOM 2180 N N . LYS A 1 296 ? 26.888 15.666 7.492 1.00 74.50 296 LYS A N 1
ATOM 2181 C CA . LYS A 1 296 ? 25.463 15.890 7.785 1.00 74.50 296 LYS A CA 1
ATOM 2182 C C . LYS A 1 296 ? 24.915 17.249 7.318 1.00 74.50 296 LYS A C 1
ATOM 2184 O O . LYS A 1 296 ? 23.780 17.576 7.642 1.00 74.50 296 LYS A O 1
ATOM 2189 N N . SER A 1 297 ? 25.688 18.050 6.578 1.00 77.44 297 SER A N 1
ATOM 2190 C CA . SER A 1 297 ? 25.163 19.216 5.850 1.00 77.44 297 SER A CA 1
ATOM 2191 C C . SER A 1 297 ? 24.716 18.873 4.421 1.00 77.44 297 SER A C 1
ATOM 2193 O O . SER A 1 297 ? 23.826 19.532 3.871 1.00 77.44 297 SER A O 1
ATOM 2195 N N . LEU A 1 298 ? 25.281 17.818 3.819 1.00 76.88 298 LEU A N 1
ATOM 2196 C CA . LEU A 1 298 ? 25.016 17.452 2.426 1.00 76.88 298 LEU A CA 1
ATOM 2197 C C . LEU A 1 298 ? 23.682 16.722 2.236 1.00 76.88 298 LEU A C 1
ATOM 2199 O O . LEU A 1 298 ? 23.044 16.925 1.204 1.00 76.88 298 LEU A O 1
ATOM 2203 N N . PHE A 1 299 ? 23.195 16.003 3.248 1.00 73.69 299 PHE A N 1
ATOM 2204 C CA . PHE A 1 299 ? 21.906 15.295 3.244 1.00 73.69 299 PHE A CA 1
ATOM 2205 C C . PHE A 1 299 ? 20.991 15.776 4.375 1.00 73.69 299 PHE A C 1
ATOM 2207 O O . PHE A 1 299 ? 21.464 16.301 5.381 1.00 73.69 299 PHE A O 1
ATOM 2214 N N . THR A 1 300 ? 19.682 15.609 4.202 1.00 57.47 300 THR A N 1
ATOM 2215 C CA . THR A 1 300 ? 18.676 15.784 5.266 1.00 57.47 300 THR A CA 1
ATOM 2216 C C . THR A 1 300 ? 18.463 14.518 6.096 1.00 57.47 300 THR A C 1
ATOM 2218 O O . THR A 1 300 ? 18.005 14.616 7.233 1.00 57.47 300 THR A O 1
ATOM 2221 N N . THR A 1 301 ? 18.852 13.350 5.576 1.00 64.19 301 THR A N 1
ATOM 2222 C CA . THR A 1 301 ? 18.788 12.051 6.261 1.00 64.19 301 THR A CA 1
ATOM 2223 C C . THR A 1 301 ? 20.184 11.479 6.533 1.00 64.19 301 THR A C 1
ATOM 2225 O O . THR A 1 301 ? 21.199 11.959 6.023 1.00 64.19 301 THR A O 1
ATOM 2228 N N . ASP A 1 302 ? 20.265 10.487 7.420 1.00 74.56 302 ASP A N 1
ATOM 2229 C CA . ASP A 1 302 ? 21.526 10.020 8.006 1.00 74.56 302 ASP A CA 1
ATOM 2230 C C . ASP A 1 302 ? 22.144 8.867 7.194 1.00 74.56 302 ASP A C 1
ATOM 2232 O O . ASP A 1 302 ? 22.224 7.746 7.690 1.00 74.56 302 ASP A O 1
ATOM 2236 N N . LEU A 1 303 ? 22.614 9.154 5.969 1.00 81.81 303 LEU A N 1
ATOM 2237 C CA . LEU A 1 303 ? 23.145 8.177 4.990 1.00 81.81 303 LEU A CA 1
ATOM 2238 C C . LEU A 1 303 ? 24.181 7.183 5.564 1.00 81.81 303 LEU A C 1
ATOM 2240 O O . LEU A 1 303 ? 24.352 6.069 5.064 1.00 81.81 303 LEU A O 1
ATOM 2244 N N . GLN A 1 304 ? 24.881 7.563 6.636 1.00 83.56 304 GLN A N 1
ATOM 2245 C CA . GLN A 1 304 ? 25.793 6.684 7.366 1.00 83.56 304 GLN A CA 1
ATOM 2246 C C . GLN A 1 304 ? 25.073 5.514 8.069 1.00 83.56 304 GLN A C 1
ATOM 2248 O O . GLN A 1 304 ? 25.623 4.412 8.123 1.00 83.56 304 GLN A O 1
ATOM 2253 N N . LYS A 1 305 ? 23.859 5.733 8.595 1.00 79.62 305 LYS A N 1
ATOM 2254 C CA . LYS A 1 305 ? 23.007 4.700 9.204 1.00 79.62 305 LYS A CA 1
ATOM 2255 C C . LYS A 1 305 ? 22.396 3.778 8.155 1.00 79.62 305 LYS A C 1
ATOM 2257 O O . LYS A 1 305 ? 22.438 2.562 8.346 1.00 79.62 305 LYS A O 1
ATOM 2262 N N . ASP A 1 306 ? 21.894 4.334 7.052 1.00 82.25 306 ASP A N 1
ATOM 2263 C CA . ASP A 1 306 ? 21.355 3.553 5.932 1.00 82.25 306 ASP A CA 1
ATOM 2264 C C . ASP A 1 306 ? 22.377 2.512 5.460 1.00 82.25 306 ASP A C 1
ATOM 2266 O O . ASP A 1 306 ? 22.102 1.312 5.398 1.00 82.25 306 ASP A O 1
ATOM 2270 N N . LEU A 1 307 ? 23.618 2.961 5.242 1.00 83.88 307 LEU A N 1
ATOM 2271 C CA . LEU A 1 307 ? 24.733 2.094 4.874 1.00 83.88 307 LEU A CA 1
ATOM 2272 C C . LEU A 1 307 ? 25.102 1.077 5.967 1.00 83.88 307 LEU A C 1
ATOM 2274 O O . LEU A 1 307 ? 25.541 -0.018 5.614 1.00 83.88 307 LEU A O 1
ATOM 2278 N N . SER A 1 308 ? 24.914 1.370 7.262 1.00 85.00 308 SER A N 1
ATOM 2279 C CA . SER A 1 308 ? 25.155 0.373 8.319 1.00 85.00 308 SER A CA 1
ATOM 2280 C C . SER A 1 308 ? 24.106 -0.740 8.328 1.00 85.00 308 SER A C 1
ATOM 2282 O O . SER A 1 308 ? 24.488 -1.909 8.291 1.00 85.00 308 SER A O 1
ATOM 2284 N N . TYR A 1 309 ? 22.810 -0.406 8.264 1.00 80.25 309 TYR A N 1
ATOM 2285 C CA . TYR A 1 309 ? 21.749 -1.418 8.188 1.00 80.25 309 TYR A CA 1
ATOM 2286 C C . TYR A 1 309 ? 21.829 -2.214 6.876 1.00 80.25 309 TYR A C 1
ATOM 2288 O O . TYR A 1 309 ? 21.620 -3.425 6.875 1.00 80.25 309 TYR A O 1
ATOM 2296 N N . PHE A 1 310 ? 22.215 -1.576 5.766 1.00 83.31 310 PHE A N 1
ATOM 2297 C CA . PHE A 1 310 ? 22.434 -2.259 4.490 1.00 83.31 310 PHE A CA 1
ATOM 2298 C C . PHE A 1 310 ? 23.660 -3.193 4.509 1.00 83.31 310 PHE A C 1
ATOM 2300 O O . PHE A 1 310 ? 23.618 -4.277 3.921 1.00 83.31 310 PHE A O 1
ATOM 2307 N N . GLU A 1 311 ? 24.756 -2.824 5.186 1.00 82.25 311 GLU A N 1
ATOM 2308 C CA . GLU A 1 311 ? 25.883 -3.741 5.416 1.00 82.25 311 GLU A CA 1
ATOM 2309 C C . GLU A 1 311 ? 25.524 -4.901 6.351 1.00 82.25 311 GLU A C 1
ATOM 2311 O O . GLU A 1 311 ? 26.058 -5.990 6.162 1.00 82.25 311 GLU A O 1
ATOM 2316 N N . ASP A 1 312 ? 24.621 -4.728 7.317 1.00 75.19 312 ASP A N 1
ATOM 2317 C CA . ASP A 1 312 ? 24.145 -5.840 8.150 1.00 75.19 312 ASP A CA 1
ATOM 2318 C C . ASP A 1 312 ? 23.177 -6.768 7.399 1.00 75.19 312 ASP A C 1
ATOM 2320 O O . ASP A 1 312 ? 23.398 -7.981 7.409 1.00 75.19 312 ASP A O 1
ATOM 2324 N N . PHE A 1 313 ? 22.230 -6.233 6.618 1.00 78.25 313 PHE A N 1
ATOM 2325 C CA . PHE A 1 313 ? 21.406 -7.009 5.676 1.00 78.25 313 PHE A CA 1
ATOM 2326 C C . PHE A 1 313 ? 22.260 -7.899 4.752 1.00 78.25 313 PHE A C 1
ATOM 2328 O O . PHE A 1 313 ? 21.990 -9.091 4.609 1.00 78.25 313 PHE A O 1
ATOM 2335 N N . LYS A 1 314 ? 23.350 -7.367 4.179 1.00 75.81 314 LYS A N 1
ATOM 2336 C CA . LYS A 1 314 ? 24.275 -8.145 3.327 1.00 75.81 314 LYS A CA 1
ATOM 2337 C C . LYS A 1 314 ? 25.018 -9.275 4.058 1.00 75.81 314 LYS A C 1
ATOM 2339 O O . LYS A 1 314 ? 25.556 -10.155 3.388 1.00 75.81 314 LYS A O 1
ATOM 2344 N N . LYS A 1 315 ? 25.076 -9.266 5.396 1.00 73.19 315 LYS A N 1
ATOM 2345 C CA . LYS A 1 315 ? 25.691 -10.331 6.217 1.00 73.19 315 LYS A CA 1
ATOM 2346 C C . LYS A 1 315 ? 24.671 -11.376 6.667 1.00 73.19 315 LYS A C 1
ATOM 2348 O O . LYS A 1 315 ? 25.023 -12.548 6.761 1.00 73.19 315 LYS A O 1
ATOM 2353 N N . THR A 1 316 ? 23.446 -10.955 6.986 1.00 66.94 316 THR A N 1
ATOM 2354 C CA . THR A 1 316 ? 22.403 -11.814 7.575 1.00 66.94 316 THR A CA 1
ATOM 2355 C C . THR A 1 316 ? 21.437 -12.395 6.545 1.00 66.94 316 THR A C 1
ATOM 2357 O O . THR A 1 316 ? 20.876 -13.462 6.778 1.00 66.94 316 THR A O 1
ATOM 2360 N N . GLY A 1 317 ? 21.221 -11.698 5.425 1.00 61.88 317 GLY A N 1
ATOM 2361 C CA . GLY A 1 317 ? 20.114 -11.942 4.498 1.00 61.88 317 GLY A CA 1
ATOM 2362 C C . GLY A 1 317 ? 18.758 -11.418 4.992 1.00 61.88 317 GLY A C 1
ATOM 2363 O O . GLY A 1 317 ? 17.780 -11.493 4.251 1.00 61.88 317 GLY A O 1
ATOM 2364 N N . ASP A 1 318 ? 18.685 -10.871 6.210 1.00 65.88 318 ASP A N 1
ATOM 2365 C CA . ASP A 1 318 ? 17.448 -10.356 6.798 1.00 65.88 318 ASP A CA 1
ATOM 2366 C C . ASP A 1 318 ? 17.201 -8.905 6.369 1.00 65.88 318 ASP A C 1
ATOM 2368 O O . ASP A 1 318 ? 17.857 -7.971 6.837 1.00 65.88 318 ASP A O 1
ATOM 2372 N N . ILE A 1 319 ? 16.249 -8.725 5.453 1.00 61.81 319 ILE A N 1
ATOM 2373 C CA . ILE A 1 319 ? 15.816 -7.407 4.981 1.00 61.81 319 ILE A CA 1
ATOM 2374 C C . ILE A 1 319 ? 14.883 -6.703 5.977 1.00 61.81 319 ILE A C 1
ATOM 2376 O O . ILE A 1 319 ? 14.726 -5.485 5.887 1.00 61.81 319 ILE A O 1
ATOM 2380 N N . LYS A 1 320 ? 14.288 -7.420 6.946 1.00 57.66 320 LYS A N 1
ATOM 2381 C CA . LYS A 1 320 ? 13.320 -6.840 7.886 1.00 57.66 320 LYS A CA 1
ATOM 2382 C C . LYS A 1 320 ? 13.972 -5.757 8.739 1.00 57.66 320 LYS A C 1
ATOM 2384 O O . LYS A 1 320 ? 13.443 -4.658 8.806 1.00 57.66 320 LYS A O 1
ATOM 2389 N N . ALA A 1 321 ? 15.161 -6.013 9.286 1.00 64.50 321 ALA A N 1
ATOM 2390 C CA . ALA A 1 321 ? 15.899 -5.027 10.079 1.00 64.50 321 ALA A CA 1
ATOM 2391 C C . ALA A 1 321 ? 16.245 -3.736 9.301 1.00 64.50 321 ALA A C 1
ATOM 2393 O O . ALA A 1 321 ? 16.326 -2.666 9.900 1.00 64.50 321 ALA A O 1
ATOM 2394 N N . PHE A 1 322 ? 16.425 -3.813 7.975 1.00 60.94 322 PHE A N 1
ATOM 2395 C CA . PHE A 1 322 ? 16.586 -2.629 7.122 1.00 60.94 322 PHE A CA 1
ATOM 2396 C C . PHE A 1 322 ? 15.238 -1.933 6.871 1.00 60.94 322 PHE A C 1
ATOM 2398 O O . PHE A 1 322 ? 15.151 -0.717 7.003 1.00 60.94 322 PHE A O 1
ATOM 2405 N N . GLY A 1 323 ? 14.182 -2.691 6.555 1.00 53.56 323 GLY A N 1
ATOM 2406 C CA . GLY A 1 323 ? 12.834 -2.157 6.332 1.00 53.56 323 GLY A CA 1
ATOM 2407 C C . GLY A 1 323 ? 12.246 -1.460 7.562 1.00 53.56 323 GLY A C 1
ATOM 2408 O O . GLY A 1 323 ? 11.776 -0.332 7.445 1.00 53.56 323 GLY A O 1
ATOM 2409 N N . ASP A 1 324 ? 12.343 -2.088 8.737 1.00 58.75 324 ASP A N 1
ATOM 2410 C CA . ASP A 1 324 ? 11.933 -1.528 10.032 1.00 58.75 324 ASP A CA 1
ATOM 2411 C C . ASP A 1 324 ? 12.644 -0.190 10.291 1.00 58.75 324 ASP A C 1
ATOM 2413 O O . ASP A 1 324 ? 11.999 0.825 10.538 1.00 58.75 324 ASP A O 1
ATOM 2417 N N . TYR A 1 325 ? 13.974 -0.157 10.137 1.00 67.62 325 TYR A N 1
ATOM 2418 C CA . TYR A 1 325 ? 14.764 1.065 10.292 1.00 67.62 325 TYR A CA 1
ATOM 2419 C C . TYR A 1 325 ? 14.283 2.198 9.367 1.00 67.62 325 TYR A C 1
ATOM 2421 O O . TYR A 1 325 ? 14.166 3.341 9.817 1.00 67.62 325 TYR A O 1
ATOM 2429 N N . VAL A 1 326 ? 13.972 1.900 8.100 1.00 57.72 326 VAL A N 1
ATOM 2430 C CA . VAL A 1 326 ? 13.442 2.903 7.162 1.00 57.72 326 VAL A CA 1
ATOM 2431 C C . VAL A 1 326 ? 12.059 3.397 7.600 1.00 57.72 326 VAL A C 1
ATOM 2433 O O . VAL A 1 326 ? 11.833 4.606 7.606 1.00 57.72 326 VAL A O 1
ATOM 2436 N N . LEU A 1 327 ? 11.173 2.498 8.039 1.00 51.59 327 LEU A N 1
ATOM 2437 C CA . LEU A 1 327 ? 9.834 2.819 8.558 1.00 51.59 327 LEU A CA 1
ATOM 2438 C C . LEU A 1 327 ? 9.838 3.567 9.909 1.00 51.59 327 LEU A C 1
ATOM 2440 O O . LEU A 1 327 ? 8.820 4.153 10.278 1.00 51.59 327 LEU A O 1
ATOM 2444 N N . ASP A 1 328 ? 10.972 3.594 10.610 1.00 52.06 328 ASP A N 1
ATOM 2445 C CA . ASP A 1 328 ? 11.179 4.379 11.835 1.00 52.06 328 ASP A CA 1
ATOM 2446 C C . ASP A 1 328 ? 11.887 5.732 11.592 1.00 52.06 328 ASP A C 1
ATOM 2448 O O . ASP A 1 328 ? 11.867 6.600 12.467 1.00 52.06 328 ASP A O 1
ATOM 2452 N N . ASN A 1 329 ? 12.586 5.917 10.459 1.00 53.81 329 ASN A N 1
ATOM 2453 C CA . ASN A 1 329 ? 13.525 7.043 10.261 1.00 53.81 329 ASN A CA 1
ATOM 2454 C C . ASN A 1 329 ? 13.275 7.895 9.002 1.00 53.81 329 ASN A C 1
ATOM 2456 O O . ASN A 1 329 ? 13.852 8.980 8.907 1.00 53.81 329 ASN A O 1
ATOM 2460 N N . TYR A 1 330 ? 12.455 7.440 8.052 1.00 48.88 330 TYR A N 1
ATOM 2461 C CA . TYR A 1 330 ? 12.087 8.202 6.855 1.00 48.88 330 TYR A CA 1
ATOM 2462 C C . TYR A 1 330 ? 10.624 8.634 6.895 1.00 48.88 330 TYR A C 1
ATOM 2464 O O . TYR A 1 330 ? 9.768 7.926 7.414 1.00 48.88 330 TYR A O 1
ATOM 2472 N N . ASP A 1 331 ? 10.340 9.805 6.327 1.00 42.75 331 ASP A N 1
ATOM 2473 C CA . ASP A 1 331 ? 8.984 10.341 6.254 1.00 42.75 331 ASP A CA 1
ATOM 2474 C C . ASP A 1 331 ? 8.229 9.718 5.066 1.00 42.75 331 ASP A C 1
ATOM 2476 O O . ASP A 1 331 ? 8.540 9.980 3.903 1.00 42.75 331 ASP A O 1
ATOM 2480 N N . TYR A 1 332 ? 7.253 8.865 5.382 1.00 35.66 332 TYR A N 1
ATOM 2481 C CA . TYR A 1 332 ? 6.266 8.300 4.456 1.00 35.66 332 TYR A CA 1
ATOM 2482 C C . TYR A 1 332 ? 4.852 8.813 4.772 1.00 35.66 332 TYR A C 1
ATOM 2484 O O . TYR A 1 332 ? 3.883 8.124 4.448 1.00 35.66 332 TYR A O 1
ATOM 2492 N N . SER A 1 333 ? 4.717 9.991 5.410 1.00 35.66 333 SER A N 1
ATOM 2493 C CA . SER A 1 333 ? 3.415 10.577 5.769 1.00 35.66 333 SER A CA 1
ATOM 2494 C C . SER A 1 333 ? 2.599 11.007 4.537 1.00 35.66 333 SER A C 1
ATOM 2496 O O . SER A 1 333 ? 2.588 12.159 4.107 1.00 35.66 333 SER A O 1
ATOM 2498 N N . ALA A 1 334 ? 1.946 10.017 3.926 1.00 27.11 334 ALA A N 1
ATOM 2499 C CA . ALA A 1 334 ? 0.500 9.948 4.036 1.00 27.11 334 ALA A CA 1
ATOM 2500 C C . ALA A 1 334 ? 0.133 9.223 5.349 1.00 27.11 334 ALA A C 1
ATOM 2502 O O . ALA A 1 334 ? 0.917 8.456 5.912 1.00 27.11 334 ALA A O 1
ATOM 2503 N N . ASP A 1 335 ? -1.082 9.429 5.812 1.00 37.34 335 ASP A N 1
ATOM 2504 C CA . ASP A 1 335 ? -1.532 9.394 7.211 1.00 37.34 335 ASP A CA 1
ATOM 2505 C C . ASP A 1 335 ? -2.930 8.628 7.208 1.00 37.34 335 ASP A C 1
ATOM 2507 O O . ASP A 1 335 ? -3.495 8.737 6.118 1.00 37.34 335 ASP A O 1
ATOM 2511 N N . TYR A 1 336 ? -3.710 7.886 8.087 1.00 48.88 336 TYR A N 1
ATOM 2512 C CA . TYR A 1 336 ? -3.950 7.281 9.476 1.00 48.88 336 TYR A CA 1
ATOM 2513 C C . TYR A 1 336 ? -5.312 7.659 10.234 1.00 48.88 336 TYR A C 1
ATOM 2515 O O . TYR A 1 336 ? -5.663 8.817 10.415 1.00 48.88 336 TYR A O 1
ATOM 2523 N N . TRP A 1 337 ? -6.149 6.757 10.765 1.00 68.19 337 TRP A N 1
ATOM 2524 C CA . TRP A 1 337 ? -6.940 7.065 11.990 1.00 68.19 337 TRP A CA 1
ATOM 2525 C C . TRP A 1 337 ? -6.803 5.849 12.895 1.00 68.19 337 TRP A C 1
ATOM 2527 O O . TRP A 1 337 ? -7.361 4.789 12.608 1.00 68.19 337 TRP A O 1
ATOM 2537 N N . LYS A 1 338 ? -6.032 5.976 13.970 1.00 80.31 338 LYS A N 1
ATOM 2538 C CA . LYS A 1 338 ? -5.558 4.815 14.724 1.00 80.31 338 LYS A CA 1
ATOM 2539 C C . LYS A 1 338 ? -6.067 4.783 16.152 1.00 80.31 338 LYS A C 1
ATOM 2541 O O . LYS A 1 338 ? -5.789 5.694 16.932 1.00 80.31 338 LYS A O 1
ATOM 2546 N N . VAL A 1 339 ? -6.765 3.707 16.506 1.00 85.81 339 VAL A N 1
ATOM 2547 C CA . VAL A 1 339 ? -7.072 3.392 17.903 1.00 85.81 339 VAL A CA 1
ATOM 2548 C C . VAL A 1 339 ? -5.802 2.879 18.589 1.00 85.81 339 VAL A C 1
ATOM 2550 O O . VAL A 1 339 ? -5.020 2.134 18.001 1.00 85.81 339 VAL A O 1
ATOM 2553 N N . LEU A 1 340 ? -5.573 3.324 19.821 1.00 87.50 340 LEU A N 1
ATOM 2554 C CA . LEU A 1 340 ? -4.423 2.975 20.659 1.00 87.50 340 LEU A CA 1
ATOM 2555 C C . LEU A 1 340 ? -4.811 1.901 21.693 1.00 87.50 340 LEU A C 1
ATOM 2557 O O . LEU A 1 340 ? -5.998 1.737 21.969 1.00 87.50 340 LEU A O 1
ATOM 2561 N N . GLU A 1 341 ? -3.837 1.243 22.336 1.00 85.56 341 GLU A N 1
ATOM 2562 C CA . GLU A 1 341 ? -4.044 0.275 23.439 1.00 85.56 341 GLU A CA 1
ATOM 2563 C C . GLU A 1 341 ? -5.074 0.746 24.487 1.00 85.56 341 GLU A C 1
ATOM 2565 O O . GLU A 1 341 ? -5.898 -0.022 24.971 1.00 85.56 341 GLU A O 1
ATOM 2570 N N . ASN A 1 342 ? -5.080 2.047 24.804 1.00 87.31 342 ASN A N 1
ATOM 2571 C CA . ASN A 1 342 ? -5.975 2.666 25.788 1.00 87.31 342 ASN A CA 1
ATOM 2572 C C . ASN A 1 342 ? -7.381 3.032 25.248 1.00 87.31 342 ASN A C 1
ATOM 2574 O O . ASN A 1 342 ? -8.154 3.709 25.936 1.00 87.31 342 ASN A O 1
ATOM 2578 N N . GLY A 1 343 ? -7.702 2.647 24.010 1.00 88.94 343 GLY A N 1
ATOM 2579 C CA . GLY A 1 343 ? -8.963 2.908 23.314 1.00 88.94 343 GLY A CA 1
ATOM 2580 C C . GLY A 1 343 ? -9.175 4.347 22.820 1.00 88.94 343 GLY A C 1
ATOM 2581 O O . GLY A 1 343 ? -10.242 4.633 22.275 1.00 88.94 343 GLY A O 1
ATOM 2582 N N . ASN A 1 344 ? -8.222 5.268 23.008 1.00 92.38 344 ASN A N 1
ATOM 2583 C CA . ASN A 1 344 ? -8.261 6.609 22.405 1.00 92.38 344 ASN A CA 1
ATOM 2584 C C . ASN A 1 344 ? -7.835 6.572 20.926 1.00 92.38 344 ASN A C 1
ATOM 2586 O O . ASN A 1 344 ? -7.249 5.590 20.477 1.00 92.38 344 ASN A O 1
ATOM 2590 N N . ILE A 1 345 ? -8.109 7.643 20.173 1.00 89.62 345 ILE A N 1
ATOM 2591 C CA . ILE A 1 345 ? -7.729 7.763 18.753 1.00 89.62 345 ILE A CA 1
ATOM 2592 C C . ILE A 1 345 ? -6.578 8.761 18.583 1.00 89.62 345 ILE A C 1
ATOM 2594 O O . ILE A 1 345 ? -6.618 9.859 19.136 1.00 89.62 345 ILE A O 1
ATOM 2598 N N . GLY A 1 346 ? -5.569 8.411 17.787 1.00 84.44 346 GLY A N 1
ATOM 2599 C CA . GLY A 1 346 ? -4.517 9.329 17.349 1.00 84.44 346 GLY A CA 1
ATOM 2600 C C . GLY A 1 346 ? -4.822 9.991 16.001 1.00 84.44 346 GLY A C 1
ATOM 2601 O O . GLY A 1 346 ? -5.290 9.330 15.078 1.00 84.44 346 GLY A O 1
ATOM 2602 N N . TRP A 1 347 ? -4.499 11.286 15.880 1.00 73.56 347 TRP A N 1
ATOM 2603 C CA . TRP A 1 347 ? -4.098 11.932 14.617 1.00 73.56 347 TRP A CA 1
ATOM 2604 C C . TRP A 1 347 ? -2.948 11.183 13.961 1.00 73.56 347 TRP A C 1
ATOM 2606 O O . TRP A 1 347 ? -1.801 11.494 14.279 1.00 73.56 347 TRP A O 1
ATOM 2616 N N . ASP A 1 348 ? -3.231 10.242 13.067 1.00 64.00 348 ASP A N 1
ATOM 2617 C CA . ASP A 1 348 ? -2.229 9.746 12.136 1.00 64.00 348 ASP A CA 1
ATOM 2618 C C . ASP A 1 348 ? -2.608 9.860 10.649 1.00 64.00 348 ASP A C 1
ATOM 2620 O O . ASP A 1 348 ? -1.800 9.342 9.903 1.00 64.00 348 ASP A O 1
ATOM 2624 N N . GLY A 1 349 ? -3.744 10.521 10.284 1.00 60.03 349 GLY A N 1
ATOM 2625 C CA . GLY A 1 349 ? -4.368 11.129 9.042 1.00 60.03 349 GLY A CA 1
ATOM 2626 C C . GLY A 1 349 ? -5.062 10.522 7.767 1.00 60.03 349 GLY A C 1
ATOM 2627 O O . GLY A 1 349 ? -4.921 11.132 6.703 1.00 60.03 349 GLY A O 1
ATOM 2628 N N . GLN A 1 350 ? -5.890 9.459 7.816 1.00 64.75 350 GLN A N 1
ATOM 2629 C CA . GLN A 1 350 ? -6.625 8.774 6.714 1.00 64.75 350 GLN A CA 1
ATOM 2630 C C . GLN A 1 350 ? -8.118 9.043 6.915 1.00 64.75 350 GLN A C 1
ATOM 2632 O O . GLN A 1 350 ? -8.523 9.670 7.891 1.00 64.75 350 GLN A O 1
ATOM 2637 N N . PHE A 1 351 ? -8.952 8.563 5.997 1.00 71.12 351 PHE A N 1
ATOM 2638 C CA . PHE A 1 351 ? -10.374 8.448 6.285 1.00 71.12 351 PHE A CA 1
ATOM 2639 C C . PHE A 1 351 ? -10.689 7.156 7.054 1.00 71.12 351 PHE A C 1
ATOM 2641 O O . PHE A 1 351 ? -11.427 7.258 8.015 1.00 71.12 351 PHE A O 1
ATOM 2648 N N . ASP A 1 352 ? -10.075 6.008 6.746 1.00 80.31 352 ASP A N 1
ATOM 2649 C CA . ASP A 1 352 ? -10.347 4.714 7.408 1.00 80.31 352 ASP A CA 1
ATOM 2650 C C . ASP A 1 352 ? -9.760 4.566 8.829 1.00 80.31 352 ASP A C 1
ATOM 2652 O O . ASP A 1 352 ? -8.686 5.093 9.130 1.00 80.31 352 ASP A O 1
ATOM 2656 N N . LEU A 1 353 ? -10.433 3.768 9.674 1.00 85.12 353 LEU A N 1
ATOM 2657 C CA . LEU A 1 353 ? -10.062 3.482 11.068 1.00 85.12 353 LEU A CA 1
ATOM 2658 C C . LEU A 1 353 ? -9.330 2.140 11.214 1.00 85.12 353 LEU A C 1
ATOM 2660 O O . LEU A 1 353 ? -9.843 1.096 10.799 1.00 85.12 353 LEU A O 1
ATOM 2664 N N . PHE A 1 354 ? -8.195 2.148 11.914 1.00 83.25 354 PHE A N 1
ATOM 2665 C CA . PHE A 1 354 ? -7.363 0.973 12.188 1.00 83.25 354 PHE A CA 1
ATOM 2666 C C . PHE A 1 354 ? -7.138 0.744 13.689 1.00 83.25 354 PHE A C 1
ATOM 2668 O O . PHE A 1 354 ? -7.194 1.680 14.490 1.00 83.25 354 PHE A O 1
ATOM 2675 N N . ASP A 1 355 ? -6.848 -0.504 14.065 1.00 82.06 355 ASP A N 1
ATOM 2676 C CA . ASP A 1 355 ? -6.339 -0.849 15.398 1.00 82.06 355 ASP A CA 1
ATOM 2677 C C . ASP A 1 355 ? -4.859 -0.443 15.561 1.00 82.06 355 ASP A C 1
ATOM 2679 O O . ASP A 1 355 ? -4.197 0.050 14.635 1.00 82.06 355 ASP A O 1
ATOM 2683 N N . GLU A 1 356 ? -4.290 -0.699 16.739 1.00 75.88 356 GLU A N 1
ATOM 2684 C CA . GLU A 1 356 ? -2.896 -0.340 16.987 1.00 75.88 356 GLU A CA 1
ATOM 2685 C C . GLU A 1 356 ? -1.865 -1.168 16.188 1.00 75.88 356 GLU A C 1
ATOM 2687 O O . GLU A 1 356 ? -0.741 -0.709 15.950 1.00 75.88 356 GLU A O 1
ATOM 2692 N N . ASN A 1 357 ? -2.265 -2.343 15.698 1.00 71.38 357 ASN A N 1
ATOM 2693 C CA . ASN A 1 357 ? -1.460 -3.275 14.906 1.00 71.38 357 ASN A CA 1
ATOM 2694 C C . ASN A 1 357 ? -1.548 -3.002 13.389 1.00 71.38 357 ASN A C 1
ATOM 2696 O O . ASN A 1 357 ? -0.788 -3.582 12.613 1.00 71.38 357 ASN A O 1
ATOM 2700 N N . GLY A 1 358 ? -2.444 -2.107 12.957 1.00 70.06 358 GLY A N 1
ATOM 2701 C CA . GLY A 1 358 ? -2.699 -1.775 11.554 1.00 70.06 358 GLY A CA 1
ATOM 2702 C C . GLY A 1 358 ? -3.794 -2.612 10.880 1.00 70.06 358 GLY A C 1
ATOM 2703 O O . GLY A 1 358 ? -3.931 -2.533 9.654 1.00 70.06 358 GLY A O 1
ATOM 2704 N N . SER A 1 359 ? -4.569 -3.388 11.640 1.00 76.81 359 SER A N 1
ATOM 2705 C CA . SER A 1 359 ? -5.778 -4.101 11.209 1.00 76.81 359 SER A CA 1
ATOM 2706 C C . SER A 1 359 ? -6.890 -3.099 10.880 1.00 76.81 359 SER A C 1
ATOM 2708 O O . SER A 1 359 ? -7.124 -2.169 11.649 1.00 76.81 359 SER A O 1
ATOM 2710 N N . LEU A 1 360 ? -7.579 -3.264 9.747 1.00 80.38 360 LEU A N 1
ATOM 2711 C CA . LEU A 1 360 ? -8.701 -2.398 9.363 1.00 80.38 360 LEU A CA 1
ATOM 2712 C C . LEU A 1 360 ? -9.924 -2.711 10.234 1.00 80.38 360 LEU A C 1
ATOM 2714 O O . LEU A 1 360 ? -10.428 -3.831 10.195 1.00 80.38 360 LEU A O 1
ATOM 2718 N N . LEU A 1 361 ? -10.400 -1.719 10.988 1.00 85.00 361 LEU A N 1
ATOM 2719 C CA . LEU A 1 361 ? -11.619 -1.826 11.791 1.00 85.00 361 LEU A CA 1
ATOM 2720 C C . LEU A 1 361 ? -12.841 -1.395 10.978 1.00 85.00 361 LEU A C 1
ATOM 2722 O O . LEU A 1 361 ? -13.814 -2.136 10.903 1.00 85.00 361 LEU A O 1
ATOM 2726 N N . HIS A 1 362 ? -12.796 -0.210 10.362 1.00 85.12 362 HIS A N 1
ATOM 2727 C CA . HIS A 1 362 ? -13.939 0.360 9.644 1.00 85.12 362 HIS A CA 1
ATOM 2728 C C . HIS A 1 362 ? -13.483 1.205 8.454 1.00 85.12 362 HIS A C 1
ATOM 2730 O O . HIS A 1 362 ? -12.617 2.067 8.606 1.00 85.12 362 HIS A O 1
ATOM 2736 N N . HIS A 1 363 ? -14.095 0.979 7.292 1.00 81.75 363 HIS A N 1
ATOM 2737 C CA . HIS A 1 363 ? -13.824 1.713 6.057 1.00 81.75 363 HIS A CA 1
ATOM 2738 C C . HIS A 1 363 ? -14.898 2.781 5.794 1.00 81.75 363 HIS A C 1
ATOM 2740 O O . HIS A 1 363 ? -16.059 2.603 6.173 1.00 81.75 363 HIS A O 1
ATOM 2746 N N . THR A 1 364 ? -14.533 3.897 5.159 1.00 76.44 364 THR A N 1
ATOM 2747 C CA . THR A 1 364 ? -15.446 5.025 4.930 1.00 76.44 364 THR A CA 1
ATOM 2748 C C . THR A 1 364 ? -15.221 5.765 3.603 1.00 76.44 364 THR A C 1
ATOM 2750 O O . THR A 1 364 ? -14.103 6.082 3.208 1.00 76.44 364 THR A O 1
ATOM 2753 N N . ASP A 1 365 ? -16.328 6.126 2.944 1.00 71.38 365 ASP A N 1
ATOM 2754 C CA . ASP A 1 365 ? -16.357 6.976 1.743 1.00 71.38 365 ASP A CA 1
ATOM 2755 C C . ASP A 1 365 ? -16.262 8.494 2.052 1.00 71.38 365 ASP A C 1
ATOM 2757 O O . ASP A 1 365 ? -16.406 9.324 1.147 1.00 71.38 365 ASP A O 1
ATOM 2761 N N . LYS A 1 366 ? -16.100 8.918 3.319 1.00 74.88 366 LYS A N 1
ATOM 2762 C CA . LYS A 1 366 ? -16.093 10.354 3.673 1.00 74.88 366 LYS A CA 1
ATOM 2763 C C . LYS A 1 366 ? -14.820 11.045 3.189 1.00 74.88 366 LYS A C 1
ATOM 2765 O O . LYS A 1 366 ? -13.715 10.667 3.548 1.00 74.88 366 LYS A O 1
ATOM 2770 N N . THR A 1 367 ? -14.971 12.166 2.487 1.00 64.88 367 THR A N 1
ATOM 2771 C CA . THR A 1 367 ? -13.852 12.990 1.983 1.00 64.88 367 THR A CA 1
ATOM 2772 C C . THR A 1 367 ? -13.393 14.072 2.975 1.00 64.88 367 THR A C 1
ATOM 2774 O O . THR A 1 367 ? -12.896 15.127 2.573 1.00 64.88 367 THR A O 1
ATOM 2777 N N . SER A 1 368 ? -13.650 13.877 4.269 1.00 72.06 368 SER A N 1
ATOM 2778 C CA . SER A 1 368 ? -13.526 14.892 5.320 1.00 72.06 368 SER A CA 1
ATOM 2779 C C . SER A 1 368 ? -13.183 14.209 6.640 1.00 72.06 368 SER A C 1
ATOM 2781 O O . SER A 1 368 ? -13.946 13.381 7.132 1.00 72.06 368 SER A O 1
ATOM 2783 N N . TYR A 1 369 ? -12.032 14.550 7.225 1.00 74.75 369 TYR A N 1
ATOM 2784 C CA . TYR A 1 369 ? -11.502 13.881 8.420 1.00 74.75 369 TYR A CA 1
ATOM 2785 C C . TYR A 1 369 ? -12.455 13.946 9.615 1.00 74.75 369 TYR A C 1
ATOM 2787 O O . TYR A 1 369 ? -12.612 12.967 10.339 1.00 74.75 369 TYR A O 1
ATOM 2795 N N . THR A 1 370 ? -13.143 15.076 9.785 1.00 79.75 370 THR A N 1
ATOM 2796 C CA . THR A 1 370 ? -14.146 15.273 10.837 1.00 79.75 370 THR A CA 1
ATOM 2797 C C . THR A 1 370 ? -15.398 14.419 10.615 1.00 79.75 370 THR A C 1
ATOM 2799 O O . THR A 1 370 ? -16.013 13.986 11.584 1.00 79.75 370 THR A O 1
ATOM 2802 N N . GLU A 1 371 ? -15.783 14.157 9.362 1.00 79.00 371 GLU A N 1
ATOM 2803 C CA . GLU A 1 371 ? -16.940 13.309 9.026 1.00 79.00 371 GLU A CA 1
ATOM 2804 C C . GLU A 1 371 ? -16.604 11.824 9.150 1.00 79.00 371 GLU A C 1
ATOM 2806 O O . GLU A 1 371 ? -17.410 11.072 9.690 1.00 79.00 371 GLU A O 1
ATOM 2811 N N . ALA A 1 372 ? -15.403 11.425 8.725 1.00 83.31 372 ALA A N 1
ATOM 2812 C CA . ALA A 1 372 ? -14.865 10.090 8.958 1.00 83.31 372 ALA A CA 1
ATOM 2813 C C . ALA A 1 372 ? -14.811 9.780 10.464 1.00 83.31 372 ALA A C 1
ATOM 2815 O O . ALA A 1 372 ? -15.418 8.815 10.921 1.00 83.31 372 ALA A O 1
ATOM 2816 N N . LEU A 1 373 ? -14.190 10.652 11.270 1.00 87.38 373 LEU A N 1
ATOM 2817 C CA . LEU A 1 373 ? -14.128 10.477 12.725 1.00 87.38 373 LEU A CA 1
ATOM 2818 C C . LEU A 1 373 ? -15.524 10.450 13.375 1.00 87.38 373 LEU A C 1
ATOM 2820 O O . LEU A 1 373 ? -15.754 9.664 14.293 1.00 87.38 373 LEU A O 1
ATOM 2824 N N . ALA A 1 374 ? -16.462 11.279 12.906 1.00 87.56 374 ALA A N 1
ATOM 2825 C CA . ALA A 1 374 ? -17.844 11.264 13.387 1.00 87.56 374 ALA A CA 1
ATOM 2826 C C . ALA A 1 374 ? -18.538 9.922 13.110 1.00 87.56 374 ALA A C 1
ATOM 2828 O O . ALA A 1 374 ? -19.192 9.376 13.998 1.00 87.56 374 ALA A O 1
ATOM 2829 N N . GLU A 1 375 ? -18.347 9.370 11.911 1.00 88.81 375 GLU A N 1
ATOM 2830 C CA . GLU A 1 375 ? -18.871 8.067 11.505 1.00 88.81 375 GLU A CA 1
ATOM 2831 C C . GLU A 1 375 ? -18.242 6.919 12.314 1.00 88.81 375 GLU A C 1
ATOM 2833 O O . GLU A 1 375 ? -18.972 6.117 12.894 1.00 88.81 375 GLU A O 1
ATOM 2838 N N . HIS A 1 376 ? -16.914 6.897 12.466 1.00 89.56 376 HIS A N 1
ATOM 2839 C CA . HIS A 1 376 ? -16.191 5.898 13.268 1.00 89.56 376 HIS A CA 1
ATOM 2840 C C . HIS A 1 376 ? -16.575 5.879 14.749 1.00 89.56 376 HIS A C 1
ATOM 2842 O O . HIS A 1 376 ? -16.622 4.812 15.364 1.00 89.56 376 HIS A O 1
ATOM 2848 N N . LEU A 1 377 ? -16.840 7.053 15.327 1.00 90.00 377 LEU A N 1
ATOM 2849 C CA . LEU A 1 377 ? -17.254 7.202 16.722 1.00 90.00 377 LEU A CA 1
ATOM 2850 C C . LEU A 1 377 ? -18.777 7.076 16.922 1.00 90.00 377 LEU A C 1
ATOM 2852 O O . LEU A 1 377 ? -19.226 7.009 18.067 1.00 90.00 377 LEU A O 1
ATOM 2856 N N . GLY A 1 378 ? -19.576 7.058 15.849 1.00 88.75 378 GLY A N 1
ATOM 2857 C CA . GLY A 1 378 ? -21.042 7.045 15.917 1.00 88.75 378 GLY A CA 1
ATOM 2858 C C . GLY A 1 378 ? -21.650 8.325 16.512 1.00 88.75 378 GLY A C 1
ATOM 2859 O O . GLY A 1 378 ? -22.645 8.257 17.236 1.00 88.75 378 GLY A O 1
ATOM 2860 N N . ILE A 1 379 ? -21.038 9.485 16.252 1.00 90.31 379 ILE A N 1
ATOM 2861 C CA . ILE A 1 379 ? -21.415 10.803 16.800 1.00 90.31 379 ILE A CA 1
ATOM 2862 C C . ILE A 1 379 ? -21.697 11.824 15.686 1.00 90.31 379 ILE A C 1
ATOM 2864 O O . ILE A 1 379 ? -21.575 11.526 14.502 1.00 90.31 379 ILE A O 1
ATOM 2868 N N . THR A 1 380 ? -22.092 13.049 16.046 1.00 90.50 380 THR A N 1
ATOM 2869 C CA . THR A 1 380 ? -22.286 14.127 15.062 1.00 90.50 380 THR A CA 1
ATOM 2870 C C . THR A 1 380 ? -20.958 14.777 14.656 1.00 90.50 380 THR A C 1
ATOM 2872 O O . THR A 1 380 ? -19.970 14.727 15.395 1.00 90.50 380 THR A O 1
ATOM 2875 N N . GLN A 1 381 ? -20.936 15.435 13.495 1.00 82.88 381 GLN A N 1
ATOM 2876 C CA . GLN A 1 381 ? -19.754 16.133 12.977 1.00 82.88 381 GLN A CA 1
ATOM 2877 C C . GLN A 1 381 ? -19.268 17.239 13.929 1.00 82.88 381 GLN A C 1
ATOM 2879 O O . GLN A 1 381 ? -18.067 17.431 14.097 1.00 82.88 381 GLN A O 1
ATOM 2884 N N . GLU A 1 382 ? -20.181 17.928 14.619 1.00 83.94 382 GLU A N 1
ATOM 2885 C CA . GLU A 1 382 ? -19.859 18.953 15.618 1.00 83.94 382 GLU A CA 1
ATOM 2886 C C . GLU A 1 382 ? -19.227 18.346 16.880 1.00 83.94 382 GLU A C 1
ATOM 2888 O O . GLU A 1 382 ? -18.305 18.929 17.458 1.00 83.94 382 GLU A O 1
ATOM 2893 N N . ALA A 1 383 ? -19.690 17.162 17.300 1.00 87.56 383 ALA A N 1
ATOM 2894 C CA . ALA A 1 383 ? -19.101 16.423 18.413 1.00 87.56 383 ALA A CA 1
ATOM 2895 C C . ALA A 1 383 ? -17.689 15.921 18.065 1.00 87.56 383 ALA A C 1
ATOM 2897 O O . ALA A 1 383 ? -16.763 16.140 18.845 1.00 87.56 383 ALA A O 1
ATOM 2898 N N . ALA A 1 384 ? -17.492 15.346 16.873 1.00 87.62 384 ALA A N 1
ATOM 2899 C CA . ALA A 1 384 ? -16.168 14.954 16.384 1.00 87.62 384 ALA A CA 1
ATOM 2900 C C . ALA A 1 384 ? -15.219 16.159 16.269 1.00 87.62 384 ALA A C 1
ATOM 2902 O O . ALA A 1 384 ? -14.091 16.101 16.753 1.00 87.62 384 ALA A O 1
ATOM 2903 N N . ASN A 1 385 ? -15.693 17.291 15.734 1.00 82.81 385 ASN A N 1
ATOM 2904 C CA . ASN A 1 385 ? -14.915 18.530 15.682 1.00 82.81 385 ASN A CA 1
ATOM 2905 C C . ASN A 1 385 ? -14.529 19.035 17.081 1.00 82.81 385 ASN A C 1
ATOM 2907 O O . ASN A 1 385 ? -13.408 19.488 17.288 1.00 82.81 385 ASN A O 1
ATOM 2911 N N . SER A 1 386 ? -15.436 18.937 18.056 1.00 85.69 386 SER A N 1
ATOM 2912 C CA . SER A 1 386 ? -15.153 19.309 19.447 1.00 85.69 386 SER A CA 1
ATOM 2913 C C . SER A 1 386 ? -14.085 18.406 20.071 1.00 85.69 386 SER A C 1
ATOM 2915 O O . SER A 1 386 ? -13.230 18.896 20.801 1.00 85.69 386 SER A O 1
ATOM 2917 N N . LEU A 1 387 ? -14.091 17.103 19.769 1.00 88.88 387 LEU A N 1
ATOM 2918 C CA . LEU A 1 387 ? -13.063 16.166 20.231 1.00 88.88 387 LEU A CA 1
ATOM 2919 C C . LEU A 1 387 ? -11.691 16.449 19.590 1.00 88.88 387 LEU A C 1
ATOM 2921 O O . LEU A 1 387 ? -10.692 16.480 20.306 1.00 88.88 387 LEU A O 1
ATOM 2925 N N . ILE A 1 388 ? -11.653 16.742 18.285 1.00 84.50 388 ILE A N 1
ATOM 2926 C CA . ILE A 1 388 ? -10.448 17.179 17.552 1.00 84.50 388 ILE A CA 1
ATOM 2927 C C . ILE A 1 388 ? -9.859 18.453 18.190 1.00 84.50 388 ILE A C 1
ATOM 2929 O O . ILE A 1 388 ? -8.686 18.474 18.564 1.00 84.50 388 ILE A O 1
ATOM 2933 N N . VAL A 1 389 ? -10.683 19.484 18.412 1.00 82.75 389 VAL A N 1
ATOM 2934 C CA . VAL A 1 389 ? -10.243 20.754 19.021 1.00 82.75 389 VAL A CA 1
ATOM 2935 C C . VAL A 1 389 ? -9.796 20.579 20.476 1.00 82.75 389 VAL A C 1
ATOM 2937 O O . VAL A 1 389 ? -8.782 21.149 20.880 1.00 82.75 389 VAL A O 1
ATOM 2940 N N . ASN A 1 390 ? -10.481 19.745 21.263 1.00 85.44 390 ASN A N 1
ATOM 2941 C CA . ASN A 1 390 ? -10.081 19.446 22.644 1.00 85.44 390 ASN A CA 1
ATOM 2942 C C . ASN A 1 390 ? -8.754 18.669 22.727 1.00 85.44 390 ASN A C 1
ATOM 2944 O O . ASN A 1 390 ? -8.020 18.832 23.700 1.00 85.44 390 ASN A O 1
ATOM 2948 N N . ALA A 1 391 ? -8.410 17.881 21.703 1.00 83.69 391 ALA A N 1
ATOM 2949 C CA . ALA A 1 391 ? -7.090 17.270 21.543 1.00 83.69 391 ALA A CA 1
ATOM 2950 C C . ALA A 1 391 ? -6.028 18.244 20.978 1.00 83.69 391 ALA A C 1
ATOM 2952 O O . ALA A 1 391 ? -4.913 17.840 20.659 1.00 83.69 391 ALA A O 1
ATOM 2953 N N . GLY A 1 392 ? -6.331 19.541 20.862 1.00 78.62 392 GLY A N 1
ATOM 2954 C CA . GLY A 1 392 ? -5.367 20.585 20.498 1.00 78.62 392 GLY A CA 1
ATOM 2955 C C . GLY A 1 392 ? -5.091 20.739 18.999 1.00 78.62 392 GLY A C 1
ATOM 2956 O O . GLY A 1 392 ? -4.218 21.532 18.636 1.00 78.62 392 GLY A O 1
ATOM 2957 N N . TYR A 1 393 ? -5.823 20.025 18.140 1.00 81.00 393 TYR A N 1
ATOM 2958 C CA . TYR A 1 393 ? -5.835 20.240 16.692 1.00 81.00 393 TYR A CA 1
ATOM 2959 C C . TYR A 1 393 ? -6.740 21.444 16.363 1.00 81.00 393 TYR A C 1
ATOM 2961 O O . TYR A 1 393 ? -7.921 21.438 16.690 1.00 81.00 393 TYR A O 1
ATOM 2969 N N . ASP A 1 394 ? -6.205 22.485 15.725 1.00 78.88 394 ASP A N 1
ATOM 2970 C CA . ASP A 1 394 ? -6.921 23.740 15.442 1.00 78.88 394 ASP A CA 1
ATOM 2971 C C . ASP A 1 394 ? -7.608 23.714 14.066 1.00 78.88 394 ASP A C 1
ATOM 2973 O O . ASP A 1 394 ? -8.823 23.873 13.966 1.00 78.88 394 ASP A O 1
ATOM 2977 N N . HIS A 1 395 ? -6.850 23.450 12.996 1.00 71.88 395 HIS A N 1
ATOM 2978 C CA . HIS A 1 395 ? -7.398 23.315 11.643 1.00 71.88 395 HIS A CA 1
ATOM 2979 C C . HIS A 1 395 ? -6.556 22.391 10.756 1.00 71.88 395 HIS A C 1
ATOM 2981 O O . HIS A 1 395 ? -5.358 22.208 10.973 1.00 71.88 395 HIS A O 1
ATOM 2987 N N . PHE A 1 396 ? -7.186 21.821 9.728 1.00 66.56 396 PHE A N 1
ATOM 2988 C CA . PHE A 1 396 ? -6.508 21.021 8.709 1.00 66.56 396 PHE A CA 1
ATOM 2989 C C . PHE A 1 396 ? -5.970 21.915 7.586 1.00 66.56 396 PHE A C 1
ATOM 2991 O O . PHE A 1 396 ? -6.738 22.599 6.905 1.00 66.56 396 PHE A O 1
ATOM 2998 N N . VAL A 1 397 ? -4.659 21.880 7.357 1.00 61.59 397 VAL A N 1
ATOM 2999 C CA . VAL A 1 397 ? -4.013 22.499 6.198 1.00 61.59 397 VAL A CA 1
ATOM 3000 C C . VAL A 1 397 ? -3.936 21.458 5.089 1.00 61.59 397 VAL A C 1
ATOM 3002 O O . VAL A 1 397 ? -3.238 20.455 5.220 1.00 61.59 397 VAL A O 1
ATOM 3005 N N . LYS A 1 398 ? -4.640 21.695 3.977 1.00 58.47 398 LYS A N 1
ATOM 3006 C CA . LYS A 1 398 ? -4.478 20.877 2.767 1.00 58.47 398 LYS A CA 1
ATOM 3007 C C . LYS A 1 398 ? -3.047 21.027 2.249 1.00 58.47 398 LYS A C 1
ATOM 3009 O O . LYS A 1 398 ? -2.574 22.152 2.110 1.00 58.47 398 LYS A O 1
ATOM 3014 N N . GLY A 1 399 ? -2.386 19.911 1.955 1.00 49.69 399 GLY A N 1
ATOM 3015 C CA . GLY A 1 399 ? -1.093 19.937 1.285 1.00 49.69 399 GLY A CA 1
ATOM 3016 C C . GLY A 1 399 ? -1.242 20.420 -0.157 1.00 49.69 399 GLY A C 1
ATOM 3017 O O . GLY A 1 399 ? -2.255 20.172 -0.818 1.00 49.69 399 GLY A O 1
ATOM 3018 N N . GLU A 1 400 ? -0.238 21.147 -0.635 1.00 40.47 400 GLU A N 1
ATOM 3019 C CA . GLU A 1 400 ? -0.161 21.614 -2.019 1.00 40.47 400 GLU A CA 1
ATOM 3020 C C . GLU A 1 400 ? 0.700 20.653 -2.853 1.00 40.47 400 GLU A C 1
ATOM 3022 O O . GLU A 1 400 ? 1.513 19.897 -2.320 1.00 40.47 400 GLU A O 1
ATOM 3027 N N . ASN A 1 401 ? 0.527 20.676 -4.178 1.00 37.34 401 ASN A N 1
ATOM 3028 C CA . ASN A 1 401 ? 1.344 19.911 -5.133 1.00 37.34 401 ASN A CA 1
ATOM 3029 C C . ASN A 1 401 ? 1.455 18.404 -4.806 1.00 37.34 401 ASN A C 1
ATOM 3031 O O . ASN A 1 401 ? 2.512 17.796 -4.955 1.00 37.34 401 ASN A O 1
ATOM 3035 N N . GLY A 1 402 ? 0.344 17.819 -4.346 1.00 37.38 402 GLY A N 1
ATOM 3036 C CA . GLY A 1 402 ? 0.210 16.398 -4.019 1.00 37.38 402 GLY A CA 1
ATOM 3037 C C . GLY A 1 402 ? 0.530 16.021 -2.570 1.00 37.38 402 GLY A C 1
ATOM 3038 O O . GLY A 1 402 ? 0.157 14.928 -2.167 1.00 37.38 402 GLY A O 1
ATOM 3039 N N . GLN A 1 403 ? 1.169 16.891 -1.778 1.00 40.91 403 GLN A N 1
ATOM 3040 C CA . GLN A 1 403 ? 1.548 16.563 -0.396 1.00 40.91 403 GLN A CA 1
ATOM 3041 C C . GLN A 1 403 ? 0.332 16.191 0.467 1.00 40.91 403 GLN A C 1
ATOM 3043 O O . GLN A 1 403 ? -0.747 16.773 0.320 1.00 40.91 403 GLN A O 1
ATOM 3048 N N . ALA A 1 404 ? 0.523 15.268 1.414 1.00 46.47 404 ALA A N 1
ATOM 3049 C CA . ALA A 1 404 ? -0.480 14.987 2.432 1.00 46.47 404 ALA A CA 1
ATOM 3050 C C . ALA A 1 404 ? -0.784 16.259 3.241 1.00 46.47 404 ALA A C 1
ATOM 3052 O O . ALA A 1 404 ? 0.112 17.015 3.635 1.00 46.47 404 ALA A O 1
ATOM 3053 N N . GLY A 1 405 ? -2.072 16.523 3.459 1.00 54.00 405 GLY A N 1
ATOM 3054 C CA . GLY A 1 405 ? -2.495 17.611 4.333 1.00 54.00 405 GLY A CA 1
ATOM 3055 C C . GLY A 1 405 ? -2.347 17.224 5.800 1.00 54.00 405 GLY A C 1
ATOM 3056 O O . GLY A 1 405 ? -2.425 16.054 6.160 1.00 54.00 405 GLY A O 1
ATOM 3057 N N . TYR A 1 406 ? -2.136 18.216 6.657 1.00 64.69 406 TYR A N 1
ATOM 3058 C CA . TYR A 1 406 ? -1.802 18.006 8.060 1.00 64.69 406 TYR A CA 1
ATOM 3059 C C . TYR A 1 406 ? -2.621 18.911 8.974 1.00 64.69 406 TYR A C 1
ATOM 3061 O O . TYR A 1 406 ? -2.907 20.062 8.637 1.00 64.69 406 TYR A O 1
ATOM 3069 N N . PHE A 1 407 ? -2.950 18.434 10.174 1.00 67.19 407 PHE A N 1
ATOM 3070 C CA . PHE A 1 407 ? -3.481 19.331 11.194 1.00 67.19 407 PHE A CA 1
ATOM 3071 C C . PHE A 1 407 ? -2.392 20.251 11.754 1.00 67.19 407 PHE A C 1
ATOM 3073 O O . PHE A 1 407 ? -1.265 19.843 12.051 1.00 67.19 407 PHE A O 1
ATOM 3080 N N . VAL A 1 408 ? -2.767 21.514 11.924 1.00 69.31 408 VAL A N 1
ATOM 3081 C CA . VAL A 1 408 ? -2.038 22.526 12.681 1.00 69.31 408 VAL A CA 1
ATOM 3082 C C . VAL A 1 408 ? -2.631 22.601 14.082 1.00 69.31 408 VAL A C 1
ATOM 3084 O O . VAL A 1 408 ? -3.848 22.563 14.236 1.00 69.31 408 VAL A O 1
ATOM 3087 N N . GLY A 1 409 ? -1.786 22.693 15.107 1.00 74.75 409 GLY A N 1
ATOM 3088 C CA . GLY A 1 409 ? -2.226 22.947 16.479 1.00 74.75 409 GLY A CA 1
ATOM 3089 C C . GLY A 1 409 ? -2.383 24.442 16.759 1.00 74.75 409 GLY A C 1
ATOM 3090 O O . GLY A 1 409 ? -1.840 25.274 16.034 1.00 74.75 409 GLY A O 1
ATOM 3091 N N . ALA A 1 410 ? -3.039 24.804 17.865 1.00 70.88 410 ALA A N 1
ATOM 3092 C CA . ALA A 1 410 ? -3.322 26.205 18.239 1.00 70.88 410 ALA A CA 1
ATOM 3093 C C . ALA A 1 410 ? -2.076 27.117 18.424 1.00 70.88 410 ALA A C 1
ATOM 3095 O O . ALA A 1 410 ? -2.197 28.319 18.650 1.00 70.88 410 ALA A O 1
ATOM 3096 N N . ASN A 1 411 ? -0.863 26.561 18.324 1.00 69.88 411 ASN A N 1
ATOM 3097 C CA . ASN A 1 411 ? 0.417 27.277 18.304 1.00 69.88 411 ASN A CA 1
ATOM 3098 C C . ASN A 1 411 ? 0.941 27.597 16.880 1.00 69.88 411 ASN A C 1
ATOM 3100 O O . ASN A 1 411 ? 2.054 28.112 16.749 1.00 69.88 411 ASN A O 1
ATOM 3104 N N . GLY A 1 412 ? 0.183 27.270 15.826 1.00 64.50 412 GLY A N 1
ATOM 3105 C CA . GLY A 1 412 ? 0.535 27.519 14.423 1.00 64.50 412 GLY A CA 1
ATOM 3106 C C . GLY A 1 412 ? 1.529 26.528 13.798 1.00 64.50 412 GLY A C 1
ATOM 3107 O O . GLY A 1 412 ? 2.110 26.835 12.758 1.00 64.50 412 GLY A O 1
ATOM 3108 N N . ARG A 1 413 ? 1.773 25.360 14.412 1.00 66.25 413 ARG A N 1
ATOM 3109 C CA . ARG A 1 413 ? 2.713 24.326 13.921 1.00 66.25 413 ARG A CA 1
ATOM 3110 C C . ARG A 1 413 ? 1.970 23.059 13.478 1.00 66.25 413 ARG A C 1
ATOM 3112 O O . ARG A 1 413 ? 0.925 22.764 14.055 1.00 66.25 413 ARG A O 1
ATOM 3119 N N . LYS A 1 414 ? 2.516 22.287 12.514 1.00 66.06 414 LYS A N 1
ATOM 3120 C CA . LYS A 1 414 ? 2.050 20.903 12.233 1.00 66.06 414 LYS A CA 1
ATOM 3121 C C . LYS A 1 414 ? 2.066 20.133 13.553 1.00 66.06 414 LYS A C 1
ATOM 3123 O O . LYS A 1 414 ? 3.063 20.196 14.273 1.00 66.06 414 LYS A O 1
ATOM 3128 N N . VAL A 1 415 ? 0.981 19.430 13.864 1.00 61.91 415 VAL A N 1
ATOM 3129 C CA . VAL A 1 415 ? 0.960 18.507 14.999 1.00 61.91 415 VAL A CA 1
ATOM 3130 C C . VAL A 1 415 ? 1.794 17.286 14.614 1.00 61.91 415 VAL A C 1
ATOM 3132 O O . VAL A 1 415 ? 1.429 16.537 13.713 1.00 61.91 415 VAL A O 1
ATOM 3135 N N . THR A 1 416 ? 2.960 17.152 15.244 1.00 51.25 416 THR A N 1
ATOM 3136 C CA . THR A 1 416 ? 3.893 16.021 15.083 1.00 51.25 416 THR A CA 1
ATOM 3137 C C . THR A 1 416 ? 3.859 15.061 16.267 1.00 51.25 416 THR A C 1
ATOM 3139 O O . THR A 1 416 ? 4.317 13.928 16.157 1.00 51.25 416 THR A O 1
ATOM 3142 N N . ASP A 1 417 ? 3.327 15.520 17.397 1.00 50.47 417 ASP A N 1
ATOM 3143 C CA . ASP A 1 417 ? 3.186 14.737 18.617 1.00 50.47 417 ASP A CA 1
ATOM 3144 C C . ASP A 1 417 ? 1.827 14.018 18.587 1.00 50.47 417 ASP A C 1
ATOM 3146 O O . ASP A 1 417 ? 0.834 14.573 18.109 1.00 50.47 417 ASP A O 1
ATOM 3150 N N . LYS A 1 418 ? 1.762 12.778 19.090 1.00 60.25 418 LYS A N 1
ATOM 3151 C CA . LYS A 1 418 ? 0.519 11.986 19.121 1.00 60.25 418 LYS A CA 1
ATOM 3152 C C . LYS A 1 418 ? -0.450 12.520 20.180 1.00 60.25 418 LYS A C 1
ATOM 3154 O O . LYS A 1 418 ? -0.551 11.970 21.274 1.00 60.25 418 LYS A O 1
ATOM 3159 N N . ASN A 1 419 ? -1.167 13.591 19.854 1.00 72.00 419 ASN A N 1
ATOM 3160 C CA . ASN A 1 419 ? -2.272 14.064 20.676 1.00 72.00 419 ASN A CA 1
ATOM 3161 C C . ASN A 1 419 ? -3.421 13.044 20.632 1.00 72.00 419 ASN A C 1
ATOM 3163 O O . ASN A 1 419 ? -3.931 12.701 19.567 1.00 72.00 419 ASN A O 1
ATOM 3167 N N . GLU A 1 420 ? -3.837 12.561 21.799 1.00 87.00 420 GLU A N 1
ATOM 3168 C CA . GLU A 1 420 ? -4.896 11.559 21.899 1.00 87.00 420 GLU A CA 1
ATOM 3169 C C . GLU A 1 420 ? -6.287 12.202 21.943 1.00 87.00 420 GLU A C 1
ATOM 3171 O O . GLU A 1 420 ? -6.663 12.854 22.925 1.00 87.00 420 GLU A O 1
ATOM 3176 N N . ILE A 1 421 ? -7.094 11.937 20.918 1.00 89.00 421 ILE A N 1
ATOM 3177 C CA . ILE A 1 421 ? -8.529 12.206 20.930 1.00 89.00 421 ILE A CA 1
ATOM 3178 C C . ILE A 1 421 ? -9.186 11.254 21.932 1.00 89.00 421 ILE A C 1
ATOM 3180 O O . ILE A 1 421 ? -9.268 10.044 21.712 1.00 89.00 421 ILE A O 1
ATOM 3184 N N . GLN A 1 422 ? -9.648 11.819 23.049 1.00 92.12 422 GLN A N 1
ATOM 3185 C CA . GLN A 1 422 ? -10.267 11.060 24.132 1.00 92.12 422 GLN A CA 1
ATOM 3186 C C . GLN A 1 422 ? -11.629 10.512 23.695 1.00 92.12 422 GLN A C 1
ATOM 3188 O O . GLN A 1 422 ? -12.548 11.274 23.386 1.00 92.12 422 GLN A O 1
ATOM 3193 N N . THR A 1 423 ? -11.762 9.188 23.672 1.00 93.62 423 THR A N 1
ATOM 3194 C CA . THR A 1 423 ? -12.990 8.496 23.256 1.00 93.62 423 THR A CA 1
ATOM 3195 C C . THR A 1 423 ? -13.908 8.210 24.448 1.00 93.62 423 THR A C 1
ATOM 3197 O O . THR A 1 423 ? -13.520 8.318 25.612 1.00 93.62 423 THR A O 1
ATOM 3200 N N . SER A 1 424 ? -15.169 7.862 24.170 1.00 93.75 424 SER A N 1
ATOM 3201 C CA . SER A 1 424 ? -16.128 7.508 25.225 1.00 93.75 424 SER A CA 1
ATOM 3202 C C . SER A 1 424 ? -15.867 6.111 25.798 1.00 93.75 424 SER A C 1
ATOM 3204 O O . SER A 1 424 ? -15.473 5.209 25.064 1.00 93.75 424 SER A O 1
ATOM 3206 N N . GLU A 1 425 ? -16.208 5.891 27.073 1.00 93.62 425 GLU A N 1
ATOM 3207 C CA . GLU A 1 425 ? -16.214 4.558 27.710 1.00 93.62 425 GLU A CA 1
ATOM 3208 C C . GLU A 1 425 ? -16.901 3.484 26.846 1.00 93.62 425 GLU A C 1
ATOM 3210 O O . GLU A 1 425 ? -16.444 2.348 26.793 1.00 93.62 425 GLU A O 1
ATOM 3215 N N . LYS A 1 426 ? -17.987 3.833 26.136 1.00 93.44 426 LYS A N 1
ATOM 3216 C CA . LYS A 1 426 ? -18.693 2.891 25.255 1.00 93.44 426 LYS A CA 1
ATOM 3217 C C . LYS A 1 426 ? -17.837 2.495 24.046 1.00 93.44 426 LYS A C 1
ATOM 3219 O O . LYS A 1 426 ? -17.809 1.327 23.686 1.00 93.44 426 LYS A O 1
ATOM 3224 N N . PHE A 1 427 ? -17.122 3.447 23.444 1.00 94.12 427 PHE A N 1
ATOM 3225 C CA . PHE A 1 427 ? -16.180 3.157 22.360 1.00 94.12 427 PHE A CA 1
ATOM 3226 C C . PHE A 1 427 ? -15.022 2.280 22.860 1.00 94.12 427 PHE A C 1
ATOM 3228 O O . PHE A 1 427 ? -14.673 1.304 22.205 1.00 94.12 427 PHE A O 1
ATOM 3235 N N . LYS A 1 428 ? -14.482 2.569 24.053 1.00 95.38 428 LYS A N 1
ATOM 3236 C CA . LYS A 1 428 ? -13.423 1.757 24.675 1.00 95.38 428 LYS A CA 1
ATOM 3237 C C . LYS A 1 428 ? -13.883 0.330 24.971 1.00 95.38 428 LYS A C 1
ATOM 3239 O O . LYS A 1 428 ? -13.162 -0.608 24.654 1.00 95.38 428 LYS A O 1
ATOM 3244 N N . ALA A 1 429 ? -15.101 0.159 25.488 1.00 95.19 429 ALA A N 1
ATOM 3245 C CA . ALA A 1 429 ? -15.726 -1.150 25.669 1.00 95.19 429 ALA A CA 1
ATOM 3246 C C . ALA A 1 429 ? -15.881 -1.910 24.337 1.00 95.19 429 ALA A C 1
ATOM 3248 O O . ALA A 1 429 ? -15.530 -3.084 24.249 1.00 95.19 429 ALA A O 1
ATOM 3249 N N . SER A 1 430 ? -16.356 -1.232 23.286 1.00 94.69 430 SER A N 1
ATOM 3250 C CA . SER A 1 430 ? -16.461 -1.808 21.940 1.00 94.69 430 SER A CA 1
ATOM 3251 C C . SER A 1 430 ? -15.101 -2.258 21.394 1.00 94.69 430 SER A C 1
ATOM 3253 O O . SER A 1 430 ? -14.993 -3.373 20.892 1.00 94.69 430 SER A O 1
ATOM 3255 N N . TYR A 1 431 ? -14.067 -1.417 21.509 1.00 95.06 431 TYR A N 1
ATOM 3256 C CA . TYR A 1 431 ? -12.708 -1.694 21.025 1.00 95.06 431 TYR A CA 1
ATOM 3257 C C . TYR A 1 431 ? -12.048 -2.858 21.768 1.00 95.06 431 TYR A C 1
ATOM 3259 O O . TYR A 1 431 ? -11.509 -3.765 21.136 1.00 95.06 431 TYR A O 1
ATOM 3267 N N . ASP A 1 432 ? -12.168 -2.877 23.096 1.00 95.56 432 ASP A N 1
ATOM 3268 C CA . ASP A 1 432 ? -11.688 -3.974 23.935 1.00 95.56 432 ASP A CA 1
ATOM 3269 C C . ASP A 1 432 ? -12.367 -5.297 23.550 1.00 95.56 432 ASP A C 1
ATOM 3271 O O . ASP A 1 432 ? -11.689 -6.277 23.243 1.00 95.56 432 ASP A O 1
ATOM 3275 N N . PHE A 1 433 ? -13.704 -5.318 23.444 1.00 96.81 433 PHE A N 1
ATOM 3276 C CA . PHE A 1 433 ? -14.411 -6.519 22.999 1.00 96.81 433 PHE A CA 1
ATOM 3277 C C . PHE A 1 433 ? -13.992 -6.961 21.588 1.00 96.81 433 PHE A C 1
ATOM 3279 O O . PHE A 1 433 ? -13.752 -8.150 21.379 1.00 96.81 433 PHE A O 1
ATOM 3286 N N . GLN A 1 434 ? -13.860 -6.030 20.637 1.00 95.38 434 GLN A N 1
ATOM 3287 C CA . GLN A 1 434 ? -13.419 -6.319 19.270 1.00 95.38 434 GLN A CA 1
ATOM 3288 C C . GLN A 1 434 ? -12.051 -7.022 19.274 1.00 95.38 434 GLN A C 1
ATOM 3290 O O . GLN A 1 434 ? -11.960 -8.207 18.945 1.00 95.38 434 GLN A O 1
ATOM 3295 N N . VAL A 1 435 ? -11.009 -6.324 19.732 1.00 93.06 435 VAL A N 1
ATOM 3296 C CA . VAL A 1 435 ? -9.611 -6.747 19.559 1.00 93.06 435 VAL A CA 1
ATOM 3297 C C . VAL A 1 435 ? -9.204 -7.844 20.549 1.00 93.06 435 VAL A C 1
ATOM 3299 O O . VAL A 1 435 ? -8.354 -8.680 20.230 1.00 93.06 435 VAL A O 1
ATOM 3302 N N . ASN A 1 436 ? -9.785 -7.902 21.753 1.00 93.88 436 ASN A N 1
ATOM 3303 C CA . ASN A 1 436 ? -9.409 -8.892 22.773 1.00 93.88 436 ASN A CA 1
ATOM 3304 C C . ASN A 1 436 ? -10.298 -10.142 22.827 1.00 93.88 436 ASN A C 1
ATOM 3306 O O . ASN A 1 436 ? -9.868 -11.156 23.391 1.00 93.88 436 ASN A O 1
ATOM 3310 N N . TYR A 1 437 ? -11.476 -10.125 22.195 1.00 96.25 437 TYR A N 1
ATOM 3311 C CA . TYR A 1 437 ? -12.449 -11.215 22.316 1.00 96.25 437 TYR A CA 1
ATOM 3312 C C . TYR A 1 437 ? -13.037 -11.640 20.963 1.00 96.25 437 TYR A C 1
ATOM 3314 O O . TYR A 1 437 ? -12.904 -12.813 20.610 1.00 96.25 437 TYR A O 1
ATOM 3322 N N . ALA A 1 438 ? -13.612 -10.722 20.180 1.00 95.94 438 ALA A N 1
ATOM 3323 C CA . ALA A 1 438 ? -14.297 -11.043 18.925 1.00 95.94 438 ALA A CA 1
ATOM 3324 C C . ALA A 1 438 ? -13.337 -11.464 17.800 1.00 95.94 438 ALA A C 1
ATOM 3326 O O . ALA A 1 438 ? -13.521 -12.525 17.206 1.00 95.94 438 ALA A O 1
ATOM 3327 N N . ASP A 1 439 ? -12.273 -10.700 17.546 1.00 92.94 439 ASP A N 1
ATOM 3328 C CA . ASP A 1 439 ? -11.276 -11.035 16.515 1.00 92.94 439 ASP A CA 1
ATOM 3329 C C . ASP A 1 439 ? -10.508 -12.319 16.870 1.00 92.94 439 ASP A C 1
ATOM 3331 O O . ASP A 1 439 ? -10.099 -13.091 16.004 1.00 92.94 439 ASP A O 1
ATOM 3335 N N . LYS A 1 440 ? -10.391 -12.599 18.172 1.00 93.81 440 LYS A N 1
ATOM 3336 C CA . LYS A 1 440 ? -9.750 -13.794 18.734 1.00 93.81 440 LYS A CA 1
ATOM 3337 C C . LYS A 1 440 ? -10.713 -14.992 18.850 1.00 93.81 440 LYS A C 1
ATOM 3339 O O . LYS A 1 440 ? -10.304 -16.031 19.373 1.00 93.81 440 LYS A O 1
ATOM 3344 N N . VAL A 1 441 ? -11.961 -14.901 18.356 1.00 96.00 441 VAL A N 1
ATOM 3345 C CA . VAL A 1 441 ? -12.992 -15.953 18.512 1.00 96.00 441 VAL A CA 1
ATOM 3346 C C . VAL A 1 441 ? -12.559 -17.309 17.948 1.00 96.00 441 VAL A C 1
ATOM 3348 O O . VAL A 1 441 ? -12.750 -18.333 18.604 1.00 96.00 441 VAL A O 1
ATOM 3351 N N . LEU A 1 442 ? -11.932 -17.325 16.767 1.00 91.69 442 LEU A N 1
ATOM 3352 C CA . LEU A 1 442 ? -11.504 -18.560 16.103 1.00 91.69 442 LEU A CA 1
ATOM 3353 C C . LEU A 1 442 ? -10.360 -19.238 16.872 1.00 91.69 442 LEU A C 1
ATOM 3355 O O . LEU A 1 442 ? -10.462 -20.420 17.195 1.00 91.69 442 LEU A O 1
ATOM 3359 N N . ASP A 1 443 ? -9.321 -18.475 17.221 1.00 91.31 443 ASP A N 1
ATOM 3360 C CA . ASP A 1 443 ? -8.058 -19.017 17.738 1.00 91.31 443 ASP A CA 1
ATOM 3361 C C . ASP A 1 443 ? -8.054 -19.250 19.261 1.00 91.31 443 ASP A C 1
ATOM 3363 O O . ASP A 1 443 ? -7.422 -20.194 19.734 1.00 91.31 443 ASP A O 1
ATOM 3367 N N . LYS A 1 444 ? -8.750 -18.411 20.047 1.00 95.88 444 LYS A N 1
ATOM 3368 C CA . LYS A 1 444 ? -8.821 -18.535 21.520 1.00 95.88 444 LYS A CA 1
ATOM 3369 C C . LYS A 1 444 ? -10.063 -19.297 21.998 1.00 95.88 444 LYS A C 1
ATOM 3371 O O . LYS A 1 444 ? -9.992 -19.977 23.020 1.00 95.88 444 LYS A O 1
ATOM 3376 N N . TYR A 1 445 ? -11.183 -19.208 21.277 1.00 96.00 445 TYR A N 1
ATOM 3377 C CA . TYR A 1 445 ? -12.484 -19.735 21.723 1.00 96.00 445 TYR A CA 1
ATOM 3378 C C . TYR A 1 445 ? -13.089 -20.777 20.762 1.00 96.00 445 TYR A C 1
ATOM 3380 O O . TYR A 1 445 ? -14.269 -21.107 20.873 1.00 96.00 445 TYR A O 1
ATOM 3388 N N . ASN A 1 446 ? -12.291 -21.324 19.833 1.00 91.62 446 ASN A N 1
ATOM 3389 C CA . ASN A 1 446 ? -12.690 -22.355 18.861 1.00 91.62 446 ASN A CA 1
ATOM 3390 C C . ASN A 1 446 ? -13.930 -21.983 18.018 1.00 91.62 446 ASN A C 1
ATOM 3392 O O . ASN A 1 446 ? -14.730 -22.849 17.662 1.00 91.62 446 ASN A O 1
ATOM 3396 N N . GLY A 1 447 ? -14.111 -20.693 17.722 1.00 92.31 447 GLY A N 1
ATOM 3397 C CA . GLY A 1 447 ? -15.258 -20.177 16.972 1.00 92.31 447 GLY A CA 1
ATOM 3398 C C . GLY A 1 447 ? -16.541 -19.995 17.789 1.00 92.31 447 GLY A C 1
ATOM 3399 O O . GLY A 1 447 ? -17.597 -19.849 17.184 1.00 92.31 447 GLY A O 1
ATOM 3400 N N . ASN A 1 448 ? -16.473 -19.998 19.127 1.00 96.88 448 ASN A N 1
ATOM 3401 C CA . ASN A 1 448 ? -17.623 -19.741 19.997 1.00 96.88 448 ASN A CA 1
ATOM 3402 C C . ASN A 1 448 ? -17.615 -18.309 20.572 1.00 96.88 448 ASN A C 1
ATOM 3404 O O . ASN A 1 448 ? -16.891 -17.999 21.523 1.00 96.88 448 ASN A O 1
ATOM 3408 N N . MET A 1 449 ? -18.448 -17.438 20.006 1.00 98.12 449 MET A N 1
ATOM 3409 C CA . MET A 1 449 ? -18.568 -16.025 20.372 1.00 98.12 449 MET A CA 1
ATOM 3410 C C . MET A 1 449 ? -19.256 -15.833 21.727 1.00 98.12 449 MET A C 1
ATOM 3412 O O . MET A 1 449 ? -18.915 -14.901 22.457 1.00 98.12 449 MET A O 1
ATOM 3416 N N . VAL A 1 450 ? -20.171 -16.728 22.122 1.00 98.31 450 VAL A N 1
ATOM 3417 C CA . VAL A 1 450 ? -20.783 -16.679 23.462 1.00 98.31 450 VAL A CA 1
ATOM 3418 C C . VAL A 1 450 ? -19.734 -16.908 24.561 1.00 98.31 450 VAL A C 1
ATOM 3420 O O . VAL A 1 450 ? -19.754 -16.207 25.572 1.00 98.31 450 VAL A O 1
ATOM 3423 N N . SER A 1 451 ? -18.764 -17.805 24.356 1.00 98.25 451 SER A N 1
ATOM 3424 C CA . SER A 1 451 ? -17.635 -18.004 25.282 1.00 98.25 451 SER A CA 1
ATOM 3425 C C . SER A 1 451 ? -16.710 -16.786 25.334 1.00 98.25 451 SER A C 1
ATOM 3427 O O . SER A 1 451 ? -16.283 -16.393 26.419 1.00 98.25 451 SER A O 1
ATOM 3429 N N . ALA A 1 452 ? -16.447 -16.148 24.189 1.00 97.94 452 ALA A N 1
ATOM 3430 C CA . ALA A 1 452 ? -15.674 -14.907 24.134 1.00 97.94 452 ALA A CA 1
ATOM 3431 C C . ALA A 1 452 ? -16.361 -13.770 24.916 1.00 97.94 452 ALA A C 1
ATOM 3433 O O . ALA A 1 452 ? -15.716 -13.047 25.675 1.00 97.94 452 ALA A O 1
ATOM 3434 N N . LEU A 1 453 ? -17.687 -13.657 24.802 1.00 97.44 453 LEU A N 1
ATOM 3435 C CA . LEU A 1 453 ? -18.490 -12.690 25.551 1.00 97.44 453 LEU A CA 1
ATOM 3436 C C . LEU A 1 453 ? -18.565 -12.997 27.056 1.00 97.44 453 LEU A C 1
ATOM 3438 O O . LEU A 1 453 ? -18.574 -12.072 27.868 1.00 97.44 453 LEU A O 1
ATOM 3442 N N . GLN A 1 454 ? -18.595 -14.273 27.447 1.00 96.31 454 GLN A N 1
ATOM 3443 C CA . GLN A 1 454 ? -18.570 -14.677 28.857 1.00 96.31 454 GLN A CA 1
ATOM 3444 C C . GLN A 1 454 ? -17.227 -14.359 29.528 1.00 96.31 454 GLN A C 1
ATOM 3446 O O . GLN A 1 454 ? -17.229 -13.852 30.650 1.00 96.31 454 GLN A O 1
ATOM 3451 N N . ASP A 1 455 ? -16.104 -14.584 28.837 1.00 96.88 455 ASP A N 1
ATOM 3452 C CA . ASP A 1 455 ? -14.769 -14.190 29.307 1.00 96.88 455 ASP A CA 1
ATOM 3453 C C . ASP A 1 455 ? -14.666 -12.658 29.439 1.00 96.88 455 ASP A C 1
ATOM 3455 O O . ASP A 1 455 ? -14.304 -12.146 30.497 1.00 96.88 455 ASP A O 1
ATOM 3459 N N . TYR A 1 456 ? -15.124 -11.904 28.430 1.00 96.62 456 TYR A N 1
ATOM 3460 C CA . TYR A 1 456 ? -15.176 -10.437 28.502 1.00 96.62 456 TYR A CA 1
ATOM 3461 C C . TYR A 1 456 ? -16.012 -9.931 29.684 1.00 96.62 456 TYR A C 1
ATOM 3463 O O . TYR A 1 456 ? -15.589 -9.040 30.424 1.00 96.62 456 TYR A O 1
ATOM 3471 N N . HIS A 1 457 ? -17.188 -10.524 29.906 1.00 94.19 457 HIS A N 1
ATOM 3472 C CA . HIS A 1 457 ? -18.036 -10.157 31.033 1.00 94.19 457 HIS A CA 1
ATOM 3473 C C . HIS A 1 457 ? -17.354 -10.450 32.377 1.00 94.19 457 HIS A C 1
ATOM 3475 O O . HIS A 1 457 ? -17.376 -9.592 33.261 1.00 94.19 457 HIS A O 1
ATOM 3481 N N . PHE A 1 458 ? -16.700 -11.606 32.526 1.00 92.88 458 PHE A N 1
ATOM 3482 C CA . PHE A 1 458 ? -15.949 -11.952 33.734 1.00 92.88 458 PHE A CA 1
ATOM 3483 C C . PHE A 1 458 ? -14.801 -10.964 33.999 1.00 92.88 458 PHE A C 1
ATOM 3485 O O . PHE A 1 458 ? -14.736 -10.380 35.082 1.00 92.88 458 PHE A O 1
ATOM 3492 N N . ASN A 1 459 ? -13.968 -10.685 32.994 1.00 92.88 459 ASN A N 1
ATOM 3493 C CA . ASN A 1 459 ? -12.829 -9.769 33.123 1.00 92.88 459 ASN A CA 1
ATOM 3494 C C . ASN A 1 459 ? -13.291 -8.325 33.404 1.00 92.88 459 ASN A C 1
ATOM 3496 O O . ASN A 1 459 ? -12.660 -7.607 34.183 1.00 92.88 459 ASN A O 1
ATOM 3500 N N . SER A 1 460 ? -14.464 -7.921 32.893 1.00 93.19 460 SER A N 1
ATOM 3501 C CA . SER A 1 460 ? -15.070 -6.627 33.240 1.00 93.19 460 SER A CA 1
ATOM 3502 C C . SER A 1 460 ? -15.438 -6.509 34.723 1.00 93.19 460 SER A C 1
ATOM 3504 O O . SER A 1 460 ? -15.258 -5.451 35.324 1.00 93.19 460 SER A O 1
ATOM 3506 N N . LEU A 1 461 ? -15.903 -7.597 35.352 1.00 89.44 461 LEU A N 1
ATOM 3507 C CA . LEU A 1 461 ? -16.223 -7.630 36.784 1.00 89.44 461 LEU A CA 1
ATOM 3508 C C . LEU A 1 461 ? -14.962 -7.613 37.663 1.00 89.44 461 LEU A C 1
ATOM 3510 O O . LEU A 1 461 ? -15.026 -7.137 38.796 1.00 89.44 461 LEU A O 1
ATOM 3514 N N . MET A 1 462 ? -13.830 -8.085 37.133 1.00 91.06 462 MET A N 1
ATOM 3515 C CA . MET A 1 462 ? -12.508 -7.991 37.764 1.00 91.06 462 MET A CA 1
ATOM 3516 C C . MET A 1 462 ? -11.860 -6.603 37.604 1.00 91.06 462 MET A C 1
ATOM 3518 O O . MET A 1 462 ? -10.966 -6.256 38.374 1.00 91.06 462 MET A O 1
ATOM 3522 N N . GLY A 1 463 ? -12.336 -5.786 36.655 1.00 87.56 463 GLY A N 1
ATOM 3523 C CA . GLY A 1 463 ? -11.755 -4.479 36.328 1.00 87.56 463 GLY A CA 1
ATOM 3524 C C . GLY A 1 463 ? -10.549 -4.557 35.387 1.00 87.56 463 GLY A C 1
ATOM 3525 O O . GLY A 1 463 ? -9.723 -3.650 35.385 1.00 87.56 463 GLY A O 1
ATOM 3526 N N . GLU A 1 464 ? -10.446 -5.631 34.600 1.00 89.75 464 GLU A N 1
ATOM 3527 C CA . GLU A 1 464 ? -9.332 -5.913 33.678 1.00 89.75 464 GLU A CA 1
ATOM 3528 C C . GLU A 1 464 ? -9.623 -5.446 32.231 1.00 89.75 464 GLU A C 1
ATOM 3530 O O . GLU A 1 464 ? -8.949 -5.853 31.290 1.00 89.75 464 GLU A O 1
ATOM 3535 N N . THR A 1 465 ? -10.638 -4.592 32.049 1.00 92.56 465 THR A N 1
ATOM 3536 C CA . THR A 1 465 ? -11.140 -4.090 30.755 1.00 92.56 465 THR A CA 1
ATOM 3537 C C . THR A 1 465 ? -10.923 -2.584 30.583 1.00 92.56 465 THR A C 1
ATOM 3539 O O . THR A 1 465 ? -10.903 -1.839 31.563 1.00 92.56 465 THR A O 1
ATOM 3542 N N . LEU A 1 466 ? -10.852 -2.098 29.336 1.00 90.56 466 LEU A N 1
ATOM 3543 C CA . LEU A 1 466 ? -10.608 -0.674 29.007 1.00 90.56 466 LEU A CA 1
ATOM 3544 C C . LEU A 1 466 ? -11.740 0.291 29.410 1.00 90.56 466 LEU A C 1
ATOM 3546 O O . LEU A 1 466 ? -11.590 1.507 29.285 1.00 90.56 466 LEU A O 1
ATOM 3550 N N . ALA A 1 467 ? -12.879 -0.242 29.846 1.00 92.44 467 ALA A N 1
ATOM 3551 C CA . ALA A 1 467 ? -14.052 0.508 30.270 1.00 92.44 467 ALA A CA 1
ATOM 3552 C C . ALA A 1 467 ? -14.666 -0.105 31.533 1.00 92.44 467 ALA A C 1
ATOM 3554 O O . ALA A 1 467 ? -14.479 -1.285 31.841 1.00 92.44 467 ALA A O 1
ATOM 3555 N N . SER A 1 468 ? -15.445 0.700 32.250 1.00 90.44 468 SER A N 1
ATOM 3556 C CA . SER A 1 468 ? -16.131 0.288 33.472 1.00 90.44 468 SER A CA 1
ATOM 3557 C C . SER A 1 468 ? -17.214 -0.780 33.236 1.00 90.44 468 SER A C 1
ATOM 3559 O O . SER A 1 468 ? -18.019 -0.703 32.303 1.00 90.44 468 SER A O 1
ATOM 3561 N N . SER A 1 469 ? -17.309 -1.748 34.156 1.00 91.00 469 SER A N 1
ATOM 3562 C CA . SER A 1 469 ? -18.309 -2.832 34.129 1.00 91.00 469 SER A CA 1
ATOM 3563 C C . SER A 1 469 ? -19.758 -2.341 34.029 1.00 91.00 469 SER A C 1
ATOM 3565 O O . SER A 1 469 ? -20.596 -2.997 33.414 1.00 91.00 469 SER A O 1
ATOM 3567 N N . GLN A 1 470 ? -20.055 -1.157 34.573 1.00 92.56 470 GLN A N 1
ATOM 3568 C CA . GLN A 1 470 ? -21.362 -0.510 34.454 1.00 92.56 470 GLN A CA 1
ATOM 3569 C C . GLN A 1 470 ? -21.705 -0.141 33.002 1.00 92.56 470 GLN A C 1
ATOM 3571 O O . GLN A 1 470 ? -22.855 -0.302 32.599 1.00 92.56 470 GLN A O 1
ATOM 3576 N N . ILE A 1 471 ? -20.735 0.335 32.212 1.00 93.25 471 ILE A N 1
ATOM 3577 C CA . ILE A 1 471 ? -20.926 0.649 30.789 1.00 93.25 471 ILE A CA 1
ATOM 3578 C C . ILE A 1 471 ? -21.031 -0.644 29.982 1.00 93.25 471 ILE A C 1
ATOM 3580 O O . ILE A 1 471 ? -21.982 -0.809 29.217 1.00 93.25 471 ILE A O 1
ATOM 3584 N N . ILE A 1 472 ? -20.131 -1.596 30.233 1.00 92.94 472 ILE A N 1
ATOM 3585 C CA . ILE A 1 472 ? -20.111 -2.916 29.585 1.00 92.94 472 ILE A CA 1
ATOM 3586 C C . ILE A 1 472 ? -21.452 -3.642 29.785 1.00 92.94 472 ILE A C 1
ATOM 3588 O O . ILE A 1 472 ? -22.040 -4.134 28.822 1.00 92.94 472 ILE A O 1
ATOM 3592 N N . SER A 1 473 ? -22.015 -3.598 30.997 1.00 92.19 473 SER A N 1
ATOM 3593 C CA . SER A 1 473 ? -23.349 -4.126 31.327 1.00 92.19 473 SER A CA 1
ATOM 3594 C C . SER A 1 473 ? -24.466 -3.582 30.419 1.00 92.19 473 SER A C 1
ATOM 3596 O O . SER A 1 473 ? -25.341 -4.342 30.002 1.00 92.19 473 SER A O 1
ATOM 3598 N N . THR A 1 474 ? -24.413 -2.304 30.013 1.00 93.94 474 THR A N 1
ATOM 3599 C CA . THR A 1 474 ? -25.407 -1.734 29.074 1.00 93.94 474 THR A CA 1
ATOM 3600 C C . THR A 1 474 ? -25.297 -2.283 27.649 1.00 93.94 474 THR A C 1
ATOM 3602 O O . THR A 1 474 ? -26.279 -2.248 26.909 1.00 93.94 474 THR A O 1
ATOM 3605 N N . MET A 1 475 ? -24.134 -2.817 27.264 1.00 93.81 475 MET A N 1
ATOM 3606 C CA . MET A 1 475 ? -23.877 -3.385 25.935 1.00 93.81 475 MET A CA 1
ATOM 3607 C C . MET A 1 475 ? -24.161 -4.890 25.864 1.00 93.81 475 MET A C 1
ATOM 3609 O O . MET A 1 475 ? -24.486 -5.388 24.785 1.00 93.81 475 MET A O 1
ATOM 3613 N N . MET A 1 476 ? -24.102 -5.608 26.996 1.00 93.75 476 MET A N 1
ATOM 3614 C CA . MET A 1 476 ? -24.259 -7.071 27.060 1.00 93.75 476 MET A CA 1
ATOM 3615 C C . MET A 1 476 ? -25.480 -7.591 26.293 1.00 93.75 476 MET A C 1
ATOM 3617 O O . MET A 1 476 ? -25.354 -8.568 25.568 1.00 93.75 476 MET A O 1
ATOM 3621 N N . SER A 1 477 ? -26.642 -6.937 26.391 1.00 94.19 477 SER A N 1
ATOM 3622 C CA . SER A 1 477 ? -27.863 -7.400 25.706 1.00 94.19 477 SER A CA 1
ATOM 3623 C C . SER A 1 477 ? -27.731 -7.415 24.173 1.00 94.19 477 SER A C 1
ATOM 3625 O O . SER A 1 477 ? -28.197 -8.346 23.522 1.00 94.19 477 SER A O 1
ATOM 3627 N N . GLY A 1 478 ? -27.050 -6.424 23.584 1.00 95.19 478 GLY A N 1
ATOM 3628 C CA . GLY A 1 478 ? -26.783 -6.399 22.140 1.00 95.19 478 GLY A CA 1
ATOM 3629 C C . GLY A 1 478 ? -25.708 -7.408 21.736 1.00 95.19 478 GLY A C 1
ATOM 3630 O O . GLY A 1 478 ? -25.866 -8.124 20.748 1.00 95.19 478 GLY A O 1
ATOM 3631 N N . LEU A 1 479 ? -24.648 -7.507 22.543 1.00 97.00 479 LEU A N 1
ATOM 3632 C CA . LEU A 1 479 ? -23.546 -8.443 22.328 1.00 97.00 479 LEU A CA 1
ATOM 3633 C C . LEU A 1 479 ? -23.993 -9.911 22.423 1.00 97.00 479 LEU A C 1
ATOM 3635 O O . LEU A 1 479 ? -23.568 -10.709 21.595 1.00 97.00 479 LEU A O 1
ATOM 3639 N N . TYR A 1 480 ? -24.888 -10.267 23.353 1.00 97.62 480 TYR A N 1
ATOM 3640 C CA . TYR A 1 480 ? -25.442 -11.626 23.455 1.00 97.62 480 TYR A CA 1
ATOM 3641 C C . TYR A 1 480 ? -26.283 -11.991 22.228 1.00 97.62 480 TYR A C 1
ATOM 3643 O O . TYR A 1 480 ? -26.079 -13.061 21.665 1.00 97.62 480 TYR A O 1
ATOM 3651 N N . ILE A 1 481 ? -27.157 -11.091 21.756 1.00 97.94 481 ILE A N 1
ATOM 3652 C CA . ILE A 1 481 ? -27.961 -11.318 20.539 1.00 97.94 481 ILE A CA 1
ATOM 3653 C C . ILE A 1 481 ? -27.056 -11.542 19.318 1.00 97.94 481 ILE A C 1
ATOM 3655 O O . ILE A 1 481 ? -27.321 -12.429 18.506 1.00 97.94 481 ILE A O 1
ATOM 3659 N N . PHE A 1 482 ? -25.975 -10.765 19.191 1.00 98.31 482 PHE A N 1
ATOM 3660 C CA . PHE A 1 482 ? -24.981 -10.985 18.142 1.00 98.31 482 PHE A CA 1
ATOM 3661 C C . PHE A 1 482 ? -24.241 -12.325 18.313 1.00 98.31 482 PHE A C 1
ATOM 3663 O O . PHE A 1 482 ? -24.123 -13.073 17.346 1.00 98.31 482 PHE A O 1
ATOM 3670 N N . ALA A 1 483 ? -23.778 -12.652 19.522 1.00 98.38 483 ALA A N 1
ATOM 3671 C CA . ALA A 1 483 ? -23.001 -13.859 19.796 1.00 98.38 483 ALA A CA 1
ATOM 3672 C C . ALA A 1 483 ? -23.804 -15.154 19.576 1.00 98.38 483 ALA A C 1
ATOM 3674 O O . ALA A 1 483 ? -23.303 -16.080 18.943 1.00 98.38 483 ALA A O 1
ATOM 3675 N N . GLU A 1 484 ? -25.062 -15.203 20.026 1.00 98.38 484 GLU A N 1
ATOM 3676 C CA . GLU A 1 484 ? -25.962 -16.338 19.779 1.00 98.38 484 GLU A CA 1
ATOM 3677 C C . GLU A 1 484 ? -26.246 -16.515 18.279 1.00 98.38 484 GLU A C 1
ATOM 3679 O O . GLU A 1 484 ? -26.203 -17.635 17.770 1.00 98.38 484 GLU A O 1
ATOM 3684 N N . ALA A 1 485 ? -26.483 -15.417 17.549 1.00 98.12 485 ALA A N 1
ATOM 3685 C CA . ALA A 1 485 ? -26.688 -15.458 16.102 1.00 98.12 485 ALA A CA 1
ATOM 3686 C C . ALA A 1 485 ? -25.417 -15.879 15.340 1.00 98.12 485 ALA A C 1
ATOM 3688 O O . ALA A 1 485 ? -25.508 -16.600 14.344 1.00 98.12 485 ALA A O 1
ATOM 3689 N N . TYR A 1 486 ? -24.238 -15.452 15.801 1.00 98.31 486 TYR A N 1
ATOM 3690 C CA . TYR A 1 486 ? -22.949 -15.851 15.240 1.00 98.31 486 TYR A CA 1
ATOM 3691 C C . TYR A 1 486 ? -22.734 -17.360 15.399 1.00 98.31 486 TYR A C 1
ATOM 3693 O O . TYR A 1 486 ? -22.537 -18.043 14.392 1.00 98.31 486 TYR A O 1
ATOM 3701 N N . ASP A 1 487 ? -22.864 -17.890 16.618 1.00 98.12 487 ASP A N 1
ATOM 3702 C CA . ASP A 1 487 ? -22.659 -19.312 16.927 1.00 98.12 487 ASP A CA 1
ATOM 3703 C C . ASP A 1 487 ? -23.656 -20.217 16.174 1.00 98.12 487 ASP A C 1
ATOM 3705 O O . ASP A 1 487 ? -23.265 -21.232 15.589 1.00 98.12 487 ASP A O 1
ATOM 3709 N N . ASP A 1 488 ? -24.930 -19.817 16.101 1.00 97.62 488 ASP A N 1
ATOM 3710 C CA . ASP A 1 488 ? -25.966 -20.472 15.287 1.00 97.62 488 ASP A CA 1
ATOM 3711 C C . ASP A 1 488 ? -25.608 -20.482 13.787 1.00 97.62 488 ASP A C 1
ATOM 3713 O O . ASP A 1 488 ? -25.818 -21.482 13.092 1.00 97.62 488 ASP A O 1
ATOM 3717 N N . SER A 1 489 ? -25.003 -19.402 13.283 1.00 97.00 489 SER A N 1
ATOM 3718 C CA . SER A 1 489 ? -24.537 -19.331 11.896 1.00 97.00 489 SER A CA 1
ATOM 3719 C C . SER A 1 489 ? -23.326 -20.233 11.632 1.00 97.00 489 SER A C 1
ATOM 3721 O O . SER A 1 489 ? -23.290 -20.913 10.606 1.00 97.00 489 SER A O 1
ATOM 3723 N N . ILE A 1 490 ? -22.371 -20.309 12.568 1.00 95.38 490 ILE A N 1
ATOM 3724 C CA . ILE A 1 490 ? -21.207 -21.204 12.491 1.00 95.38 490 ILE A CA 1
ATOM 3725 C C . ILE A 1 490 ? -21.683 -22.661 12.476 1.00 95.38 490 ILE A C 1
ATOM 3727 O O . ILE A 1 490 ? -21.236 -23.439 11.634 1.00 95.38 490 ILE A O 1
ATOM 3731 N N . GLN A 1 491 ? -22.659 -23.016 13.319 1.00 94.50 491 GLN A N 1
ATOM 3732 C CA . GLN A 1 491 ? -23.250 -24.357 13.339 1.00 94.50 491 GLN A CA 1
ATOM 3733 C C . GLN A 1 491 ? -23.959 -24.723 12.020 1.00 94.50 491 GLN A C 1
ATOM 3735 O O . GLN A 1 491 ? -23.927 -25.884 11.611 1.00 94.50 491 GLN A O 1
ATOM 3740 N N . LYS A 1 492 ? -24.605 -23.757 11.353 1.00 94.69 492 LYS A N 1
ATOM 3741 C CA . LYS A 1 492 ? -25.367 -23.982 10.109 1.00 94.69 492 LYS A CA 1
ATOM 3742 C C . LYS A 1 492 ? -24.522 -23.954 8.839 1.00 94.69 492 LYS A C 1
ATOM 3744 O O . LYS A 1 492 ? -24.843 -24.673 7.896 1.00 94.69 492 LYS A O 1
ATOM 3749 N N . PHE A 1 493 ? -23.490 -23.114 8.799 1.00 95.00 493 PHE A N 1
ATOM 3750 C CA . PHE A 1 493 ? -22.786 -22.757 7.565 1.00 95.00 493 PHE A CA 1
ATOM 3751 C C . PHE A 1 493 ? -21.267 -22.941 7.626 1.00 95.00 493 PHE A C 1
ATOM 3753 O O . PHE A 1 493 ? -20.640 -22.966 6.573 1.00 95.00 493 PHE A O 1
ATOM 3760 N N . GLY A 1 494 ? -20.666 -23.110 8.808 1.00 87.44 494 GLY A N 1
ATOM 3761 C CA . GLY A 1 494 ? -19.210 -23.094 9.008 1.00 87.44 494 GLY A CA 1
ATOM 3762 C C . GLY A 1 494 ? -18.411 -24.267 8.425 1.00 87.44 494 GLY A C 1
ATOM 3763 O O . GLY A 1 494 ? -17.189 -24.244 8.507 1.00 87.44 494 GLY A O 1
ATOM 3764 N N . ASN A 1 495 ? -19.060 -25.296 7.867 1.00 78.81 495 ASN A N 1
ATOM 3765 C CA . ASN A 1 495 ? -18.375 -26.422 7.221 1.00 78.81 495 ASN A CA 1
ATOM 3766 C C . ASN A 1 495 ? -19.284 -27.127 6.193 1.00 78.81 495 ASN A C 1
ATOM 3768 O O . ASN A 1 495 ? -19.836 -28.196 6.459 1.00 78.81 495 ASN A O 1
ATOM 3772 N N . VAL A 1 496 ? -19.477 -26.503 5.025 1.00 76.25 496 VAL A N 1
ATOM 3773 C CA . VAL A 1 496 ? -20.304 -27.056 3.923 1.00 76.25 496 VAL A CA 1
ATOM 3774 C C . VAL A 1 496 ? -19.495 -27.520 2.704 1.00 76.25 496 VAL A C 1
ATOM 3776 O O . VAL A 1 496 ? -20.076 -28.018 1.739 1.00 76.25 496 VAL A O 1
ATOM 3779 N N . GLY A 1 497 ? -18.180 -27.291 2.699 1.00 65.50 497 GLY A N 1
ATOM 3780 C CA . GLY A 1 497 ? -17.359 -27.252 1.487 1.00 65.50 497 GLY A CA 1
ATOM 3781 C C . GLY A 1 497 ? -15.883 -27.576 1.717 1.00 65.50 497 GLY A C 1
ATOM 3782 O O . GLY A 1 497 ? -15.475 -27.945 2.814 1.00 65.50 497 GLY A O 1
ATOM 3783 N N . SER A 1 498 ? -15.102 -27.520 0.640 1.00 61.88 498 SER A N 1
ATOM 3784 C CA . SER A 1 498 ? -13.823 -28.224 0.518 1.00 61.88 498 SER A CA 1
ATOM 3785 C C . SER A 1 498 ? -12.568 -27.352 0.634 1.00 61.88 498 SER A C 1
ATOM 3787 O O . SER A 1 498 ? -12.447 -26.357 -0.078 1.00 61.88 498 SER A O 1
ATOM 3789 N N . ASN A 1 499 ? -11.583 -27.919 1.346 1.00 56.59 499 ASN A N 1
ATOM 3790 C CA . ASN A 1 499 ? -10.125 -27.699 1.314 1.00 56.59 499 ASN A CA 1
ATOM 3791 C C . ASN A 1 499 ? -9.517 -27.021 2.548 1.00 56.59 499 ASN A C 1
ATOM 3793 O O . ASN A 1 499 ? -9.987 -26.001 3.044 1.00 56.59 499 ASN A O 1
ATOM 3797 N N . ASN A 1 500 ? -8.384 -27.581 2.984 1.00 53.84 500 ASN A N 1
ATOM 3798 C CA . ASN A 1 500 ? -7.516 -27.014 4.013 1.00 53.84 500 ASN A CA 1
ATOM 3799 C C . ASN A 1 500 ? -6.532 -26.036 3.357 1.00 53.84 500 ASN A C 1
ATOM 3801 O O . ASN A 1 500 ? -5.417 -26.414 2.996 1.00 53.84 500 ASN A O 1
ATOM 3805 N N . ILE A 1 501 ? -6.958 -24.789 3.174 1.00 63.97 501 ILE A N 1
ATOM 3806 C CA . ILE A 1 501 ? -6.124 -23.733 2.591 1.00 63.97 501 ILE A CA 1
ATOM 3807 C C . ILE A 1 501 ? -5.138 -23.229 3.656 1.00 63.97 501 ILE A C 1
ATOM 3809 O O . ILE A 1 501 ? -5.524 -22.866 4.766 1.00 63.97 501 ILE A O 1
ATOM 3813 N N . THR A 1 502 ? -3.843 -23.252 3.339 1.00 65.69 502 THR A N 1
ATOM 3814 C CA . THR A 1 502 ? -2.757 -22.897 4.265 1.00 65.69 502 THR A CA 1
ATOM 3815 C C . THR A 1 502 ? -2.414 -21.406 4.204 1.00 65.69 502 THR A C 1
ATOM 3817 O O . THR A 1 502 ? -2.675 -20.722 3.212 1.00 65.69 502 THR A O 1
ATOM 3820 N N . LYS A 1 503 ? -1.740 -20.904 5.250 1.00 65.62 503 LYS A N 1
ATOM 3821 C CA . LYS A 1 503 ? -1.179 -19.539 5.291 1.00 65.62 503 LYS A CA 1
ATOM 3822 C C . LYS A 1 503 ? -0.240 -19.252 4.110 1.00 65.62 503 LYS A C 1
ATOM 3824 O O . LYS A 1 503 ? -0.254 -18.149 3.584 1.00 65.62 503 LYS A O 1
ATOM 3829 N N . GLU A 1 504 ? 0.502 -20.261 3.655 1.00 70.94 504 GLU A N 1
ATOM 3830 C CA . GLU A 1 504 ? 1.387 -20.198 2.484 1.00 70.94 504 GLU A CA 1
ATOM 3831 C C . GLU A 1 504 ? 0.621 -19.920 1.178 1.00 70.94 504 GLU A C 1
ATOM 3833 O O . GLU A 1 504 ? 1.049 -19.093 0.379 1.00 70.94 504 GLU A O 1
ATOM 3838 N N . ILE A 1 505 ? -0.543 -20.548 0.968 1.00 70.44 505 ILE A N 1
ATOM 3839 C CA . ILE A 1 505 ? -1.394 -20.297 -0.211 1.00 70.44 505 ILE A CA 1
ATOM 3840 C C . ILE A 1 505 ? -1.935 -18.858 -0.191 1.00 70.44 505 ILE A C 1
ATOM 3842 O O . ILE A 1 505 ? -1.916 -18.171 -1.214 1.00 70.44 505 ILE A O 1
ATOM 3846 N N . TYR A 1 506 ? -2.363 -18.378 0.981 1.00 63.22 506 TYR A N 1
ATOM 3847 C CA . TYR A 1 506 ? -2.777 -16.987 1.178 1.00 63.22 506 TYR A CA 1
ATOM 3848 C C . TYR A 1 506 ? -1.628 -15.995 0.897 1.00 63.22 506 TYR A C 1
ATOM 3850 O O . TYR A 1 506 ? -1.812 -15.032 0.151 1.00 63.22 506 TYR A O 1
ATOM 3858 N N . GLU A 1 507 ? -0.428 -16.248 1.429 1.00 67.00 507 GLU A N 1
ATOM 3859 C CA . GLU A 1 507 ? 0.755 -15.405 1.207 1.00 67.00 507 GLU A CA 1
ATOM 3860 C C . GLU A 1 507 ? 1.208 -15.411 -0.258 1.00 67.00 507 GLU A C 1
ATOM 3862 O O . GLU A 1 507 ? 1.550 -14.358 -0.792 1.00 67.00 507 GLU A O 1
ATOM 3867 N N . ASN A 1 508 ? 1.145 -16.555 -0.945 1.00 72.06 508 ASN A N 1
ATOM 3868 C CA . ASN A 1 508 ? 1.443 -16.649 -2.375 1.00 72.06 508 ASN A CA 1
ATOM 3869 C C . ASN A 1 508 ? 0.450 -15.857 -3.237 1.00 72.06 508 ASN A C 1
ATOM 3871 O O . ASN A 1 508 ? 0.871 -15.214 -4.197 1.00 72.06 508 ASN A O 1
ATOM 3875 N N . ILE A 1 509 ? -0.842 -15.849 -2.887 1.00 68.19 509 ILE A N 1
ATOM 3876 C CA . ILE A 1 509 ? -1.842 -15.008 -3.562 1.00 68.19 509 ILE A CA 1
ATOM 3877 C C . ILE A 1 509 ? -1.547 -13.526 -3.323 1.00 68.19 509 ILE A C 1
ATOM 3879 O O . ILE A 1 509 ? -1.426 -12.773 -4.287 1.00 68.19 509 ILE A O 1
ATOM 3883 N N . TYR A 1 510 ? -1.369 -13.116 -2.066 1.00 63.00 510 TYR A N 1
ATOM 3884 C CA . TYR A 1 510 ? -1.058 -11.731 -1.695 1.00 63.00 510 TYR A CA 1
ATOM 3885 C C . TYR A 1 510 ? 0.216 -11.197 -2.379 1.00 63.00 510 TYR A C 1
ATOM 3887 O O . TYR A 1 510 ? 0.229 -10.092 -2.923 1.00 63.00 510 TYR A O 1
ATOM 3895 N N . ASN A 1 511 ? 1.286 -11.994 -2.416 1.00 64.12 511 ASN A N 1
ATOM 3896 C CA . ASN A 1 511 ? 2.551 -11.600 -3.038 1.00 64.12 511 ASN A CA 1
ATOM 3897 C C . ASN A 1 511 ? 2.484 -11.523 -4.578 1.00 64.12 511 ASN A C 1
ATOM 3899 O O . ASN A 1 511 ? 3.387 -10.951 -5.190 1.00 64.12 511 ASN A O 1
ATOM 3903 N N . GLN A 1 512 ? 1.449 -12.089 -5.215 1.00 63.44 512 GLN A N 1
ATOM 3904 C CA . GLN A 1 512 ? 1.317 -12.163 -6.678 1.00 63.44 512 GLN A CA 1
ATOM 3905 C C . GLN A 1 512 ? 0.090 -11.425 -7.252 1.00 63.44 512 GLN A C 1
ATOM 3907 O O . GLN A 1 512 ? -0.051 -11.350 -8.477 1.00 63.44 512 GLN A O 1
ATOM 3912 N N . THR A 1 513 ? -0.774 -10.822 -6.427 1.00 57.88 513 THR A N 1
ATOM 3913 C CA . THR A 1 513 ? -1.799 -9.880 -6.912 1.00 57.88 513 THR A CA 1
ATOM 3914 C C . THR A 1 513 ? -1.135 -8.715 -7.649 1.00 57.88 513 THR A C 1
ATOM 3916 O O . THR A 1 513 ? -0.378 -7.955 -7.049 1.00 57.88 513 THR A O 1
ATOM 3919 N N . GLY A 1 514 ? -1.415 -8.593 -8.951 1.00 52.59 514 GLY A N 1
ATOM 3920 C CA . GLY A 1 514 ? -0.840 -7.573 -9.840 1.00 52.59 514 GLY A CA 1
ATOM 3921 C C . GLY A 1 514 ? -0.236 -8.118 -11.143 1.00 52.59 514 GLY A C 1
ATOM 3922 O O . GLY A 1 514 ? -0.058 -7.357 -12.092 1.00 52.59 514 GLY A O 1
ATOM 3923 N N . TRP A 1 515 ? 0.034 -9.426 -11.253 1.00 49.03 515 TRP A N 1
ATOM 3924 C CA . TRP A 1 515 ? 0.566 -10.018 -12.492 1.00 49.03 515 TRP A CA 1
ATOM 3925 C C . TRP A 1 515 ? -0.536 -10.247 -13.535 1.00 49.03 515 TRP A C 1
ATOM 3927 O O . TRP A 1 515 ? -1.173 -11.300 -13.592 1.00 49.03 515 TRP A O 1
ATOM 3937 N N . GLN A 1 516 ? -0.742 -9.234 -14.379 1.00 53.16 516 GLN A N 1
ATOM 3938 C CA . GLN A 1 516 ? -1.776 -9.173 -15.416 1.00 53.16 516 GLN A CA 1
ATOM 3939 C C . GLN A 1 516 ? -1.518 -10.192 -16.551 1.00 53.16 516 GLN A C 1
ATOM 3941 O O . GLN A 1 516 ? -0.992 -9.860 -17.612 1.00 53.16 516 GLN A O 1
ATOM 3946 N N . SER A 1 517 ? -1.852 -11.467 -16.331 1.00 60.94 517 SER A N 1
ATOM 3947 C CA . SER A 1 517 ? -1.737 -12.523 -17.345 1.00 60.94 517 SER A CA 1
ATOM 3948 C C . SER A 1 517 ? -2.771 -13.639 -17.167 1.00 60.94 517 SER A C 1
ATOM 3950 O O . SER A 1 517 ? -3.309 -13.858 -16.080 1.00 60.94 517 SER A O 1
ATOM 3952 N N . ASN A 1 518 ? -2.999 -14.410 -18.235 1.00 64.44 518 ASN A N 1
ATOM 3953 C CA . ASN A 1 518 ? -3.879 -15.589 -18.228 1.00 64.44 518 ASN A CA 1
ATOM 3954 C C . ASN A 1 518 ? -3.314 -16.789 -17.427 1.00 64.44 518 ASN A C 1
ATOM 3956 O O . ASN A 1 518 ? -4.004 -17.800 -17.278 1.00 64.44 518 ASN A O 1
ATOM 3960 N N . ASN A 1 519 ? -2.096 -16.655 -16.889 1.00 64.00 519 ASN A N 1
ATOM 3961 C CA . ASN A 1 519 ? -1.426 -17.605 -15.998 1.00 64.00 519 ASN A CA 1
ATOM 3962 C C . ASN A 1 519 ? -1.201 -16.977 -14.605 1.00 64.00 519 ASN A C 1
ATOM 3964 O O . ASN A 1 519 ? -0.147 -17.151 -14.005 1.00 64.00 519 ASN A O 1
ATOM 3968 N N . ASN A 1 520 ? -2.142 -16.168 -14.112 1.00 71.75 520 ASN A N 1
ATOM 3969 C CA . ASN A 1 520 ? -2.063 -15.655 -12.743 1.00 71.75 520 ASN A CA 1
ATOM 3970 C C . ASN A 1 520 ? -2.380 -16.763 -11.718 1.00 71.75 520 ASN A C 1
ATOM 3972 O O . ASN A 1 520 ? -3.151 -17.685 -11.997 1.00 71.75 520 ASN A O 1
ATOM 3976 N N . ILE A 1 521 ? -1.828 -16.616 -10.513 1.00 74.69 521 ILE A N 1
ATOM 3977 C CA . ILE A 1 521 ? -1.853 -17.612 -9.431 1.00 74.69 521 ILE A CA 1
ATOM 3978 C C . ILE A 1 521 ? -3.264 -18.097 -9.042 1.00 74.69 521 ILE A C 1
ATOM 3980 O O . ILE A 1 521 ? -3.453 -19.257 -8.678 1.00 74.69 521 ILE A O 1
ATOM 3984 N N . LEU A 1 522 ? -4.284 -17.240 -9.179 1.00 78.56 522 LEU A N 1
ATOM 3985 C CA . LEU A 1 522 ? -5.677 -17.577 -8.872 1.00 78.56 522 LEU A CA 1
ATOM 3986 C C . LEU A 1 522 ? -6.195 -18.677 -9.809 1.00 78.56 522 LEU A C 1
ATOM 3988 O O . LEU A 1 522 ? -6.861 -19.613 -9.377 1.00 78.56 522 LEU A O 1
ATOM 3992 N N . TYR A 1 523 ? -5.850 -18.582 -11.096 1.00 80.31 523 TYR A N 1
ATOM 3993 C CA . TYR A 1 523 ? -6.235 -19.553 -12.118 1.00 80.31 523 TYR A CA 1
ATOM 3994 C C . TYR A 1 523 ? -5.462 -20.867 -11.984 1.00 80.31 523 TYR A C 1
ATOM 3996 O O . TYR A 1 523 ? -5.888 -21.857 -12.570 1.00 80.31 523 TYR A O 1
ATOM 4004 N N . GLU A 1 524 ? -4.326 -20.893 -11.288 1.00 80.81 524 GLU A N 1
ATOM 4005 C CA . GLU A 1 524 ? -3.567 -22.122 -11.038 1.00 80.81 524 GLU A CA 1
ATOM 4006 C C . GLU A 1 524 ? -4.209 -22.900 -9.885 1.00 80.81 524 GLU A C 1
ATOM 4008 O O . GLU A 1 524 ? -4.693 -24.010 -10.118 1.00 80.81 524 GLU A O 1
ATOM 4013 N N . TYR A 1 525 ? -4.389 -22.256 -8.724 1.00 83.25 525 TYR A N 1
ATOM 4014 C CA . TYR A 1 525 ? -5.032 -22.857 -7.546 1.00 83.25 525 TYR A CA 1
ATOM 4015 C C . TYR A 1 525 ? -6.509 -23.260 -7.741 1.00 83.25 525 TYR A C 1
ATOM 4017 O O . TYR A 1 525 ? -7.051 -24.037 -6.957 1.00 83.25 525 TYR A O 1
ATOM 4025 N N . LEU A 1 526 ? -7.188 -22.733 -8.767 1.00 83.44 526 LEU A N 1
ATOM 4026 C CA . LEU A 1 526 ? -8.538 -23.160 -9.167 1.00 83.44 526 LEU A CA 1
ATOM 4027 C C . LEU A 1 526 ? -8.539 -24.332 -10.167 1.00 83.44 526 LEU A C 1
ATOM 4029 O O . LEU A 1 526 ? -9.558 -25.005 -10.310 1.00 83.44 526 LEU A O 1
ATOM 4033 N N . LYS A 1 527 ? -7.431 -24.580 -10.882 1.00 81.06 527 LYS A N 1
ATOM 4034 C CA . LYS A 1 527 ? -7.304 -25.686 -11.856 1.00 81.06 527 LYS A CA 1
ATOM 4035 C C . LYS A 1 527 ? -6.771 -26.965 -11.222 1.00 81.06 527 LYS A C 1
ATOM 4037 O O . LYS A 1 527 ? -7.189 -28.046 -11.630 1.00 81.06 527 LYS A O 1
ATOM 4042 N N . ASP A 1 528 ? -5.846 -26.854 -10.269 1.00 80.81 528 ASP A N 1
ATOM 4043 C CA . ASP A 1 528 ? -5.364 -27.997 -9.482 1.00 80.81 528 ASP A CA 1
ATOM 4044 C C . ASP A 1 528 ? -6.344 -28.403 -8.363 1.00 80.81 528 ASP A C 1
ATOM 4046 O O . ASP A 1 528 ? -6.278 -29.523 -7.854 1.00 80.81 528 ASP A O 1
ATOM 4050 N N . GLY A 1 529 ? -7.294 -27.522 -8.034 1.00 76.69 529 GLY A N 1
ATOM 4051 C CA . GLY A 1 529 ? -8.292 -27.734 -6.995 1.00 76.69 529 GLY A CA 1
ATOM 4052 C C . GLY A 1 529 ? -7.770 -27.473 -5.583 1.00 76.69 529 GLY A C 1
ATOM 4053 O O . GLY A 1 529 ? -8.362 -27.988 -4.638 1.00 76.69 529 GLY A O 1
ATOM 4054 N N . THR A 1 530 ? -6.695 -26.695 -5.407 1.00 81.88 530 THR A N 1
ATOM 4055 C CA . THR A 1 530 ? -6.227 -26.207 -4.098 1.00 81.88 530 THR A CA 1
ATOM 4056 C C . THR A 1 530 ? -7.231 -25.247 -3.452 1.00 81.88 530 THR A C 1
ATOM 4058 O O . THR A 1 530 ? -7.482 -25.331 -2.249 1.00 81.88 530 THR A O 1
ATOM 4061 N N . ILE A 1 531 ? -7.870 -24.381 -4.238 1.00 84.56 531 ILE A N 1
ATOM 4062 C CA . ILE A 1 531 ? -8.929 -23.463 -3.803 1.00 84.56 531 ILE A CA 1
ATOM 4063 C C . ILE A 1 531 ? -10.215 -23.787 -4.571 1.00 84.56 531 ILE A C 1
ATOM 4065 O O . ILE A 1 531 ? -10.173 -24.027 -5.773 1.00 84.56 531 ILE A O 1
ATOM 4069 N N . SER A 1 532 ? -11.370 -23.757 -3.898 1.00 87.31 532 SER A N 1
ATOM 4070 C CA . SER A 1 532 ? -12.681 -23.819 -4.557 1.00 87.31 532 SER A CA 1
ATOM 4071 C C . SER A 1 532 ? -13.713 -22.979 -3.792 1.00 87.31 532 SER A C 1
ATOM 4073 O O . SER A 1 532 ? -14.309 -23.478 -2.839 1.00 87.31 532 SER A O 1
ATOM 4075 N N . PRO A 1 533 ? -13.971 -21.713 -4.182 1.00 92.25 533 PRO A N 1
ATOM 4076 C CA . PRO A 1 533 ? -14.966 -20.864 -3.518 1.00 92.25 533 PRO A CA 1
ATOM 4077 C C . PRO A 1 533 ? -16.410 -21.293 -3.827 1.00 92.25 533 PRO A C 1
ATOM 4079 O O . PRO A 1 533 ? -17.344 -20.746 -3.251 1.00 92.25 533 PRO A O 1
ATOM 4082 N N . VAL A 1 534 ? -16.612 -22.249 -4.741 1.00 92.44 534 VAL A N 1
ATOM 4083 C CA . VAL A 1 534 ? -17.915 -22.829 -5.093 1.00 92.44 534 VAL A CA 1
ATOM 4084 C C . VAL A 1 534 ? -17.919 -24.303 -4.699 1.00 92.44 534 VAL A C 1
ATOM 4086 O O . VAL A 1 534 ? -16.973 -25.031 -5.002 1.00 92.44 534 VAL A O 1
ATOM 4089 N N . VAL A 1 535 ? -18.991 -24.761 -4.053 1.00 89.81 535 VAL A N 1
ATOM 4090 C CA . VAL A 1 535 ? -19.169 -26.174 -3.697 1.00 89.81 535 VAL A CA 1
ATOM 4091 C C . VAL A 1 535 ? -19.887 -26.919 -4.828 1.00 89.81 535 VAL A C 1
ATOM 4093 O O . VAL A 1 535 ? -20.976 -26.539 -5.274 1.00 89.81 535 VAL A O 1
ATOM 4096 N N . GLY A 1 536 ? -19.282 -28.015 -5.285 1.00 84.31 536 GLY A N 1
ATOM 4097 C CA . GLY A 1 536 ? -19.770 -28.822 -6.405 1.00 84.31 536 GLY A CA 1
ATOM 4098 C C . GLY A 1 536 ? -19.131 -28.434 -7.742 1.00 84.31 536 GLY A C 1
ATOM 4099 O O . GLY A 1 536 ? -18.010 -27.939 -7.789 1.00 84.31 536 GLY A O 1
ATOM 4100 N N . TYR A 1 537 ? -19.826 -28.707 -8.848 1.00 80.38 537 TYR A N 1
ATOM 4101 C CA . TYR A 1 537 ? -19.281 -28.486 -10.188 1.00 80.38 537 TYR A CA 1
ATOM 4102 C C . TYR A 1 537 ? -19.251 -26.998 -10.567 1.00 80.38 537 TYR A C 1
ATOM 4104 O O . TYR A 1 537 ? -20.301 -26.374 -10.729 1.00 80.38 537 TYR A O 1
ATOM 4112 N N . SER A 1 538 ? -18.048 -26.467 -10.779 1.00 86.00 538 SER A N 1
ATOM 4113 C CA . SER A 1 538 ? -17.805 -25.164 -11.401 1.00 86.00 538 SER A CA 1
ATOM 4114 C C . SER A 1 538 ? -16.660 -25.252 -12.416 1.00 86.00 538 SER A C 1
ATOM 4116 O O . SER A 1 538 ? -15.920 -26.238 -12.444 1.00 86.00 538 SER A O 1
ATOM 4118 N N . TYR A 1 539 ? -16.539 -24.251 -13.286 1.00 83.94 539 TYR A N 1
ATOM 4119 C CA . TYR A 1 539 ? -15.470 -24.155 -14.280 1.00 83.94 539 TYR A CA 1
ATOM 4120 C C . TYR A 1 539 ? -15.146 -22.691 -14.593 1.00 83.94 539 TYR A C 1
ATOM 4122 O O . TYR A 1 539 ? -16.028 -21.835 -14.585 1.00 83.94 539 TYR A O 1
ATOM 4130 N N . ILE A 1 540 ? -13.876 -22.400 -14.887 1.00 86.38 540 ILE A N 1
ATOM 4131 C CA . ILE A 1 540 ? -13.428 -21.050 -15.253 1.00 86.38 540 ILE A CA 1
ATOM 4132 C C . ILE A 1 540 ? -14.063 -20.647 -16.592 1.00 86.38 540 ILE A C 1
ATOM 4134 O O . ILE A 1 540 ? -13.884 -21.340 -17.596 1.00 86.38 540 ILE A O 1
ATOM 4138 N N . THR A 1 541 ? -14.793 -19.529 -16.607 1.00 82.56 541 THR A N 1
ATOM 4139 C CA . THR A 1 541 ? -15.492 -19.005 -17.796 1.00 82.56 541 THR A CA 1
ATOM 4140 C C . THR A 1 541 ? -14.803 -17.821 -18.470 1.00 82.56 541 THR A C 1
ATOM 4142 O O . THR A 1 541 ? -15.136 -17.522 -19.615 1.00 82.56 541 THR A O 1
ATOM 4145 N N . THR A 1 542 ? -13.849 -17.161 -17.810 1.00 74.69 542 THR A N 1
ATOM 4146 C CA . THR A 1 542 ? -13.159 -15.970 -18.339 1.00 74.69 542 THR A CA 1
ATOM 4147 C C . THR A 1 542 ? -11.639 -16.127 -18.428 1.00 74.69 542 THR A C 1
ATOM 4149 O O . THR A 1 542 ? -11.070 -17.185 -18.150 1.00 74.69 542 THR A O 1
ATOM 4152 N N . LYS A 1 543 ? -10.989 -15.073 -18.924 1.00 73.62 543 LYS A N 1
ATOM 4153 C CA . LYS A 1 543 ? -9.540 -14.868 -19.010 1.00 73.62 543 LYS A CA 1
ATOM 4154 C C . LYS A 1 543 ? -9.186 -13.648 -18.152 1.00 73.62 543 LYS A C 1
ATOM 4156 O O . LYS A 1 543 ? -10.071 -12.892 -17.764 1.00 73.62 543 LYS A O 1
ATOM 4161 N N . ALA A 1 544 ? -7.904 -13.424 -17.867 1.00 69.12 544 ALA A N 1
ATOM 4162 C CA . ALA A 1 544 ? -7.474 -12.264 -17.075 1.00 69.12 544 ALA A CA 1
ATOM 4163 C C . ALA A 1 544 ? -7.708 -10.922 -17.797 1.00 69.12 544 ALA A C 1
ATOM 4165 O O . ALA A 1 544 ? -7.795 -9.877 -17.149 1.00 69.12 544 ALA A O 1
ATOM 4166 N N . PHE A 1 545 ? -7.849 -10.974 -19.124 1.00 73.88 545 PHE A N 1
ATOM 4167 C CA . PHE A 1 545 ? -8.324 -9.887 -19.970 1.00 73.88 545 PHE A CA 1
ATOM 4168 C C . PHE A 1 545 ? -9.481 -10.367 -20.848 1.00 73.88 545 PHE A C 1
ATOM 4170 O O . PHE A 1 545 ? -9.517 -11.534 -21.248 1.00 73.88 545 PHE A O 1
ATOM 4177 N N . TYR A 1 546 ? -10.381 -9.453 -21.193 1.00 71.00 546 TYR A N 1
ATOM 4178 C CA . TYR A 1 546 ? -11.467 -9.697 -22.135 1.00 71.00 546 TYR A CA 1
ATOM 4179 C C . TYR A 1 546 ? -10.971 -9.711 -23.592 1.00 71.00 546 TYR A C 1
ATOM 4181 O O . TYR A 1 546 ? -10.115 -8.917 -23.982 1.00 71.00 546 TYR A O 1
ATOM 4189 N N . GLU A 1 547 ? -11.533 -10.606 -24.404 1.00 71.56 547 GLU A N 1
ATOM 4190 C CA . GLU A 1 547 ? -11.324 -10.672 -25.860 1.00 71.56 547 GLU A CA 1
ATOM 4191 C C . GLU A 1 547 ? -12.437 -9.891 -26.588 1.00 71.56 547 GLU A C 1
ATOM 4193 O O . GLU A 1 547 ? -13.461 -9.576 -25.975 1.00 71.56 547 GLU A O 1
ATOM 4198 N N . ALA A 1 548 ? -12.257 -9.570 -27.877 1.00 69.69 548 ALA A N 1
ATOM 4199 C CA . ALA A 1 548 ? -13.271 -8.861 -28.667 1.00 69.69 548 ALA A CA 1
ATOM 4200 C C . ALA A 1 548 ? -14.672 -9.505 -28.606 1.00 69.69 548 ALA A C 1
ATOM 4202 O O . ALA A 1 548 ? -14.823 -10.729 -28.672 1.00 69.69 548 ALA A O 1
ATOM 4203 N N . GLY A 1 549 ? -15.706 -8.661 -28.566 1.00 66.62 549 GLY A N 1
ATOM 4204 C CA . GLY A 1 549 ? -17.119 -9.053 -28.593 1.00 66.62 549 GLY A CA 1
ATOM 4205 C C . GLY A 1 549 ? -17.939 -8.666 -27.357 1.00 66.62 549 GLY A C 1
ATOM 4206 O O . GLY A 1 549 ? -19.118 -9.019 -27.298 1.00 66.62 549 GLY A O 1
ATOM 4207 N N . LEU A 1 550 ? -17.363 -7.959 -26.377 1.00 70.12 550 LEU A N 1
ATOM 4208 C CA . LEU A 1 550 ? -18.058 -7.466 -25.170 1.00 70.12 550 LEU A CA 1
ATOM 4209 C C . LEU A 1 550 ? -18.266 -5.941 -25.155 1.00 70.12 550 LEU A C 1
ATOM 4211 O O . LEU A 1 550 ? -18.758 -5.378 -24.175 1.00 70.12 550 LEU A O 1
ATOM 4215 N N . GLU A 1 551 ? -17.995 -5.268 -26.273 1.00 76.44 551 GLU A N 1
ATOM 4216 C CA . GLU A 1 551 ? -18.093 -3.810 -26.411 1.00 76.44 551 GLU A CA 1
ATOM 4217 C C . GLU A 1 551 ? -19.538 -3.319 -26.224 1.00 76.44 551 GLU A C 1
ATOM 4219 O O . GLU A 1 551 ? -19.769 -2.188 -25.800 1.00 76.44 551 GLU A O 1
ATOM 4224 N N . TYR A 1 552 ? -20.524 -4.192 -26.467 1.00 69.56 552 TYR A N 1
ATOM 4225 C CA . TYR A 1 552 ? -21.946 -3.929 -26.221 1.00 69.56 552 TYR A CA 1
ATOM 4226 C C . TYR A 1 552 ? -22.307 -3.800 -24.726 1.00 69.56 552 TYR A C 1
ATOM 4228 O O . TYR A 1 552 ? -23.358 -3.247 -24.407 1.00 69.56 552 TYR A O 1
ATOM 4236 N N . LEU A 1 553 ? -21.440 -4.270 -23.819 1.00 65.38 553 LEU A N 1
ATOM 4237 C CA . LEU A 1 553 ? -21.520 -4.041 -22.369 1.00 65.38 553 LEU A CA 1
ATOM 4238 C C . LEU A 1 553 ? -20.678 -2.831 -21.917 1.00 65.38 553 LEU A C 1
ATOM 4240 O O . LEU A 1 553 ? -20.599 -2.549 -20.724 1.00 65.38 553 LEU A O 1
ATOM 4244 N N . GLY A 1 554 ? -20.031 -2.122 -22.850 1.00 67.50 554 GLY A N 1
ATOM 4245 C CA . GLY A 1 554 ? -19.071 -1.053 -22.556 1.00 67.50 554 GLY A CA 1
ATOM 4246 C C . GLY A 1 554 ? -17.673 -1.548 -22.166 1.00 67.50 554 GLY A C 1
ATOM 4247 O O . GLY A 1 554 ? -16.856 -0.746 -21.721 1.00 67.50 554 GLY A O 1
ATOM 4248 N N . ILE A 1 555 ? -17.388 -2.845 -22.331 1.00 69.56 555 ILE A N 1
ATOM 4249 C CA . ILE A 1 555 ? -16.103 -3.472 -21.996 1.00 69.56 555 ILE A CA 1
ATOM 4250 C C . ILE A 1 555 ? -15.267 -3.596 -23.283 1.00 69.56 555 ILE A C 1
ATOM 4252 O O . ILE A 1 555 ? -15.666 -4.343 -24.177 1.00 69.56 555 ILE A O 1
ATOM 4256 N N . PRO A 1 556 ? -14.138 -2.876 -23.432 1.00 72.19 556 PRO A N 1
ATOM 4257 C CA . PRO A 1 556 ? -13.304 -2.980 -24.627 1.00 72.19 556 PRO A CA 1
ATOM 4258 C C . PRO A 1 556 ? -12.420 -4.237 -24.612 1.00 72.19 556 PRO A C 1
ATOM 4260 O O . PRO A 1 556 ? -12.028 -4.726 -23.550 1.00 72.19 556 PRO A O 1
ATOM 4263 N N . GLU A 1 557 ? -12.044 -4.722 -25.799 1.00 73.62 557 GLU A N 1
ATOM 4264 C CA . GLU A 1 557 ? -11.008 -5.751 -25.954 1.00 73.62 557 GLU A CA 1
ATOM 4265 C C . GLU A 1 557 ? -9.710 -5.345 -25.230 1.00 73.62 557 GLU A C 1
ATOM 4267 O O . GLU A 1 557 ? -9.276 -4.193 -25.288 1.00 73.62 557 GLU A O 1
ATOM 4272 N N . GLY A 1 558 ? -9.093 -6.297 -24.528 1.00 69.12 558 GLY A N 1
ATOM 4273 C CA . GLY A 1 558 ? -7.891 -6.066 -23.729 1.00 69.12 558 GLY A CA 1
ATOM 4274 C C . GLY A 1 558 ? -8.140 -5.401 -22.370 1.00 69.12 558 GLY A C 1
ATOM 4275 O O . GLY A 1 558 ? -7.183 -5.211 -21.621 1.00 69.12 558 GLY A O 1
ATOM 4276 N N . ALA A 1 559 ? -9.387 -5.077 -22.003 1.00 70.62 559 ALA A N 1
ATOM 4277 C CA . ALA A 1 559 ? -9.709 -4.667 -20.636 1.00 70.62 559 ALA A CA 1
ATOM 4278 C C . ALA A 1 559 ? -9.405 -5.793 -19.635 1.00 70.62 559 ALA A C 1
ATOM 4280 O O . ALA A 1 559 ? -9.623 -6.970 -19.921 1.00 70.62 559 ALA A O 1
ATOM 4281 N N . MET A 1 560 ? -8.926 -5.429 -18.444 1.00 72.62 560 MET A N 1
ATOM 4282 C CA . MET A 1 560 ? -8.670 -6.382 -17.362 1.00 72.62 560 MET A CA 1
ATOM 4283 C C . MET A 1 560 ? -9.988 -6.910 -16.774 1.00 72.62 560 MET A C 1
ATOM 4285 O O . MET A 1 560 ? -10.957 -6.166 -16.642 1.00 72.62 560 MET A O 1
ATOM 4289 N N . HIS A 1 561 ? -10.007 -8.182 -16.368 1.00 75.25 561 HIS A N 1
ATOM 4290 C CA . HIS A 1 561 ? -11.172 -8.805 -15.724 1.00 75.25 561 HIS A CA 1
ATOM 4291 C C . HIS A 1 561 ? -11.398 -8.332 -14.274 1.00 75.25 561 HIS A C 1
ATOM 4293 O O . HIS A 1 561 ? -12.503 -8.414 -13.742 1.00 75.25 561 HIS A O 1
ATOM 4299 N N . SER A 1 562 ? -10.347 -7.824 -13.623 1.00 72.50 562 SER A N 1
ATOM 4300 C CA . SER A 1 562 ? -10.401 -7.231 -12.280 1.00 72.50 562 SER A CA 1
ATOM 4301 C C . SER A 1 562 ? -10.912 -5.791 -12.326 1.00 72.50 562 SER A C 1
ATOM 4303 O O . SER A 1 562 ? -10.463 -4.997 -13.150 1.00 72.50 562 SER A O 1
ATOM 4305 N N . THR A 1 563 ? -11.773 -5.413 -11.375 1.00 65.19 563 THR A N 1
ATOM 4306 C CA . THR A 1 563 ? -12.200 -4.011 -11.196 1.00 65.19 563 THR A CA 1
ATOM 4307 C C . THR A 1 563 ? -11.225 -3.180 -10.350 1.00 65.19 563 THR A C 1
ATOM 4309 O O . THR A 1 563 ? -11.543 -2.049 -9.996 1.00 65.19 563 THR A O 1
ATOM 4312 N N . SER A 1 564 ? -10.061 -3.732 -9.988 1.00 62.97 564 SER A N 1
ATOM 4313 C CA . SER A 1 564 ? -8.978 -3.042 -9.274 1.00 62.97 564 SER A CA 1
ATOM 4314 C C . SER A 1 564 ? -7.629 -3.274 -9.955 1.00 62.97 564 SER A C 1
ATOM 4316 O O . SER A 1 564 ? -7.333 -4.395 -10.378 1.00 62.97 564 SER A O 1
ATOM 4318 N N . ILE A 1 565 ? -6.801 -2.225 -10.001 1.00 55.56 565 ILE A N 1
ATOM 4319 C CA . ILE A 1 565 ? -5.439 -2.239 -10.563 1.00 55.56 565 ILE A CA 1
ATOM 4320 C C . ILE A 1 565 ? -4.511 -3.234 -9.851 1.00 55.56 565 ILE A C 1
ATOM 4322 O O . ILE A 1 565 ? -3.716 -3.902 -10.507 1.00 55.56 565 ILE A O 1
ATOM 4326 N N . ASN A 1 566 ? -4.694 -3.404 -8.537 1.00 66.31 566 ASN A N 1
ATOM 4327 C CA . ASN A 1 566 ? -3.935 -4.328 -7.688 1.00 66.31 566 ASN A CA 1
ATOM 4328 C C . ASN A 1 566 ? -4.771 -5.588 -7.377 1.00 66.31 566 ASN A C 1
ATOM 4330 O O . ASN A 1 566 ? -4.669 -6.184 -6.304 1.00 66.31 566 ASN A O 1
ATOM 4334 N N . GLY A 1 567 ? -5.665 -5.964 -8.299 1.00 68.06 567 GLY A N 1
ATOM 4335 C CA . GLY A 1 567 ? -6.582 -7.091 -8.158 1.00 68.06 567 GLY A CA 1
ATOM 4336 C C . GLY A 1 567 ? -6.428 -8.156 -9.236 1.00 68.06 567 GLY A C 1
ATOM 4337 O O . GLY A 1 567 ? -5.845 -7.954 -10.298 1.00 68.06 567 GLY A O 1
ATOM 4338 N N . THR A 1 568 ? -6.943 -9.341 -8.945 1.00 76.62 568 THR A N 1
ATOM 4339 C CA . THR A 1 568 ? -6.930 -10.506 -9.828 1.00 76.62 568 THR A CA 1
ATOM 4340 C C . THR A 1 568 ? -8.272 -11.209 -9.693 1.00 76.62 568 THR A C 1
ATOM 4342 O O . THR A 1 568 ? -8.670 -11.579 -8.590 1.00 76.62 568 THR A O 1
ATOM 4345 N N . ALA A 1 569 ? -8.985 -11.349 -10.810 1.00 84.88 569 ALA A N 1
ATOM 4346 C CA . ALA A 1 569 ? -10.367 -11.812 -10.839 1.00 84.88 569 ALA A CA 1
ATOM 4347 C C . ALA A 1 569 ? -10.576 -12.965 -11.822 1.00 84.88 569 ALA A C 1
ATOM 4349 O O . ALA A 1 569 ? -9.878 -13.080 -12.833 1.00 84.88 569 ALA A O 1
ATOM 4350 N N . VAL A 1 570 ? -11.588 -13.779 -11.544 1.00 87.38 570 VAL A N 1
ATOM 4351 C CA . VAL A 1 570 ? -12.016 -14.917 -12.359 1.00 87.38 570 VAL A CA 1
ATOM 4352 C C . VAL A 1 570 ? -13.521 -15.112 -12.227 1.00 87.38 570 VAL A C 1
ATOM 4354 O O . VAL A 1 570 ? -14.078 -14.922 -11.145 1.00 87.38 570 VAL A O 1
ATOM 4357 N N . ASP A 1 571 ? -14.168 -15.539 -13.307 1.00 90.06 571 ASP A N 1
ATOM 4358 C CA . ASP A 1 571 ? -15.552 -16.002 -13.250 1.00 90.06 571 ASP A CA 1
ATOM 4359 C C . ASP A 1 571 ? -15.587 -17.531 -13.232 1.00 90.06 571 ASP A C 1
ATOM 4361 O O . ASP A 1 571 ? -14.921 -18.199 -14.031 1.00 90.06 571 ASP A O 1
ATOM 4365 N N . LEU A 1 572 ? -16.381 -18.077 -12.315 1.00 90.19 572 LEU A N 1
ATOM 4366 C CA . LEU A 1 572 ? -16.621 -19.502 -12.132 1.00 90.19 572 LEU A CA 1
ATOM 4367 C C . LEU A 1 572 ? -18.069 -19.814 -12.504 1.00 90.19 572 LEU A C 1
ATOM 4369 O O . LEU A 1 572 ? -18.992 -19.650 -11.699 1.00 90.19 572 LEU A O 1
ATOM 4373 N N . GLY A 1 573 ? -18.262 -20.250 -13.747 1.00 89.94 573 GLY A N 1
ATOM 4374 C CA . GLY A 1 573 ? -19.543 -20.722 -14.254 1.00 89.94 573 GLY A CA 1
ATOM 4375 C C . GLY A 1 573 ? -19.984 -22.006 -13.558 1.00 89.94 573 GLY A C 1
ATOM 4376 O O . GLY A 1 573 ? -19.168 -22.853 -13.191 1.00 89.94 573 GLY A O 1
ATOM 4377 N N . THR A 1 574 ? -21.295 -22.164 -13.396 1.00 89.44 574 THR A N 1
ATOM 4378 C CA . THR A 1 574 ? -21.919 -23.388 -12.865 1.00 89.44 574 THR A CA 1
ATOM 4379 C C . THR A 1 574 ? -23.015 -23.864 -13.814 1.00 89.44 574 THR A C 1
ATOM 4381 O O . THR A 1 574 ? -23.460 -23.131 -14.695 1.00 89.44 574 THR A O 1
ATOM 4384 N N . ASN A 1 575 ? -23.456 -25.115 -13.668 1.00 85.00 575 ASN A N 1
ATOM 4385 C CA . ASN A 1 575 ? -24.524 -25.666 -14.510 1.00 85.00 575 ASN A CA 1
ATOM 4386 C C . ASN A 1 575 ? -25.939 -25.234 -14.068 1.00 85.00 575 ASN A C 1
ATOM 4388 O O . ASN A 1 575 ? -26.908 -25.517 -14.773 1.00 85.00 575 ASN A O 1
ATOM 4392 N N . SER A 1 576 ? -26.072 -24.598 -12.900 1.00 85.69 576 SER A N 1
ATOM 4393 C CA . SER A 1 576 ? -27.343 -24.183 -12.307 1.00 85.69 576 SER A CA 1
ATOM 4394 C C . SER A 1 576 ? -27.141 -23.114 -11.226 1.00 85.69 576 SER A C 1
ATOM 4396 O O . SER A 1 576 ? -26.065 -22.990 -10.648 1.00 85.69 576 SER A O 1
ATOM 4398 N N . ASN A 1 577 ? -28.188 -22.337 -10.934 1.00 86.12 577 ASN A N 1
ATOM 4399 C CA . ASN A 1 577 ? -28.194 -21.394 -9.809 1.00 86.12 577 ASN A CA 1
ATOM 4400 C C . ASN A 1 577 ? -28.121 -22.144 -8.464 1.00 86.12 577 ASN A C 1
ATOM 4402 O O . ASN A 1 577 ? -28.434 -23.329 -8.376 1.00 86.12 577 ASN A O 1
ATOM 4406 N N . ASN A 1 578 ? -27.829 -21.410 -7.389 1.00 91.19 578 ASN A N 1
ATOM 4407 C CA . ASN A 1 578 ? -27.930 -21.871 -6.001 1.00 91.19 578 ASN A CA 1
ATOM 4408 C C . ASN A 1 578 ? -26.852 -22.881 -5.529 1.00 91.19 578 ASN A C 1
ATOM 4410 O O . ASN A 1 578 ? -26.987 -23.449 -4.445 1.00 91.19 578 ASN A O 1
ATOM 4414 N N . HIS A 1 579 ? -25.742 -23.060 -6.251 1.00 93.31 579 HIS A N 1
ATOM 4415 C CA . HIS A 1 579 ? -24.553 -23.735 -5.698 1.00 93.31 579 HIS A CA 1
ATOM 4416 C C . HIS A 1 579 ? -24.003 -22.972 -4.474 1.00 93.31 579 HIS A C 1
ATOM 4418 O O . HIS A 1 579 ? -23.947 -21.746 -4.546 1.00 93.31 579 HIS A O 1
ATOM 4424 N N . PRO A 1 580 ? -23.594 -23.618 -3.365 1.00 95.06 580 PRO A N 1
ATOM 4425 C CA . PRO A 1 580 ? -23.023 -22.910 -2.215 1.00 95.06 580 PRO A CA 1
ATOM 4426 C C . PRO A 1 580 ? -21.730 -22.167 -2.574 1.00 95.06 580 PRO A C 1
ATOM 4428 O O . PRO A 1 580 ? -20.894 -22.700 -3.305 1.00 95.06 580 PRO A O 1
ATOM 4431 N N . VAL A 1 581 ? -21.563 -20.959 -2.032 1.00 95.62 581 VAL A N 1
ATOM 4432 C CA . VAL A 1 581 ? -20.328 -20.162 -2.111 1.00 95.62 581 VAL A CA 1
ATOM 4433 C C . VAL A 1 581 ? -19.723 -20.065 -0.717 1.00 95.62 581 VAL A C 1
ATOM 4435 O O . VAL A 1 581 ? -20.436 -19.737 0.236 1.00 95.62 581 VAL A O 1
ATOM 4438 N N . VAL A 1 582 ? -18.425 -20.345 -0.605 1.00 94.31 582 VAL A N 1
ATOM 4439 C CA . VAL A 1 582 ? -17.688 -20.406 0.664 1.00 94.31 582 VAL A CA 1
ATOM 4440 C C . VAL A 1 582 ? -16.523 -19.421 0.724 1.00 94.31 582 VAL A C 1
ATOM 4442 O O . VAL A 1 582 ? -15.909 -19.093 -0.292 1.00 94.31 582 VAL A O 1
ATOM 4445 N N . SER A 1 583 ? -16.199 -18.984 1.939 1.00 92.56 583 SER A N 1
ATOM 4446 C CA . SER A 1 583 ? -14.955 -18.283 2.262 1.00 92.56 583 SER A CA 1
ATOM 4447 C C . SER A 1 583 ? -13.732 -19.175 2.003 1.00 92.56 583 SER A C 1
ATOM 4449 O O . SER A 1 583 ? -13.656 -20.306 2.481 1.00 92.56 583 SER A O 1
ATOM 4451 N N . VAL A 1 584 ? -12.736 -18.665 1.274 1.00 88.06 584 VAL A N 1
ATOM 4452 C CA . VAL A 1 584 ? -11.495 -19.419 0.982 1.00 88.06 584 VAL A CA 1
ATOM 4453 C C . VAL A 1 584 ? -10.386 -19.229 2.025 1.00 88.06 584 VAL A C 1
ATOM 4455 O O . VAL A 1 584 ? -9.437 -20.003 2.069 1.00 88.06 584 VAL A O 1
ATOM 4458 N N . PHE A 1 585 ? -10.501 -18.220 2.887 1.00 85.75 585 PHE A N 1
ATOM 4459 C CA . PHE A 1 585 ? -9.553 -17.929 3.962 1.00 85.75 585 PHE A CA 1
ATOM 4460 C C . PHE A 1 585 ? -10.318 -17.716 5.271 1.00 85.75 585 PHE A C 1
ATOM 4462 O O . PHE A 1 585 ? -11.511 -17.408 5.249 1.00 85.75 585 PHE A O 1
ATOM 4469 N N . ASN A 1 586 ? -9.623 -17.818 6.406 1.00 88.31 586 ASN A N 1
ATOM 4470 C CA . ASN A 1 586 ? -10.077 -17.128 7.612 1.00 88.31 586 ASN A CA 1
ATOM 4471 C C . ASN A 1 586 ? -9.940 -15.618 7.342 1.00 88.31 586 ASN A C 1
ATOM 4473 O O . ASN A 1 586 ? -8.915 -15.170 6.825 1.00 88.31 586 ASN A O 1
ATOM 4477 N N . SER A 1 587 ? -10.983 -14.838 7.602 1.00 91.31 587 SER A N 1
ATOM 4478 C CA . SER A 1 587 ? -11.052 -13.410 7.252 1.00 91.31 587 SER A CA 1
ATOM 4479 C C . SER A 1 587 ? -12.054 -12.694 8.148 1.00 91.31 587 SER A C 1
ATOM 4481 O O . SER A 1 587 ? -12.965 -13.329 8.656 1.00 91.31 587 SER A O 1
ATOM 4483 N N . SER A 1 588 ? -11.957 -11.380 8.299 1.00 93.12 588 SER A N 1
ATOM 4484 C CA . SER A 1 588 ? -12.999 -10.565 8.921 1.00 93.12 588 SER A CA 1
ATOM 4485 C C . SER A 1 588 ? -14.059 -10.149 7.900 1.00 93.12 588 SER A C 1
ATOM 4487 O O . SER A 1 588 ? -13.760 -9.768 6.765 1.00 93.12 588 SER A O 1
ATOM 4489 N N . PHE A 1 589 ? -15.317 -10.191 8.322 1.00 96.00 589 PHE A N 1
ATOM 4490 C CA . PHE A 1 589 ? -16.410 -9.455 7.703 1.00 96.00 589 PHE A CA 1
ATOM 4491 C C . PHE A 1 589 ? -16.528 -8.113 8.435 1.00 96.00 589 PHE A C 1
ATOM 4493 O O . PHE A 1 589 ? -16.813 -8.092 9.632 1.00 96.00 589 PHE A O 1
ATOM 4500 N N . LEU A 1 590 ? -16.279 -7.007 7.733 1.00 94.19 590 LEU A N 1
ATOM 4501 C CA . LEU A 1 590 ? -16.430 -5.647 8.246 1.00 94.19 590 LEU A CA 1
ATOM 4502 C C . LEU A 1 590 ? -17.906 -5.239 8.176 1.00 94.19 590 LEU A C 1
ATOM 4504 O O . LEU A 1 590 ? -18.524 -5.274 7.109 1.00 94.19 590 LEU A O 1
ATOM 4508 N N . ILE A 1 591 ? -18.472 -4.833 9.307 1.00 93.69 591 ILE A N 1
ATOM 4509 C CA . ILE A 1 591 ? -19.846 -4.343 9.401 1.00 93.69 591 ILE A CA 1
ATOM 4510 C C . ILE A 1 591 ? -20.034 -3.161 8.440 1.00 93.69 591 ILE A C 1
ATOM 4512 O O . ILE A 1 591 ? -19.182 -2.288 8.323 1.00 93.69 591 ILE A O 1
ATOM 4516 N N . ASP A 1 592 ? -21.153 -3.176 7.722 1.00 89.31 592 ASP A N 1
ATOM 4517 C CA . ASP A 1 592 ? -21.615 -2.204 6.723 1.00 89.31 592 ASP A CA 1
ATOM 4518 C C . ASP A 1 592 ? -20.747 -2.024 5.464 1.00 89.31 592 ASP A C 1
ATOM 4520 O O . ASP A 1 592 ? -21.281 -1.637 4.425 1.00 89.31 592 ASP A O 1
ATOM 4524 N N . ASN A 1 593 ? -19.465 -2.398 5.481 1.00 89.31 593 ASN A N 1
ATOM 4525 C CA . ASN A 1 593 ? -18.610 -2.396 4.288 1.00 89.31 593 ASN A CA 1
ATOM 4526 C C . ASN A 1 593 ? -18.661 -3.731 3.506 1.00 89.31 593 ASN A C 1
ATOM 4528 O O . ASN A 1 593 ? -18.538 -3.751 2.276 1.00 89.31 593 ASN A O 1
ATOM 4532 N N . SER A 1 594 ? -18.836 -4.867 4.194 1.00 94.25 594 SER A N 1
ATOM 4533 C CA . SER A 1 594 ? -18.645 -6.211 3.619 1.00 94.25 594 SER A CA 1
ATOM 4534 C C . SER A 1 594 ? -19.835 -6.808 2.863 1.00 94.25 594 SER A C 1
ATOM 4536 O O . SER A 1 594 ? -19.735 -7.940 2.389 1.00 94.25 594 SER A O 1
ATOM 4538 N N . TYR A 1 595 ? -20.951 -6.099 2.712 1.00 93.94 595 TYR A N 1
ATOM 4539 C CA . TYR A 1 595 ? -22.177 -6.630 2.107 1.00 93.94 595 TYR A CA 1
ATOM 4540 C C . TYR A 1 595 ? -22.926 -5.544 1.337 1.00 93.94 595 TYR A C 1
ATOM 4542 O O . TYR A 1 595 ? -23.047 -4.417 1.811 1.00 93.94 595 TYR A O 1
ATOM 4550 N N . GLY A 1 596 ? -23.498 -5.888 0.183 1.00 93.81 596 GLY A N 1
ATOM 4551 C CA . GLY A 1 596 ? -24.397 -4.973 -0.514 1.00 93.81 596 GLY A CA 1
ATOM 4552 C C . GLY A 1 596 ? -24.803 -5.423 -1.912 1.00 93.81 596 GLY A C 1
ATOM 4553 O O . GLY A 1 596 ? -24.706 -6.599 -2.271 1.00 93.81 596 GLY A O 1
ATOM 4554 N N . TYR A 1 597 ? -25.249 -4.447 -2.705 1.00 93.12 597 TYR A N 1
ATOM 4555 C CA . TYR A 1 597 ? -25.596 -4.600 -4.115 1.00 93.12 597 TYR A CA 1
ATOM 4556 C C . TYR A 1 597 ? -24.912 -3.513 -4.954 1.00 93.12 597 TYR A C 1
ATOM 4558 O O . TYR A 1 597 ? -24.950 -2.338 -4.596 1.00 93.12 597 TYR A O 1
ATOM 4566 N N . THR A 1 598 ? -24.349 -3.881 -6.105 1.00 90.12 598 THR A N 1
ATOM 4567 C CA . THR A 1 598 ? -23.887 -2.932 -7.133 1.00 90.12 598 THR A CA 1
ATOM 4568 C C . THR A 1 598 ? -24.571 -3.213 -8.469 1.00 90.12 598 THR A C 1
ATOM 4570 O O . THR A 1 598 ? -24.904 -4.356 -8.771 1.00 90.12 598 THR A O 1
ATOM 4573 N N . ASN A 1 599 ? -24.751 -2.193 -9.316 1.00 84.81 599 ASN A N 1
ATOM 4574 C CA . ASN A 1 599 ? -25.368 -2.399 -10.634 1.00 84.81 599 ASN A CA 1
ATOM 4575 C C . ASN A 1 599 ? -24.574 -3.398 -11.490 1.00 84.81 599 ASN A C 1
ATOM 4577 O O . ASN A 1 599 ? -25.168 -4.301 -12.065 1.00 84.81 599 ASN A O 1
ATOM 4581 N N . GLY A 1 600 ? -23.243 -3.282 -11.530 1.00 82.94 600 GLY A N 1
ATOM 4582 C CA . GLY A 1 600 ? -22.390 -4.214 -12.269 1.00 82.94 600 GLY A CA 1
ATOM 4583 C C . GLY A 1 600 ? -22.355 -5.607 -11.639 1.00 82.94 600 GLY A C 1
ATOM 4584 O O . GLY A 1 600 ? -22.818 -6.566 -12.249 1.00 82.94 600 GLY A O 1
ATOM 4585 N N . GLY A 1 601 ? -21.830 -5.699 -10.413 1.00 84.94 601 GLY A N 1
ATOM 4586 C CA . GLY A 1 601 ? -21.549 -6.957 -9.712 1.00 84.94 601 GLY A CA 1
ATOM 4587 C C . GLY A 1 601 ? -22.741 -7.608 -9.007 1.00 84.94 601 GLY A C 1
ATOM 4588 O O . GLY A 1 601 ? -22.576 -8.662 -8.405 1.00 84.94 601 GLY A O 1
ATOM 4589 N N . GLY A 1 602 ? -23.930 -7.007 -9.025 1.00 93.38 602 GLY A N 1
ATOM 4590 C CA . GLY A 1 602 ? -25.094 -7.540 -8.321 1.00 93.38 602 GLY A CA 1
ATOM 4591 C C . GLY A 1 602 ? -24.915 -7.581 -6.805 1.00 93.38 602 GLY A C 1
ATOM 4592 O O . GLY A 1 602 ? -24.222 -6.741 -6.228 1.00 93.38 602 GLY A O 1
ATOM 4593 N N . ASN A 1 603 ? -25.541 -8.574 -6.168 1.00 96.62 603 ASN A N 1
ATOM 4594 C CA . ASN A 1 603 ? -25.341 -8.873 -4.751 1.00 96.62 603 ASN A CA 1
ATOM 4595 C C . ASN A 1 603 ? -23.892 -9.327 -4.531 1.00 96.62 603 ASN A C 1
ATOM 4597 O O . ASN A 1 603 ? -23.427 -10.243 -5.218 1.00 96.62 603 ASN A O 1
ATOM 4601 N N . TYR A 1 604 ? -23.207 -8.740 -3.553 1.00 96.00 604 TYR A N 1
ATOM 4602 C CA . TYR A 1 604 ? -21.833 -9.101 -3.216 1.00 96.00 604 TYR A CA 1
ATOM 4603 C C . TYR A 1 604 ? -21.623 -9.298 -1.715 1.00 96.00 604 TYR A C 1
ATOM 4605 O O . TYR A 1 604 ? -22.374 -8.772 -0.888 1.00 96.00 604 TYR A O 1
ATOM 4613 N N . ILE A 1 605 ? -20.557 -10.032 -1.397 1.00 97.56 605 ILE A N 1
ATOM 4614 C CA . ILE A 1 605 ? -19.883 -10.025 -0.097 1.00 97.56 605 ILE A CA 1
ATOM 4615 C C . ILE A 1 605 ? -18.396 -9.736 -0.334 1.00 97.56 605 ILE A C 1
ATOM 4617 O O . ILE A 1 605 ? -17.812 -10.265 -1.280 1.00 97.56 605 ILE A O 1
ATOM 4621 N N . SER A 1 606 ? -17.796 -8.916 0.528 1.00 95.50 606 SER A N 1
ATOM 4622 C CA . SER A 1 606 ? -16.353 -8.641 0.567 1.00 95.50 606 SER A CA 1
ATOM 4623 C C . SER A 1 606 ? -15.788 -9.164 1.890 1.00 95.50 606 SER A C 1
ATOM 4625 O O . SER A 1 606 ? -16.252 -8.743 2.947 1.00 95.50 606 SER A O 1
ATOM 4627 N N . LEU A 1 607 ? -14.789 -10.045 1.871 1.00 94.56 607 LEU A N 1
ATOM 4628 C CA . LEU A 1 607 ? -14.083 -10.499 3.079 1.00 94.56 607 LEU A CA 1
ATOM 4629 C C . LEU A 1 607 ? -12.674 -9.912 3.140 1.00 94.56 607 LEU A C 1
ATOM 4631 O O . LEU A 1 607 ? -12.023 -9.770 2.107 1.00 94.56 607 LEU A O 1
ATOM 4635 N N . TYR A 1 608 ? -12.205 -9.589 4.342 1.00 88.94 608 TYR A N 1
ATOM 4636 C CA . TYR A 1 608 ? -10.972 -8.839 4.566 1.00 88.94 608 TYR A CA 1
ATOM 4637 C C . TYR A 1 608 ? -9.983 -9.645 5.410 1.00 88.94 608 TYR A C 1
ATOM 4639 O O . TYR A 1 608 ? -10.330 -10.194 6.449 1.00 88.94 608 TYR A O 1
ATOM 4647 N N . THR A 1 609 ? -8.725 -9.677 5.001 1.00 82.94 609 THR A N 1
ATOM 4648 C CA . THR A 1 609 ? -7.584 -10.009 5.861 1.00 82.94 609 THR A CA 1
ATOM 4649 C C . THR A 1 609 ? -6.711 -8.762 6.010 1.00 82.94 609 THR A C 1
ATOM 4651 O O . THR A 1 609 ? -6.959 -7.748 5.361 1.00 82.94 609 THR A O 1
ATOM 4654 N N . ASN A 1 610 ? -5.639 -8.830 6.801 1.00 71.38 610 ASN A N 1
ATOM 4655 C CA . ASN A 1 610 ? -4.716 -7.707 7.006 1.00 71.38 610 ASN A CA 1
ATOM 4656 C C . ASN A 1 610 ? -4.160 -7.105 5.693 1.00 71.38 610 ASN A C 1
ATOM 4658 O O . ASN A 1 610 ? -3.814 -5.923 5.676 1.00 71.38 610 ASN A O 1
ATOM 4662 N N . ASN A 1 611 ? -4.079 -7.901 4.611 1.00 71.69 611 ASN A N 1
ATOM 4663 C CA . ASN A 1 611 ? -3.464 -7.501 3.338 1.00 71.69 611 ASN A CA 1
ATOM 4664 C C . ASN A 1 611 ? -4.284 -7.880 2.073 1.00 71.69 611 ASN A C 1
ATOM 4666 O O . ASN A 1 611 ? -3.788 -7.751 0.952 1.00 71.69 611 ASN A O 1
ATOM 4670 N N . LEU A 1 612 ? -5.517 -8.387 2.199 1.00 77.62 612 LEU A N 1
ATOM 4671 C CA . LEU A 1 612 ? -6.307 -8.853 1.048 1.00 77.62 612 LEU A CA 1
ATOM 4672 C C . LEU A 1 612 ? -7.812 -8.613 1.235 1.00 77.62 612 LEU A C 1
ATOM 4674 O O . LEU A 1 612 ? -8.378 -8.930 2.277 1.00 77.62 612 LEU A O 1
ATOM 4678 N N . LYS A 1 613 ? -8.474 -8.111 0.190 1.00 88.50 613 LYS A N 1
ATOM 4679 C CA . LYS A 1 613 ? -9.933 -8.013 0.059 1.00 88.50 613 LYS A CA 1
ATOM 4680 C C . LYS A 1 613 ? -10.401 -9.029 -0.976 1.00 88.50 613 LYS A C 1
ATOM 4682 O O . LYS A 1 613 ? -10.023 -8.946 -2.145 1.00 88.50 613 LYS A O 1
ATOM 4687 N N . THR A 1 614 ? -11.215 -9.981 -0.541 1.00 91.25 614 THR A N 1
ATOM 4688 C CA . THR A 1 614 ? -11.771 -11.054 -1.368 1.00 91.25 614 THR A CA 1
ATOM 4689 C C . THR A 1 614 ? -13.231 -10.750 -1.684 1.00 91.25 614 THR A C 1
ATOM 4691 O O . THR A 1 614 ? -14.082 -10.825 -0.798 1.00 91.25 614 THR A O 1
ATOM 4694 N N . ASP A 1 615 ? -13.523 -10.420 -2.938 1.00 94.06 615 ASP A N 1
ATOM 4695 C CA . ASP A 1 615 ? -14.864 -10.082 -3.413 1.00 94.06 615 ASP A CA 1
ATOM 4696 C C . ASP A 1 615 ? -15.549 -11.279 -4.070 1.00 94.06 615 ASP A C 1
ATOM 4698 O O . ASP A 1 615 ? -15.027 -11.876 -5.014 1.00 94.06 615 ASP A O 1
ATOM 4702 N N . TYR A 1 616 ? -16.764 -11.566 -3.609 1.00 96.19 616 TYR A N 1
ATOM 4703 C CA . TYR A 1 616 ? -17.656 -12.602 -4.118 1.00 96.19 616 TYR A CA 1
ATOM 4704 C C . TYR A 1 616 ? -18.907 -11.908 -4.669 1.00 96.19 616 TYR A C 1
ATOM 4706 O O . TYR A 1 616 ? -19.746 -11.443 -3.896 1.00 96.19 616 TYR A O 1
ATOM 4714 N N . LYS A 1 617 ? -19.015 -11.781 -5.996 1.00 95.81 617 LYS A N 1
ATOM 4715 C CA . LYS A 1 617 ? -20.063 -11.000 -6.686 1.00 95.81 617 LYS A CA 1
ATOM 4716 C C . LYS A 1 617 ? -21.039 -11.915 -7.454 1.00 95.81 617 LYS A C 1
ATOM 4718 O O . LYS A 1 617 ? -20.789 -13.106 -7.628 1.00 95.81 617 LYS A O 1
ATOM 4723 N N . HIS A 1 618 ? -22.157 -11.352 -7.912 1.00 94.88 618 HIS A N 1
ATOM 4724 C CA . HIS A 1 618 ? -23.296 -12.009 -8.579 1.00 94.88 618 HIS A CA 1
ATOM 4725 C C . HIS A 1 618 ? -24.089 -13.006 -7.715 1.00 94.88 618 HIS A C 1
ATOM 4727 O O . HIS A 1 618 ? -24.859 -13.816 -8.237 1.00 94.88 618 HIS A O 1
ATOM 4733 N N . LEU A 1 619 ? -23.983 -12.909 -6.386 1.00 97.00 619 LEU A N 1
ATOM 4734 C CA . LEU A 1 619 ? -24.600 -13.847 -5.443 1.00 97.00 619 LEU A CA 1
ATOM 4735 C C . LEU A 1 619 ? -26.136 -13.903 -5.561 1.00 97.00 619 LEU A C 1
ATOM 4737 O O . LEU A 1 619 ? -26.814 -12.945 -5.959 1.00 97.00 619 LEU A O 1
ATOM 4741 N N . LEU A 1 620 ? -26.710 -15.042 -5.175 1.00 95.88 620 LEU A N 1
ATOM 4742 C CA . LEU A 1 620 ? -28.152 -15.240 -5.068 1.00 95.88 620 LEU A CA 1
ATOM 4743 C C . LEU A 1 620 ? -28.669 -14.651 -3.745 1.00 95.88 620 LEU A C 1
ATOM 4745 O O . LEU A 1 620 ? -28.639 -15.303 -2.698 1.00 95.88 620 LEU A O 1
ATOM 4749 N N . GLY A 1 621 ? -29.177 -13.416 -3.807 1.00 92.88 621 GLY A N 1
ATOM 4750 C CA . GLY A 1 621 ? -29.621 -12.648 -2.635 1.00 92.88 621 GLY A CA 1
ATOM 4751 C C . GLY A 1 621 ? -30.799 -13.252 -1.859 1.00 92.88 621 GLY A C 1
ATOM 4752 O O . GLY A 1 621 ? -31.050 -12.875 -0.720 1.00 92.88 621 GLY A O 1
ATOM 4753 N N . SER A 1 622 ? -31.505 -14.229 -2.435 1.00 94.38 622 SER A N 1
ATOM 4754 C CA . SER A 1 622 ? -32.558 -14.997 -1.759 1.00 94.38 622 SER A CA 1
ATOM 4755 C C . SER A 1 622 ? -32.048 -16.249 -1.030 1.00 94.38 622 SER A C 1
ATOM 4757 O O . SER A 1 622 ? -32.864 -17.040 -0.563 1.00 94.38 622 SER A O 1
ATOM 4759 N N . SER A 1 623 ? -30.733 -16.493 -0.971 1.00 95.94 623 SER A N 1
ATOM 4760 C CA . SER A 1 623 ? -30.183 -17.663 -0.273 1.00 95.94 623 SER A CA 1
ATOM 4761 C C . SER A 1 623 ? -30.111 -17.461 1.243 1.00 95.94 623 SER A C 1
ATOM 4763 O O . SER A 1 623 ? -29.888 -16.349 1.728 1.00 95.94 623 SER A O 1
ATOM 4765 N N . ASN A 1 624 ? -30.278 -18.545 2.007 1.00 96.31 624 ASN A N 1
ATOM 4766 C CA . ASN A 1 624 ? -30.296 -18.480 3.471 1.00 96.31 624 ASN A CA 1
ATOM 4767 C C . ASN A 1 624 ? -28.974 -17.943 4.040 1.00 96.31 624 ASN A C 1
ATOM 4769 O O . ASN A 1 624 ? -29.009 -17.066 4.892 1.00 96.31 624 ASN A O 1
ATOM 4773 N N . ALA A 1 625 ? -27.829 -18.403 3.523 1.00 96.12 625 ALA A N 1
ATOM 4774 C CA . ALA A 1 625 ? -26.500 -17.967 3.957 1.00 96.12 625 ALA A CA 1
ATOM 4775 C C . ALA A 1 625 ? -26.295 -16.444 3.810 1.00 96.12 625 ALA A C 1
ATOM 4777 O O . ALA A 1 625 ? -25.930 -15.767 4.771 1.00 96.12 625 ALA A O 1
ATOM 4778 N N . TYR A 1 626 ? -26.638 -15.887 2.642 1.00 96.50 626 TYR A N 1
ATOM 4779 C CA . TYR A 1 626 ? -26.537 -14.447 2.373 1.00 96.50 626 TYR A CA 1
ATOM 4780 C C . TYR A 1 626 ? -27.449 -13.619 3.300 1.00 96.50 626 TYR A C 1
ATOM 4782 O O . TYR A 1 626 ? -27.050 -12.575 3.814 1.00 96.50 626 TYR A O 1
ATOM 4790 N N . ASN A 1 627 ? -28.660 -14.116 3.584 1.00 96.31 627 ASN A N 1
ATOM 4791 C CA . ASN A 1 627 ? -29.590 -13.465 4.512 1.00 96.31 627 ASN A CA 1
ATOM 4792 C C . ASN A 1 627 ? -29.167 -13.603 5.988 1.00 96.31 627 ASN A C 1
ATOM 4794 O O . ASN A 1 627 ? -29.396 -12.684 6.778 1.00 96.31 627 ASN A O 1
ATOM 4798 N N . THR A 1 628 ? -28.504 -14.697 6.370 1.00 97.06 628 THR A N 1
ATOM 4799 C CA . THR A 1 628 ? -27.887 -14.845 7.696 1.00 97.06 628 THR A CA 1
ATOM 4800 C C . THR A 1 628 ? -26.736 -13.858 7.878 1.00 97.06 628 THR A C 1
ATOM 4802 O O . THR A 1 628 ? -26.721 -13.165 8.891 1.00 97.06 628 THR A O 1
ATOM 4805 N N . ILE A 1 629 ? -25.851 -13.680 6.892 1.00 95.69 629 ILE A N 1
ATOM 4806 C CA . ILE A 1 629 ? -24.799 -12.650 6.957 1.00 95.69 629 ILE A CA 1
ATOM 4807 C C . ILE A 1 629 ? -25.383 -11.230 7.049 1.00 95.69 629 ILE A C 1
ATOM 4809 O O . ILE A 1 629 ? -24.936 -10.447 7.882 1.00 95.69 629 ILE A O 1
ATOM 4813 N N . ASN A 1 630 ? -26.435 -10.905 6.290 1.00 94.75 630 ASN A N 1
ATOM 4814 C CA . ASN A 1 630 ? -27.144 -9.620 6.421 1.00 94.75 630 ASN A CA 1
ATOM 4815 C C . ASN A 1 630 ? -27.727 -9.403 7.840 1.00 94.75 630 ASN A C 1
ATOM 4817 O O . ASN A 1 630 ? -27.742 -8.292 8.381 1.00 94.75 630 ASN A O 1
ATOM 4821 N N . SER A 1 631 ? -28.181 -10.489 8.472 1.00 96.31 631 SER A N 1
ATOM 4822 C CA . SER A 1 631 ? -28.673 -10.471 9.854 1.00 96.31 631 SER A CA 1
ATOM 4823 C C . SER A 1 631 ? -27.528 -10.243 10.848 1.00 96.31 631 SER A C 1
ATOM 4825 O O . SER A 1 631 ? -27.640 -9.360 11.694 1.00 96.31 631 SER A O 1
ATOM 4827 N N . LEU A 1 632 ? -26.396 -10.942 10.696 1.00 97.56 632 LEU A N 1
ATOM 4828 C CA . LEU A 1 632 ? -25.181 -10.728 11.497 1.00 97.56 632 LEU A CA 1
ATOM 4829 C C . LEU A 1 632 ? -24.636 -9.305 11.360 1.00 97.56 632 LEU A C 1
ATOM 4831 O O . LEU A 1 632 ? -24.290 -8.699 12.369 1.00 97.56 632 LEU A O 1
ATOM 4835 N N . ASN A 1 633 ? -24.633 -8.741 10.150 1.00 96.06 633 ASN A N 1
ATOM 4836 C CA . ASN A 1 633 ? -24.277 -7.343 9.908 1.00 96.06 633 ASN A CA 1
ATOM 4837 C C . ASN A 1 633 ? -25.151 -6.393 10.747 1.00 96.06 633 ASN A C 1
ATOM 4839 O O . ASN A 1 633 ? -24.661 -5.517 11.458 1.00 96.06 633 ASN A O 1
ATOM 4843 N N . SER A 1 634 ? -26.465 -6.622 10.714 1.00 95.88 634 SER A N 1
ATOM 4844 C CA . SER A 1 634 ? -27.440 -5.836 11.473 1.00 95.88 634 SER A CA 1
ATOM 4845 C C . SER A 1 634 ? -27.285 -6.011 12.991 1.00 95.88 634 SER A C 1
ATOM 4847 O O . SER A 1 634 ? -27.438 -5.043 13.737 1.00 95.88 634 SER A O 1
ATOM 4849 N N . TYR A 1 635 ? -26.967 -7.216 13.474 1.00 97.50 635 TYR A N 1
ATOM 4850 C CA . TYR A 1 635 ? -26.725 -7.468 14.898 1.00 97.50 635 TYR A CA 1
ATOM 4851 C C . TYR A 1 635 ? -25.389 -6.888 15.376 1.00 97.50 635 TYR A C 1
ATOM 4853 O O . TYR A 1 635 ? -25.364 -6.268 16.435 1.00 97.50 635 TYR A O 1
ATOM 4861 N N . GLY A 1 636 ? -24.315 -6.996 14.589 1.00 95.62 636 GLY A N 1
ATOM 4862 C CA . GLY A 1 636 ? -23.004 -6.425 14.909 1.00 95.62 636 GLY A CA 1
ATOM 4863 C C . GLY A 1 636 ? -23.048 -4.900 15.031 1.00 95.62 636 GLY A C 1
ATOM 4864 O O . GLY A 1 636 ? -22.622 -4.354 16.050 1.00 95.62 636 GLY A O 1
ATOM 4865 N N . ARG A 1 637 ? -23.703 -4.217 14.077 1.00 92.69 637 ARG A N 1
ATOM 4866 C CA . ARG A 1 637 ? -23.956 -2.765 14.151 1.00 92.69 637 ARG A CA 1
ATOM 4867 C C . ARG A 1 637 ? -24.702 -2.370 15.434 1.00 92.69 637 ARG A C 1
ATOM 4869 O O . ARG A 1 637 ? -24.357 -1.382 16.075 1.00 92.69 637 ARG A O 1
ATOM 4876 N N . ASN A 1 638 ? -25.710 -3.151 15.835 1.00 92.62 638 ASN A N 1
ATOM 4877 C CA . ASN A 1 638 ? -26.483 -2.903 17.060 1.00 92.62 638 ASN A CA 1
ATOM 4878 C C . ASN A 1 638 ? -25.703 -3.230 18.349 1.00 92.62 638 ASN A C 1
ATOM 4880 O O . ASN A 1 638 ? -25.913 -2.575 19.370 1.00 92.62 638 ASN A O 1
ATOM 4884 N N . ALA A 1 639 ? -24.801 -4.215 18.311 1.00 93.44 639 ALA A N 1
ATOM 4885 C CA . ALA A 1 639 ? -23.885 -4.542 19.402 1.00 93.44 639 ALA A CA 1
ATOM 4886 C C . ALA A 1 639 ? -22.752 -3.506 19.554 1.00 93.44 639 ALA A C 1
ATOM 4888 O O . ALA A 1 639 ? -22.216 -3.336 20.648 1.00 93.44 639 ALA A O 1
ATOM 4889 N N . GLY A 1 640 ? -22.436 -2.772 18.481 1.00 91.38 640 GLY A N 1
ATOM 4890 C CA . GLY A 1 640 ? -21.390 -1.750 18.446 1.00 91.38 640 GLY A CA 1
ATOM 4891 C C . GLY A 1 640 ? -19.995 -2.303 18.154 1.00 91.38 640 GLY A C 1
ATOM 4892 O O . GLY A 1 640 ? -19.028 -1.721 18.636 1.00 91.38 640 GLY A O 1
ATOM 4893 N N . ILE A 1 641 ? -19.906 -3.414 17.417 1.00 93.62 641 ILE A N 1
ATOM 4894 C CA . ILE A 1 641 ? -18.655 -3.972 16.876 1.00 93.62 641 ILE A CA 1
ATOM 4895 C C . ILE A 1 641 ? -18.476 -3.547 15.412 1.00 93.62 641 ILE A C 1
ATOM 4897 O O . ILE A 1 641 ? -19.465 -3.273 14.729 1.00 93.62 641 ILE A O 1
ATOM 4901 N N . TRP A 1 642 ? -17.235 -3.521 14.924 1.00 93.44 642 TRP A N 1
ATOM 4902 C CA . TRP A 1 642 ? -16.910 -3.148 13.540 1.00 93.44 642 TRP A CA 1
ATOM 4903 C C . TRP A 1 642 ? -16.604 -4.350 12.645 1.00 93.44 642 TRP A C 1
ATOM 4905 O O . TRP A 1 642 ? -16.763 -4.245 11.433 1.00 93.44 642 TRP A O 1
ATOM 4915 N N . SER A 1 643 ? -16.215 -5.506 13.195 1.00 94.69 643 SER A N 1
ATOM 4916 C CA . SER A 1 643 ? -16.003 -6.721 12.398 1.00 94.69 643 SER A CA 1
ATOM 4917 C C . SER A 1 643 ? -16.341 -8.015 13.139 1.00 94.69 643 SER A C 1
ATOM 4919 O O . SER A 1 643 ? -16.420 -8.033 14.368 1.00 94.69 643 SER A O 1
ATOM 4921 N N . PHE A 1 644 ? -16.507 -9.114 12.399 1.00 95.75 644 PHE A N 1
ATOM 4922 C CA . PHE A 1 644 ? -16.480 -10.464 12.964 1.00 95.75 644 PHE A CA 1
ATOM 4923 C C . PHE A 1 644 ? -15.693 -11.450 12.084 1.00 95.75 644 PHE A C 1
ATOM 4925 O O . PHE A 1 644 ? -15.828 -11.409 10.857 1.00 95.75 644 PHE A O 1
ATOM 4932 N N . PRO A 1 645 ? -14.914 -12.381 12.668 1.00 95.00 645 PRO A N 1
ATOM 4933 C CA . PRO A 1 645 ? -14.231 -13.414 11.895 1.00 95.00 645 PRO A CA 1
ATOM 4934 C C . PRO A 1 645 ? -15.190 -14.399 11.216 1.00 95.00 645 PRO A C 1
ATOM 4936 O O . PRO A 1 645 ? -16.037 -15.022 11.852 1.00 95.00 645 PRO A O 1
ATOM 4939 N N . VAL A 1 646 ? -15.002 -14.597 9.921 1.00 94.25 646 VAL A N 1
ATOM 4940 C CA . VAL A 1 646 ? -15.566 -15.666 9.098 1.00 94.25 646 VAL A CA 1
ATOM 4941 C C . VAL A 1 646 ? -14.457 -16.708 8.893 1.00 94.25 646 VAL A C 1
ATOM 4943 O O . VAL A 1 646 ? -13.432 -16.386 8.281 1.00 94.25 646 VAL A O 1
ATOM 4946 N N . PRO A 1 647 ? -14.596 -17.947 9.402 1.00 91.88 647 PRO A N 1
ATOM 4947 C CA . PRO A 1 647 ? -13.613 -18.995 9.144 1.00 91.88 647 PRO A CA 1
ATOM 4948 C C . PRO A 1 647 ? -13.654 -19.423 7.673 1.00 91.88 647 PRO A C 1
ATOM 4950 O O . PRO A 1 647 ? -14.658 -19.227 6.988 1.00 91.88 647 PRO A O 1
ATOM 4953 N N . SER A 1 648 ? -12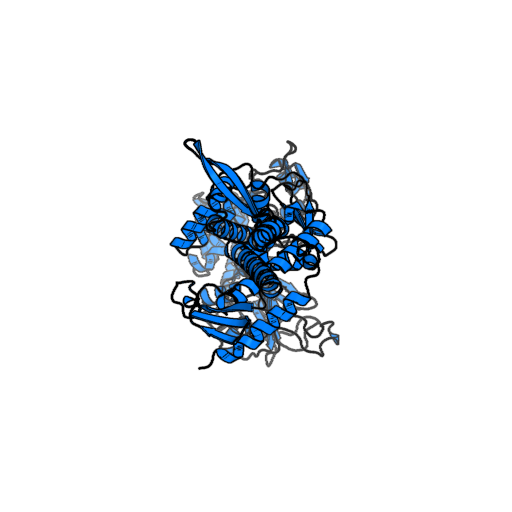.581 -20.043 7.188 1.00 88.88 648 SER A N 1
ATOM 4954 C CA . SER A 1 648 ? -12.561 -20.728 5.888 1.00 88.88 648 SER A CA 1
ATOM 4955 C C . SER A 1 648 ? -13.615 -21.848 5.814 1.00 88.88 648 SER A C 1
ATOM 4957 O O . SER A 1 648 ? -13.976 -22.447 6.825 1.00 88.88 648 SER A O 1
ATOM 4959 N N . ASN A 1 649 ? -14.117 -22.130 4.608 1.00 89.56 649 ASN A N 1
ATOM 4960 C CA . ASN A 1 649 ? -15.204 -23.078 4.309 1.00 89.56 649 ASN A CA 1
ATOM 4961 C C . ASN A 1 649 ? -16.592 -22.729 4.897 1.00 89.56 649 ASN A C 1
ATOM 4963 O O . ASN A 1 649 ? -17.529 -23.528 4.779 1.00 89.56 649 ASN A O 1
ATOM 4967 N N . TYR A 1 650 ? -16.761 -21.522 5.450 1.00 93.75 650 TYR A N 1
ATOM 4968 C CA . TYR A 1 650 ? -18.058 -20.976 5.853 1.00 93.75 650 TYR A CA 1
ATOM 4969 C C . TYR A 1 650 ? -18.888 -20.588 4.625 1.00 93.75 650 TYR A C 1
ATOM 4971 O O . TYR A 1 650 ? -18.413 -19.855 3.754 1.00 93.75 650 TYR A O 1
ATOM 4979 N N . GLN A 1 651 ? -20.148 -21.023 4.557 1.00 96.19 651 GLN A N 1
ATOM 4980 C CA . GLN A 1 651 ? -21.058 -20.634 3.481 1.00 96.19 651 GLN A CA 1
ATOM 4981 C C . GLN A 1 651 ? -21.482 -19.169 3.614 1.00 96.19 651 GLN A C 1
ATOM 4983 O O . GLN A 1 651 ? -22.346 -18.830 4.417 1.00 96.19 651 GLN A O 1
ATOM 4988 N N . ILE A 1 652 ? -20.922 -18.301 2.776 1.00 96.31 652 ILE A N 1
ATOM 4989 C CA . ILE A 1 652 ? -21.277 -16.876 2.740 1.00 96.31 652 ILE A CA 1
ATOM 4990 C C . ILE A 1 652 ? -22.497 -16.588 1.851 1.00 96.31 652 ILE A C 1
ATOM 4992 O O . ILE A 1 652 ? -23.168 -15.571 2.003 1.00 96.31 652 ILE A O 1
ATOM 4996 N N . GLY A 1 653 ? -22.819 -17.484 0.918 1.00 96.56 653 GLY A N 1
ATOM 4997 C CA . GLY A 1 653 ? -23.939 -17.296 0.002 1.00 96.56 653 GLY A CA 1
ATOM 4998 C C . GLY A 1 653 ? -24.125 -18.469 -0.950 1.00 96.56 653 GLY A C 1
ATOM 4999 O O . GLY A 1 653 ? -23.699 -19.594 -0.677 1.00 96.56 653 GLY A O 1
ATOM 5000 N N . ASN A 1 654 ? -24.746 -18.192 -2.094 1.00 96.44 654 ASN A N 1
ATOM 5001 C CA . ASN A 1 654 ? -24.880 -19.139 -3.193 1.00 96.44 654 ASN A CA 1
ATOM 5002 C C . ASN A 1 654 ? -24.672 -18.431 -4.542 1.00 96.44 654 ASN A C 1
ATOM 5004 O O . ASN A 1 654 ? -24.956 -17.238 -4.670 1.00 96.44 654 ASN A O 1
ATOM 5008 N N . VAL A 1 655 ? -24.212 -19.178 -5.548 1.00 95.94 655 VAL A N 1
ATOM 5009 C CA . VAL A 1 655 ? -24.010 -18.716 -6.927 1.00 95.94 655 VAL A CA 1
ATOM 5010 C C . VAL A 1 655 ? -25.342 -18.262 -7.521 1.00 95.94 655 VAL A C 1
ATOM 5012 O O . VAL A 1 655 ? -26.375 -18.918 -7.338 1.00 95.94 655 VAL A O 1
ATOM 5015 N N . GLY A 1 656 ? -25.309 -17.134 -8.225 1.00 94.88 656 GLY A N 1
ATOM 5016 C CA . GLY A 1 656 ? -26.474 -16.497 -8.816 1.00 94.88 656 GLY A CA 1
ATOM 5017 C C . GLY A 1 656 ? -26.179 -15.890 -10.186 1.00 94.88 656 GLY A C 1
ATOM 5018 O O . GLY A 1 656 ? -25.222 -16.243 -10.875 1.00 94.88 656 GLY A O 1
ATOM 5019 N N . ASN A 1 657 ? -27.033 -14.945 -10.563 1.00 93.38 657 ASN A N 1
ATOM 5020 C CA . ASN A 1 657 ? -26.909 -14.115 -11.756 1.00 93.38 657 ASN A CA 1
ATOM 5021 C C . ASN A 1 657 ? -27.467 -12.703 -11.488 1.00 93.38 657 ASN A C 1
ATOM 5023 O O . ASN A 1 657 ? -28.244 -12.169 -12.276 1.00 93.38 657 ASN A O 1
ATOM 5027 N N . SER A 1 658 ? -27.134 -12.120 -10.332 1.00 92.94 658 SER A N 1
ATOM 5028 C CA . SER A 1 658 ? -27.564 -10.761 -9.970 1.00 92.94 658 SER A CA 1
ATOM 5029 C C . SER A 1 658 ? -26.658 -9.684 -10.583 1.00 92.94 658 SER A C 1
ATOM 5031 O O . SER A 1 658 ? -25.487 -9.936 -10.852 1.00 92.94 658 SER A O 1
ATOM 5033 N N . GLY A 1 659 ? -27.181 -8.468 -10.777 1.00 89.69 659 GLY A N 1
ATOM 5034 C CA . GLY A 1 659 ? -26.488 -7.379 -11.484 1.00 89.69 659 GLY A CA 1
ATOM 5035 C C . GLY A 1 659 ? -26.915 -7.261 -12.951 1.00 89.69 659 GLY A C 1
ATOM 5036 O O . GLY A 1 659 ? -27.652 -8.098 -13.465 1.00 89.69 659 GLY A O 1
ATOM 5037 N N . THR A 1 660 ? -26.482 -6.196 -13.626 1.00 83.94 660 THR A N 1
ATOM 5038 C CA . THR A 1 660 ? -26.887 -5.855 -15.003 1.00 83.94 660 THR A CA 1
ATOM 5039 C C . THR A 1 660 ? -25.821 -6.153 -16.055 1.00 83.94 660 THR A C 1
ATOM 5041 O O . THR A 1 660 ? -26.111 -6.044 -17.242 1.00 83.94 660 THR A O 1
ATOM 5044 N N . LEU A 1 661 ? -24.593 -6.491 -15.643 1.00 78.44 661 LEU A N 1
ATOM 5045 C CA . LEU A 1 661 ? -23.472 -6.811 -16.544 1.00 78.44 661 LEU A CA 1
ATOM 5046 C C . LEU A 1 661 ? -23.160 -8.318 -16.608 1.00 78.44 661 LEU A C 1
ATOM 5048 O O . LEU A 1 661 ? -22.231 -8.728 -17.295 1.00 78.44 661 LEU A O 1
ATOM 5052 N N . THR A 1 662 ? -23.943 -9.150 -15.915 1.00 78.75 662 THR A N 1
ATOM 5053 C CA . THR A 1 662 ? -23.819 -10.611 -15.970 1.00 78.75 662 THR A CA 1
ATOM 5054 C C . THR A 1 662 ? -24.571 -11.193 -17.168 1.00 78.75 662 THR A C 1
ATOM 5056 O O . THR A 1 662 ? -25.717 -10.832 -17.440 1.00 78.75 662 THR A O 1
ATOM 5059 N N . THR A 1 663 ? -23.923 -12.106 -17.893 1.00 78.06 663 THR A N 1
ATOM 5060 C CA . THR A 1 663 ? -24.470 -12.757 -19.095 1.00 78.06 663 THR A CA 1
ATOM 5061 C C . THR A 1 663 ? -25.021 -14.160 -18.825 1.00 78.06 663 THR A C 1
ATOM 5063 O O . THR A 1 663 ? -25.827 -14.660 -19.610 1.00 78.06 663 THR A O 1
ATOM 5066 N N . ASN A 1 664 ? -24.599 -14.810 -17.734 1.00 85.75 664 ASN A N 1
ATOM 5067 C CA . ASN A 1 664 ? -25.009 -16.162 -17.348 1.00 85.75 664 ASN A CA 1
ATOM 5068 C C . ASN A 1 664 ? -24.713 -16.430 -15.855 1.00 85.75 664 ASN A C 1
ATOM 5070 O O . ASN A 1 664 ? -24.083 -15.619 -15.180 1.00 85.75 664 ASN A O 1
ATOM 5074 N N . ILE A 1 665 ? -25.143 -17.580 -15.340 1.00 92.19 665 ILE A N 1
ATOM 5075 C CA . ILE A 1 665 ? -24.955 -18.004 -13.947 1.00 92.19 665 ILE A CA 1
ATOM 5076 C C . ILE A 1 665 ? -23.472 -18.281 -13.648 1.00 92.19 665 ILE A C 1
ATOM 5078 O O . ILE A 1 665 ? -22.887 -19.225 -14.184 1.00 92.19 665 ILE A O 1
ATOM 5082 N N . HIS A 1 666 ? -22.877 -17.482 -12.760 1.00 93.12 666 HIS A N 1
ATOM 5083 C CA . HIS A 1 666 ? -21.488 -17.631 -12.324 1.00 93.12 666 HIS A CA 1
ATOM 5084 C C . HIS A 1 666 ? -21.233 -16.925 -10.983 1.00 93.12 666 HIS A C 1
ATOM 5086 O O . HIS A 1 666 ? -21.979 -16.034 -10.581 1.00 93.12 666 HIS A O 1
ATOM 5092 N N . LEU A 1 667 ? -20.159 -17.317 -10.295 1.00 94.62 667 LEU A N 1
ATOM 5093 C CA . LEU A 1 667 ? -19.538 -16.507 -9.245 1.00 94.62 667 LEU A CA 1
ATOM 5094 C C . LEU A 1 667 ? -18.419 -15.686 -9.886 1.00 94.62 667 LEU A C 1
ATOM 5096 O O . LEU A 1 667 ? -17.510 -16.274 -10.466 1.00 94.62 667 LEU A O 1
ATOM 5100 N N . HIS A 1 668 ? -18.438 -14.364 -9.733 1.00 93.25 668 HIS A N 1
ATOM 5101 C CA . HIS A 1 668 ? -17.246 -13.550 -9.978 1.00 93.25 668 HIS A CA 1
ATOM 5102 C C . HIS A 1 668 ? -16.459 -13.448 -8.673 1.00 93.25 668 HIS A C 1
ATOM 5104 O O . HIS A 1 668 ? -16.977 -12.964 -7.663 1.00 93.25 668 HIS A O 1
ATOM 5110 N N . PHE A 1 669 ? -15.221 -13.927 -8.700 1.00 91.81 669 PHE A N 1
ATOM 5111 C CA . PHE A 1 669 ? -14.341 -14.069 -7.547 1.00 91.81 669 PHE A CA 1
ATOM 5112 C C . PHE A 1 669 ? -13.072 -13.244 -7.783 1.00 91.81 669 PHE A C 1
ATOM 5114 O O . PHE A 1 669 ? -12.325 -13.507 -8.726 1.00 91.81 669 PHE A O 1
ATOM 5121 N N . GLN A 1 670 ? -12.841 -12.223 -6.957 1.00 88.75 670 GLN A N 1
ATOM 5122 C CA . GLN A 1 670 ? -11.729 -11.282 -7.117 1.00 88.75 670 GLN A CA 1
ATOM 5123 C C . GLN A 1 670 ? -10.935 -11.139 -5.819 1.00 88.75 670 GLN A C 1
ATOM 5125 O O . GLN A 1 670 ? -11.457 -10.665 -4.816 1.00 88.75 670 GLN A O 1
ATOM 5130 N N . ASN A 1 671 ? -9.643 -11.461 -5.871 1.00 85.06 671 ASN A N 1
ATOM 5131 C CA . ASN A 1 671 ? -8.686 -11.132 -4.820 1.00 85.06 671 ASN A CA 1
ATOM 5132 C C . ASN A 1 671 ? -8.021 -9.795 -5.149 1.00 85.06 671 ASN A C 1
ATOM 5134 O O . ASN A 1 671 ? -7.366 -9.658 -6.181 1.00 85.06 671 ASN A O 1
ATOM 5138 N N . THR A 1 672 ? -8.200 -8.808 -4.277 1.00 80.44 672 THR A N 1
ATOM 5139 C CA . THR A 1 672 ? -7.604 -7.473 -4.384 1.00 80.44 672 THR A CA 1
ATOM 5140 C C . THR A 1 672 ? -6.620 -7.279 -3.251 1.00 80.44 672 THR A C 1
ATOM 5142 O O . THR A 1 672 ? -6.969 -7.511 -2.095 1.00 80.44 672 THR A O 1
ATOM 5145 N N . ARG A 1 673 ? -5.407 -6.823 -3.556 1.00 69.88 673 ARG A N 1
ATOM 5146 C CA . ARG A 1 673 ? -4.451 -6.435 -2.524 1.00 69.88 673 ARG A CA 1
ATOM 5147 C C . ARG A 1 673 ? -5.008 -5.264 -1.716 1.00 69.88 673 ARG A C 1
ATOM 5149 O O . ARG A 1 673 ? -5.388 -4.244 -2.288 1.00 69.88 673 ARG A O 1
ATOM 5156 N N . LEU A 1 674 ? -5.059 -5.421 -0.398 1.00 57.97 674 LEU A N 1
ATOM 5157 C CA . LEU A 1 674 ? -5.068 -4.279 0.509 1.00 57.97 674 LEU A CA 1
ATOM 5158 C C . LEU A 1 674 ? -3.598 -3.978 0.794 1.00 57.97 674 LEU A C 1
ATOM 5160 O O . LEU A 1 674 ? -2.860 -4.907 1.122 1.00 57.97 674 LEU A O 1
ATOM 5164 N N . ARG A 1 675 ? -3.199 -2.708 0.688 1.00 52.44 675 ARG A N 1
ATOM 5165 C CA . ARG A 1 675 ? -1.803 -2.266 0.839 1.00 52.44 675 ARG A CA 1
ATOM 5166 C C . ARG A 1 675 ? -0.857 -2.851 -0.224 1.00 52.44 675 ARG A C 1
ATOM 5168 O O . ARG A 1 675 ? 0.191 -3.448 0.114 1.00 52.44 675 ARG A O 1
#

pLDDT: mean 77.5, std 16.55, range [27.11, 98.38]

Radius of gyration: 34.22 Å; chains: 1; bounding box: 93×56×86 Å

Secondary structure (DSSP, 8-state):
--TTTHHHHHHHHHHHHHHT-GGGGGT-SS--HHHHHHHHIIIII-EEEEEEE-GGG-EEEEEEETTTTTS-HHHHHHHHHHHHHHHHHHHHHHHHHHHSEEEEEEEEGGGGT-S---EEEEEEEEGGGEEEEES-S-SEE--HHHHHHHHHHHHHHHHHHHHHHHHHHTT-GGGHHHHHHHHHH--HHHHHHHHHHHTTSEEEEE---SSSEEEEEETTEEEEEETT--TT--HHHHHHHHHHHHHHTT--SS---HHHHHHHHHHHHHHHHHHHHHHHTSTTTHHHHHHHTT-TTT-SS-HHHHHHHHHHHHHH---HHHHHHHHHHS----EEEEE-TTS-EEEEEEEEEE-TTS-EEE----SSHHHHHHHHHTS-HHHHHHHHHHTTEEEEEPPSTTPPPEEEETTSSB--S--EEPPPHHHHHHHHHIIIIITTHHHHHTT-HHHHHHHHHHHHHHT-SSS-HHHHHHHHHHHHHHHHHHHHHHHHHTTSS-----HHHHHHHHHHTT--STT-HHHHHTTTTS--SBSSSEEE---SBPPSS-GGGT--TT-BSSSSTTEEEEEEEESSTT-EEE-SS-EEEETTTSEEEETTTEEEEEEEETTEEEEEEEE-TTSHHHHHHHHHHHHHHHHT-SEEEE-TT-EEEE-B--SSS--SSEEEEEEEE--

Foldseek 3Di:
DPCPVCVVVLVVLLVVLVVPDPPPPPLLPDDALVVSLVVCQCVQQVFDFDQDQDPVRDTDTDTDSPLLALAFPLLVQLLSLLSNLVSQVSNQVVCCVVQVKAKEQAAAPVVVVPPDRARQKMWMAGDPPRTDIDGGRPHRYPYPVSSVSNSSSSVSSVLSVLLCVLCVVLVNNLLSSLLNNLVHQADPLSVVQSVCSSVVLEGEHADQDPFQWAWAQDPNGIYIHGPLGDPPDDSLLSVLSSLVSQLCSLPRRADDDLVSLLCSQLVSLVRSLSSLVRQCPGPSRVVSSVVSLVDCVSGVFNSVVSNVQVVVCVVPVDCVSNSVVSVVGPDSDPFDWEQEPLRWTWGRHDLFYAYPVQHGQADDPDPDNLVSQCVLQVHDSVVSVVLCVVLQFDDWAPDPRNDHIATDGPVRHGPPDTRTRDHDLLSQLQSQLQPVQFQCCCPPVVQQNVVSLVVSLVCLVVVNGSHHNVSNVVLSVLSVVLRVLSVVLCVVFVADADADADPVLVVQLLVQQQPQFQPGSVNVCVVVVRFDQWHDDKDWDDGQFDAPDLCVLVHDGRHGPDPDNSKGKTKIDDPDWFTFGWARAWFKQFQPPQWDADQAFGTWGWTHDSWKIKIKGQFDCPFPLCVSVVVSSVSCVSSSGGIGIRHTRGGNGIWHHGHDNGDHTIIMIMIGTDD